Protein 7QP1 (pdb70)

B-factor: mean 93.15, std 25.36, range [46.32, 189.53]

Foldseek 3Di:
DADPDFAAADQDQDPPAGAAPQDAAEAEEFEFEQLPPDPPGHPCSLVLSVVVVVLCVPVNPHDVVRYQYAYCVDDDVLRHQDPVSVQVSLLVQLPPADARHHYEYEGFAEKFADDDPAADPVHRWGIWGAGSCCVPVNTHTLVSLQVRNPASHAGHAEYEYEYQYPPCQCSNVFAWKFWPPVTDIDGVAHNYWYKYKDWACHDGSLRSVLQSVLCVVPVWHFLVRSQVSSQVSAVVPHPIGIMMGTRDDDPRSHTDHD/DADPDFAAQDQDQDPPAGAAPQDAAEAEEFEFEQLPPDPPGHPCSLVLSVVVVVLCVPVNVHDVVRYQYAYCVDDDPLRHQDPVSVQVSLLVQQPPADANHHYEYEGFDEKFFDDDDAADPCHSWTIWAATSVCVPVNTHTLVSLQVRNPASHAGRAEYEYEYQYPPCQCSNVFPFKDWVCVFHNYWYKYKDKAVHPGSLRSVQQSVLCVVCVWHFLVRSQVSSCVSAVVPHPIGIMIGTRDDDPRSHTDDD

Structure (mmCIF, N/CA/C/O backbone):
data_7QP1
#
_entry.id   7QP1
#
_cell.length_a   97.370
_cell.length_b   97.370
_cell.length_c   54.600
_cell.angle_alpha   90.000
_cell.angle_beta   90.000
_cell.angle_gamma   120.000
#
_symmetry.space_group_name_H-M   'P 32'
#
loop_
_entity.id
_entity.type
_entity.pdbx_description
1 polymer Metacaspase-1
2 non-polymer 'CALCIUM ION'
3 non-polymer 'CHLORIDE ION'
4 water water
#
loop_
_atom_site.group_PDB
_atom_site.id
_atom_site.type_symbol
_atom_site.label_atom_id
_atom_site.label_alt_id
_atom_site.label_comp_id
_atom_site.label_asym_id
_atom_site.label_entity_id
_atom_site.label_seq_id
_atom_site.pdbx_PDB_ins_code
_atom_site.Cartn_x
_atom_site.Cartn_y
_atom_site.Cartn_z
_atom_site.occupancy
_atom_site.B_iso_or_equiv
_atom_site.auth_seq_id
_atom_site.auth_comp_id
_atom_site.auth_asym_id
_atom_site.auth_atom_id
_atom_site.pdbx_PDB_model_num
ATOM 1 N N . ARG A 1 69 ? -2.327 29.419 -21.336 1.00 129.34 69 ARG A N 1
ATOM 2 C CA . ARG A 1 69 ? -1.432 28.752 -20.388 1.00 130.20 69 ARG A CA 1
ATOM 3 C C . ARG A 1 69 ? -1.978 27.525 -19.623 1.00 129.95 69 ARG A C 1
ATOM 4 O O . ARG A 1 69 ? -1.197 26.621 -19.323 1.00 128.83 69 ARG A O 1
ATOM 12 N N . PRO A 1 70 ? -3.275 27.460 -19.306 1.00 129.07 70 PRO A N 1
ATOM 13 C CA . PRO A 1 70 ? -3.789 26.279 -18.590 1.00 127.11 70 PRO A CA 1
ATOM 14 C C . PRO A 1 70 ? -3.581 25.010 -19.397 1.00 134.25 70 PRO A C 1
ATOM 15 O O . PRO A 1 70 ? -3.709 25.018 -20.632 1.00 132.69 70 PRO A O 1
ATOM 19 N N . PRO A 1 71 ? -3.263 23.899 -18.734 1.00 134.91 71 PRO A N 1
ATOM 20 C CA . PRO A 1 71 ? -3.067 22.635 -19.452 1.00 134.14 71 PRO A CA 1
ATOM 21 C C . PRO A 1 71 ? -4.348 22.171 -20.128 1.00 138.79 71 PRO A C 1
ATOM 22 O O . PRO A 1 71 ? -5.450 22.634 -19.824 1.00 139.19 71 PRO A O 1
ATOM 26 N N . SER A 1 72 ? -4.183 21.248 -21.080 1.00 140.37 72 SER A N 1
ATOM 27 C CA . SER A 1 72 ? -5.332 20.665 -21.767 1.00 139.52 72 SER A CA 1
ATOM 28 C C . SER A 1 72 ? -6.158 19.796 -20.826 1.00 140.39 72 SER A C 1
ATOM 29 O O . SER A 1 72 ? -7.346 20.054 -20.601 1.00 144.00 72 SER A O 1
ATOM 32 N N . GLY A 1 73 ? -5.547 18.752 -20.277 1.00 132.26 73 GLY A N 1
ATOM 33 C CA . GLY A 1 73 ? -6.203 17.913 -19.296 1.00 128.37 73 GLY A CA 1
ATOM 34 C C . GLY A 1 73 ? -5.624 18.122 -17.914 1.00 133.32 73 GLY A C 1
ATOM 35 O O . GLY A 1 73 ? -4.647 17.463 -17.549 1.00 137.96 73 GLY A O 1
ATOM 36 N N . MET A 1 74 ? -6.213 19.026 -17.133 1.00 127.57 74 MET A N 1
ATOM 37 C CA . MET A 1 74 ? -5.704 19.375 -15.811 1.00 123.68 74 MET A CA 1
ATOM 38 C C . MET A 1 74 ? -6.565 18.720 -14.740 1.00 131.66 74 MET A C 1
ATOM 39 O O . MET A 1 74 ? -7.727 19.094 -14.545 1.00 133.06 74 MET A O 1
ATOM 44 N N . VAL A 1 75 ? -5.986 17.754 -14.039 1.00 134.87 75 VAL A N 1
ATOM 45 C CA . VAL A 1 75 ? -6.658 17.076 -12.940 1.00 132.41 75 VAL A CA 1
ATOM 46 C C . VAL A 1 75 ? -6.264 17.763 -11.641 1.00 131.63 75 VAL A C 1
ATOM 47 O O . VAL A 1 75 ? -5.075 17.982 -11.379 1.00 131.64 75 VAL A O 1
ATOM 51 N N . ARG A 1 76 ? -7.265 18.123 -10.836 1.00 126.92 76 ARG A N 1
ATOM 52 C CA . ARG A 1 76 ? -7.001 18.742 -9.552 1.00 126.41 76 ARG A CA 1
ATOM 53 C C . ARG A 1 76 ? -6.100 17.844 -8.705 1.00 128.42 76 ARG A C 1
ATOM 54 O O . ARG A 1 76 ? -6.012 16.636 -8.944 1.00 124.34 76 ARG A O 1
ATOM 62 N N . PRO A 1 77 ? -5.400 18.430 -7.734 1.00 131.51 77 PRO A N 1
ATOM 63 C CA . PRO A 1 77 ? -4.463 17.668 -6.906 1.00 129.76 77 PRO A CA 1
ATOM 64 C C . PRO A 1 77 ? -5.073 16.368 -6.418 1.00 135.26 77 PRO A C 1
ATOM 65 O O . PRO A 1 77 ? -6.229 16.342 -5.968 1.00 131.60 77 PRO A O 1
ATOM 69 N N . PRO A 1 78 ? -4.335 15.263 -6.520 1.00 136.74 78 PRO A N 1
ATOM 70 C CA . PRO A 1 78 ? -4.889 13.964 -6.124 1.00 139.79 78 PRO A CA 1
ATOM 71 C C . PRO A 1 78 ? -5.218 13.940 -4.640 1.00 141.00 78 PRO A C 1
ATOM 72 O O . PRO A 1 78 ? -4.427 14.377 -3.800 1.00 137.41 78 PRO A O 1
ATOM 76 N N . SER A 1 79 ? -6.405 13.426 -4.330 1.00 149.63 79 SER A N 1
ATOM 77 C CA . SER A 1 79 ? -6.941 13.423 -2.969 1.00 150.01 79 SER A CA 1
ATOM 78 C C . SER A 1 79 ? -6.490 12.182 -2.195 1.00 153.25 79 SER A C 1
ATOM 79 O O . SER A 1 79 ? -7.291 11.380 -1.714 1.00 163.44 79 SER A O 1
ATOM 82 N N . SER A 1 80 ? -5.174 12.034 -2.073 1.00 139.12 80 SER A N 1
ATOM 83 C CA . SER A 1 80 ? -4.614 10.851 -1.440 1.00 134.16 80 SER A CA 1
ATOM 84 C C . SER A 1 80 ? -3.172 11.133 -1.041 1.00 130.10 80 SER A C 1
ATOM 85 O O . SER A 1 80 ? -2.546 12.080 -1.524 1.00 132.70 80 SER A O 1
ATOM 88 N N . ILE A 1 81 ? -2.669 10.312 -0.116 1.00 125.04 81 ILE A N 1
ATOM 89 C CA . ILE A 1 81 ? -1.305 10.473 0.367 1.00 125.56 81 ILE A CA 1
ATOM 90 C C . ILE A 1 81 ? -0.335 10.209 -0.773 1.00 126.38 81 ILE A C 1
ATOM 91 O O . ILE A 1 81 ? -0.529 9.286 -1.574 1.00 124.89 81 ILE A O 1
ATOM 96 N N . GLN A 1 82 ? 0.703 11.032 -0.869 1.00 123.45 82 GLN A N 1
ATOM 97 C CA . GLN A 1 82 ? 1.684 10.920 -1.938 1.00 126.55 82 GLN A CA 1
ATOM 98 C C . GLN A 1 82 ? 3.065 10.704 -1.342 1.00 131.24 82 GLN A C 1
ATOM 99 O O . GLN A 1 82 ? 3.265 10.787 -0.124 1.00 127.07 82 GLN A O 1
ATOM 105 N N . GLN A 1 83 ? 4.024 10.435 -2.219 1.00 135.56 83 GLN A N 1
ATOM 106 C CA . GLN A 1 83 ? 5.378 10.203 -1.757 1.00 137.53 83 GLN A CA 1
ATOM 107 C C . GLN A 1 83 ? 6.393 10.854 -2.709 1.00 133.20 83 GLN A C 1
ATOM 108 O O . GLN A 1 83 ? 6.811 11.994 -2.513 1.00 124.82 83 GLN A O 1
ATOM 114 N N . GLN A 1 88 ? 6.867 12.010 2.170 1.00 119.38 88 GLN A N 1
ATOM 115 C CA . GLN A 1 88 ? 5.487 11.636 2.459 1.00 123.75 88 GLN A CA 1
ATOM 116 C C . GLN A 1 88 ? 4.619 12.847 2.820 1.00 120.26 88 GLN A C 1
ATOM 117 O O . GLN A 1 88 ? 4.906 13.535 3.801 1.00 110.65 88 GLN A O 1
ATOM 123 N N . PHE A 1 89 ? 3.554 13.094 2.050 1.00 118.47 89 PHE A N 1
ATOM 124 C CA . PHE A 1 89 ? 2.681 14.235 2.300 1.00 112.22 89 PHE A CA 1
ATOM 125 C C . PHE A 1 89 ? 1.295 13.942 1.733 1.00 116.13 89 PHE A C 1
ATOM 126 O O . PHE A 1 89 ? 1.036 12.860 1.196 1.00 124.23 89 PHE A O 1
ATOM 134 N N . GLN A 1 90 ? 0.407 14.936 1.832 1.00 108.64 90 GLN A N 1
ATOM 135 C CA . GLN A 1 90 ? -0.892 14.910 1.169 1.00 116.28 90 GLN A CA 1
ATOM 136 C C . GLN A 1 90 ? -1.318 16.349 0.887 1.00 117.78 90 GLN A C 1
ATOM 137 O O . GLN A 1 90 ? -1.043 17.242 1.693 1.00 114.02 90 GLN A O 1
ATOM 143 N N . TYR A 1 91 ? -1.980 16.580 -0.254 1.00 129.21 91 TYR A N 1
ATOM 144 C CA . TYR A 1 91 ? -2.450 17.924 -0.577 1.00 127.69 91 TYR A CA 1
ATOM 145 C C . TYR A 1 91 ? -3.730 18.266 0.187 1.00 125.90 91 TYR A C 1
ATOM 146 O O . TYR A 1 91 ? -4.243 17.492 1.000 1.00 128.64 91 TYR A O 1
ATOM 155 N N . SER A 1 92 ? -4.248 19.460 -0.088 1.00 114.98 92 SER A N 1
ATOM 156 C CA . SER A 1 92 ? -5.566 19.891 0.357 1.00 110.22 92 SER A CA 1
ATOM 157 C C . SER A 1 92 ? -6.497 19.965 -0.842 1.00 115.15 92 SER A C 1
ATOM 158 O O . SER A 1 92 ? -6.105 20.443 -1.911 1.00 116.41 92 SER A O 1
ATOM 161 N N . GLN A 1 93 ? -7.724 19.480 -0.670 1.00 113.66 93 GLN A N 1
ATOM 162 C CA . GLN A 1 93 ? -8.725 19.612 -1.719 1.00 116.68 93 GLN A CA 1
ATOM 163 C C . GLN A 1 93 ? -9.446 20.948 -1.678 1.00 119.86 93 GLN A C 1
ATOM 164 O O . GLN A 1 93 ? -10.499 21.087 -2.315 1.00 118.03 93 GLN A O 1
ATOM 170 N N . MET A 1 94 ? -8.888 21.914 -0.944 1.00 120.91 94 MET A N 1
ATOM 171 C CA . MET A 1 94 ? -9.360 23.292 -0.858 1.00 115.17 94 MET A CA 1
ATOM 172 C C . MET A 1 94 ? -10.872 23.381 -0.743 1.00 109.25 94 MET A C 1
ATOM 173 O O . MET A 1 94 ? -11.554 23.890 -1.640 1.00 113.10 94 MET A O 1
ATOM 178 N N . THR A 1 95 ? -11.384 22.876 0.378 1.00 116.09 95 THR A N 1
ATOM 179 C CA . THR A 1 95 ? -12.789 22.994 0.757 1.00 125.69 95 THR A CA 1
ATOM 180 C C . THR A 1 95 ? -12.993 23.195 2.250 1.00 123.37 95 THR A C 1
ATOM 181 O O . THR A 1 95 ? -14.082 23.628 2.646 1.00 123.67 95 THR A O 1
ATOM 185 N N . GLY A 1 96 ? -12.001 22.907 3.088 1.00 112.95 96 GLY A N 1
ATOM 186 C CA . GLY A 1 96 ? -12.126 23.037 4.523 1.00 107.43 96 GLY A CA 1
ATOM 187 C C . GLY A 1 96 ? -12.106 24.493 4.955 1.00 107.78 96 GLY A C 1
ATOM 188 O O . GLY A 1 96 ? -12.243 25.423 4.159 1.00 105.34 96 GLY A O 1
ATOM 189 N N . ARG A 1 97 ? -11.938 24.680 6.265 1.00 111.31 97 ARG A N 1
ATOM 190 C CA . ARG A 1 97 ? -12.034 26.004 6.870 1.00 105.43 97 ARG A CA 1
ATOM 191 C C . ARG A 1 97 ? -11.092 26.991 6.189 1.00 100.51 97 ARG A C 1
ATOM 192 O O . ARG A 1 97 ? -9.913 26.700 5.971 1.00 101.37 97 ARG A O 1
ATOM 200 N N . ARG A 1 98 ? -11.627 28.159 5.845 1.00 99.65 98 ARG A N 1
ATOM 201 C CA . ARG A 1 98 ? -10.896 29.201 5.131 1.00 91.79 98 ARG A CA 1
ATOM 202 C C . ARG A 1 98 ? -10.633 30.346 6.102 1.00 89.18 98 ARG A C 1
ATOM 203 O O . ARG A 1 98 ? -11.525 31.151 6.386 1.00 82.50 98 ARG A O 1
ATOM 211 N N . LYS A 1 99 ? -9.411 30.389 6.626 1.00 94.15 99 LYS A N 1
ATOM 212 C CA . LYS A 1 99 ? -8.936 31.450 7.500 1.00 90.35 99 LYS A CA 1
ATOM 213 C C . LYS A 1 99 ? -7.826 32.238 6.816 1.00 87.79 99 LYS A C 1
ATOM 214 O O . LYS A 1 99 ? -7.169 31.752 5.892 1.00 91.45 99 LYS A O 1
ATOM 220 N N . ALA A 1 100 ? -7.602 33.457 7.304 1.00 79.03 100 ALA A N 1
ATOM 221 C CA . ALA A 1 100 ? -6.568 34.320 6.751 1.00 71.66 100 ALA A CA 1
ATOM 222 C C . ALA A 1 100 ? -6.018 35.252 7.822 1.00 68.29 100 ALA A C 1
ATOM 223 O O . ALA A 1 100 ? -6.770 35.820 8.615 1.00 62.49 100 ALA A O 1
ATOM 225 N N . LEU A 1 101 ? -4.699 35.421 7.818 1.00 69.65 101 LEU A N 1
ATOM 226 C CA . LEU A 1 101 ? -4.010 36.397 8.654 1.00 60.56 101 LEU A CA 1
ATOM 227 C C . LEU A 1 101 ? -3.276 37.351 7.725 1.00 60.33 101 LEU A C 1
ATOM 228 O O . LEU A 1 101 ? -2.414 36.923 6.948 1.00 60.80 101 LEU A O 1
ATOM 233 N N . LEU A 1 102 ? -3.617 38.633 7.800 1.00 57.09 102 LEU A N 1
ATOM 234 C CA . LEU A 1 102 ? -3.117 39.630 6.865 1.00 57.42 102 LEU A CA 1
ATOM 235 C C . LEU A 1 102 ? -2.350 40.691 7.642 1.00 57.85 102 LEU A C 1
ATOM 236 O O . LEU A 1 102 ? -2.860 41.230 8.629 1.00 61.80 102 LEU A O 1
ATOM 241 N N . ILE A 1 103 ? -1.125 40.981 7.212 1.00 54.92 103 ILE A N 1
ATOM 242 C CA . ILE A 1 103 ? -0.242 41.896 7.926 1.00 51.23 103 ILE A CA 1
ATOM 243 C C . ILE A 1 103 ? 0.273 42.951 6.956 1.00 55.14 103 ILE A C 1
ATOM 244 O O . ILE A 1 103 ? 0.874 42.618 5.926 1.00 54.79 103 ILE A O 1
ATOM 249 N N . GLY A 1 104 ? 0.032 44.214 7.280 1.00 51.48 104 GLY A N 1
ATOM 250 C CA . GLY A 1 104 ? 0.558 45.320 6.511 1.00 50.04 104 GLY A CA 1
ATOM 251 C C . GLY A 1 104 ? 1.169 46.369 7.416 1.00 52.54 104 GLY A C 1
ATOM 252 O O . GLY A 1 104 ? 0.457 47.018 8.185 1.00 52.59 104 GLY A O 1
ATOM 253 N N . ILE A 1 105 ? 2.486 46.526 7.372 1.00 53.78 105 ILE A N 1
ATOM 254 C CA . ILE A 1 105 ? 3.188 47.447 8.256 1.00 55.45 105 ILE A CA 1
ATOM 255 C C . ILE A 1 105 ? 3.716 48.599 7.415 1.00 50.98 105 ILE A C 1
ATOM 256 O O . ILE A 1 105 ? 4.446 48.386 6.442 1.00 53.99 105 ILE A O 1
ATOM 261 N N . ASN A 1 106 ? 3.324 49.818 7.778 1.00 53.25 106 ASN A N 1
ATOM 262 C CA . ASN A 1 106 ? 3.788 51.021 7.098 1.00 59.90 106 ASN A CA 1
ATOM 263 C C . ASN A 1 106 ? 4.872 51.761 7.866 1.00 59.96 106 ASN A C 1
ATOM 264 O O . ASN A 1 106 ? 5.604 52.550 7.261 1.00 63.40 106 ASN A O 1
ATOM 269 N N . TYR A 1 107 ? 5.002 51.503 9.170 1.00 57.86 107 TYR A N 1
ATOM 270 C CA . TYR A 1 107 ? 6.030 52.115 10.013 1.00 62.21 107 TYR A CA 1
ATOM 271 C C . TYR A 1 107 ? 5.873 53.635 10.051 1.00 60.73 107 TYR A C 1
ATOM 272 O O . TYR A 1 107 ? 6.827 54.389 9.855 1.00 63.15 107 TYR A O 1
ATOM 281 N N . ILE A 1 108 ? 4.642 54.078 10.318 1.00 58.35 108 ILE A N 1
ATOM 282 C CA . ILE A 1 108 ? 4.323 55.501 10.285 1.00 63.59 108 ILE A CA 1
ATOM 283 C C . ILE A 1 108 ? 5.130 56.264 11.329 1.00 65.41 108 ILE A C 1
ATOM 284 O O . ILE A 1 108 ? 5.327 55.800 12.460 1.00 71.09 108 ILE A O 1
ATOM 289 N N . GLY A 1 109 ? 5.602 57.448 10.945 1.00 63.61 109 GLY A N 1
ATOM 290 C CA . GLY A 1 109 ? 6.391 58.290 11.821 1.00 72.16 109 GLY A CA 1
ATOM 291 C C . GLY A 1 109 ? 7.879 57.997 11.838 1.00 70.82 109 GLY A C 1
ATOM 292 O O . GLY A 1 109 ? 8.688 58.886 12.118 1.00 77.88 109 GLY A O 1
ATOM 293 N N . SER A 1 110 ? 8.256 56.758 11.540 1.00 70.61 110 SER A N 1
ATOM 294 C CA . SER A 1 110 ? 9.655 56.371 11.600 1.00 73.14 110 SER A CA 1
ATOM 295 C C . SER A 1 110 ? 10.419 56.950 10.415 1.00 76.42 110 SER A C 1
ATOM 296 O O . SER A 1 110 ? 9.839 57.416 9.431 1.00 81.89 110 SER A O 1
ATOM 299 N N . LYS A 1 111 ? 11.744 56.901 10.517 1.00 81.18 111 LYS A N 1
ATOM 300 C CA . LYS A 1 111 ? 12.630 57.357 9.456 1.00 82.46 111 LYS A CA 1
ATOM 301 C C . LYS A 1 111 ? 12.891 56.275 8.418 1.00 81.45 111 LYS A C 1
ATOM 302 O O . LYS A 1 111 ? 13.646 56.502 7.467 1.00 79.25 111 LYS A O 1
ATOM 308 N N . ASN A 1 112 ? 12.289 55.106 8.596 1.00 83.26 112 ASN A N 1
ATOM 309 C CA . ASN A 1 112 ? 12.253 54.022 7.625 1.00 83.79 112 ASN A CA 1
ATOM 310 C C . ASN A 1 112 ? 10.813 53.664 7.257 1.00 78.61 112 ASN A C 1
ATOM 311 O O . ASN A 1 112 ? 10.453 52.495 7.096 1.00 79.23 112 ASN A O 1
ATOM 316 N N . ALA A 1 113 ? 9.982 54.689 7.087 1.00 72.87 113 ALA A N 1
ATOM 317 C CA . ALA A 1 113 ? 8.559 54.519 6.843 1.00 69.46 113 ALA A CA 1
ATOM 318 C C . ALA A 1 113 ? 8.299 54.125 5.392 1.00 72.95 113 ALA A C 1
ATOM 319 O O . ALA A 1 113 ? 9.090 54.412 4.489 1.00 76.64 113 ALA A O 1
ATOM 321 N N . LEU A 1 114 ? 7.163 53.464 5.173 1.00 71.40 114 LEU A N 1
ATOM 322 C CA . LEU A 1 114 ? 6.773 52.982 3.856 1.00 67.87 114 LEU A CA 1
ATOM 323 C C . LEU A 1 114 ? 5.343 53.414 3.550 1.00 68.37 114 LEU A C 1
ATOM 324 O O . LEU A 1 114 ? 4.632 53.955 4.400 1.00 68.14 114 LEU A O 1
ATOM 329 N N . ARG A 1 115 ? 4.920 53.141 2.318 1.00 72.08 115 ARG A N 1
ATOM 330 C CA . ARG A 1 115 ? 3.613 53.535 1.821 1.00 73.59 115 ARG A CA 1
ATOM 331 C C . ARG A 1 115 ? 3.001 52.414 0.990 1.00 74.78 115 ARG A C 1
ATOM 332 O O . ARG A 1 115 ? 3.679 51.810 0.155 1.00 77.28 115 ARG A O 1
ATOM 340 N N . GLY A 1 116 ? 1.715 52.146 1.217 1.00 67.97 116 GLY A N 1
ATOM 341 C CA . GLY A 1 116 ? 0.970 51.182 0.440 1.00 66.92 116 GLY A CA 1
ATOM 342 C C . GLY A 1 116 ? 0.895 49.798 1.048 1.00 65.47 116 GLY A C 1
ATOM 343 O O . GLY A 1 116 ? 0.036 49.008 0.646 1.00 65.16 116 GLY A O 1
ATOM 344 N N . CYS A 1 117 ? 1.790 49.481 1.983 1.00 65.94 117 CYS A N 1
ATOM 345 C CA . CYS A 1 117 ? 1.796 48.160 2.604 1.00 62.40 117 CYS A CA 1
ATOM 346 C C . CYS A 1 117 ? 0.479 47.882 3.317 1.00 61.99 117 CYS A C 1
ATOM 347 O O . CYS A 1 117 ? -0.079 46.784 3.213 1.00 58.37 117 CYS A O 1
ATOM 350 N N . ILE A 1 118 ? -0.014 48.863 4.075 1.00 62.71 118 ILE A N 1
ATOM 351 C CA . ILE A 1 118 ? -1.327 48.733 4.699 1.00 64.56 118 ILE A CA 1
ATOM 352 C C . ILE A 1 118 ? -2.398 48.545 3.634 1.00 69.94 118 ILE A C 1
ATOM 353 O O . ILE A 1 118 ? -3.301 47.709 3.771 1.00 67.69 118 ILE A O 1
ATOM 358 N N . ASN A 1 119 ? -2.303 49.311 2.546 1.00 75.14 119 ASN A N 1
ATOM 359 C CA . ASN A 1 119 ? -3.274 49.195 1.465 1.00 78.53 119 ASN A CA 1
ATOM 360 C C . ASN A 1 119 ? -3.213 47.812 0.822 1.00 77.70 119 ASN A C 1
ATOM 361 O O . ASN A 1 119 ? -4.226 47.315 0.319 1.00 80.61 119 ASN A O 1
ATOM 366 N N . ASP A 1 120 ? -2.039 47.174 0.843 1.00 74.85 120 ASP A N 1
ATOM 367 C CA . ASP A 1 120 ? -1.888 45.840 0.261 1.00 76.89 120 ASP A CA 1
ATOM 368 C C . ASP A 1 120 ? -2.751 44.815 0.988 1.00 74.29 120 ASP A C 1
ATOM 369 O O . ASP A 1 120 ? -3.454 44.020 0.354 1.00 77.48 120 ASP A O 1
ATOM 374 N N . ALA A 1 121 ? -2.682 44.795 2.321 1.00 65.82 121 ALA A N 1
ATOM 375 C CA . ALA A 1 121 ? -3.501 43.863 3.088 1.00 63.37 121 ALA A CA 1
ATOM 376 C C . ALA A 1 121 ? -4.987 44.074 2.820 1.00 75.51 121 ALA A C 1
ATOM 377 O O . ALA A 1 121 ? -5.744 43.102 2.699 1.00 73.28 121 ALA A O 1
ATOM 379 N N . HIS A 1 122 ? -5.424 45.335 2.727 1.00 73.16 122 HIS A N 1
ATOM 380 C CA . HIS A 1 122 ? -6.803 45.620 2.338 1.00 73.58 122 HIS A CA 1
ATOM 381 C C . HIS A 1 122 ? -7.150 44.946 1.016 1.00 75.12 122 HIS A C 1
ATOM 382 O O . HIS A 1 122 ? -8.218 44.340 0.870 1.00 77.31 122 HIS A O 1
ATOM 389 N N . ASN A 1 123 ? -6.257 45.066 0.031 1.00 74.47 123 ASN A N 1
ATOM 390 C CA . ASN A 1 123 ? -6.495 44.477 -1.282 1.00 72.12 123 ASN A CA 1
ATOM 391 C C . ASN A 1 123 ? -6.644 42.963 -1.190 1.00 75.02 123 ASN A C 1
ATOM 392 O O . ASN A 1 123 ? -7.569 42.378 -1.763 1.00 79.16 123 ASN A O 1
ATOM 397 N N . ILE A 1 124 ? -5.722 42.307 -0.491 1.00 73.92 124 ILE A N 1
ATOM 398 C CA . ILE A 1 124 ? -5.835 40.867 -0.295 1.00 75.70 124 ILE A CA 1
ATOM 399 C C . ILE A 1 124 ? -7.102 40.526 0.472 1.00 79.21 124 ILE A C 1
ATOM 400 O O . ILE A 1 124 ? -7.768 39.521 0.189 1.00 80.61 124 ILE A O 1
ATOM 405 N N . PHE A 1 125 ? -7.448 41.350 1.460 1.00 75.17 125 PHE A N 1
ATOM 406 C CA . PHE A 1 125 ? -8.627 41.096 2.278 1.00 78.30 125 PHE A CA 1
ATOM 407 C C . PHE A 1 125 ? -9.889 41.007 1.428 1.00 88.13 125 PHE A C 1
ATOM 408 O O . PHE A 1 125 ? -10.626 40.016 1.486 1.00 88.39 125 PHE A O 1
ATOM 416 N N . ASN A 1 126 ? -10.168 42.048 0.644 1.00 89.60 126 ASN A N 1
ATOM 417 C CA . ASN A 1 126 ? -11.424 42.070 -0.092 1.00 90.50 126 ASN A CA 1
ATOM 418 C C . ASN A 1 126 ? -11.410 41.100 -1.268 1.00 95.51 126 ASN A C 1
ATOM 419 O O . ASN A 1 126 ? -12.470 40.613 -1.676 1.00 99.28 126 ASN A O 1
ATOM 424 N N . TYR A 1 127 ? -10.229 40.786 -1.810 1.00 93.89 127 TYR A N 1
ATOM 425 C CA . TYR A 1 127 ? -10.151 39.747 -2.834 1.00 95.48 127 TYR A CA 1
ATOM 426 C C . TYR A 1 127 ? -10.452 38.382 -2.236 1.00 92.54 127 TYR A C 1
ATOM 427 O O . TYR A 1 127 ? -11.162 37.571 -2.842 1.00 91.66 127 TYR A O 1
ATOM 436 N N . LEU A 1 128 ? -9.895 38.109 -1.056 1.00 89.40 128 LEU A N 1
ATOM 437 C CA . LEU A 1 128 ? -10.171 36.858 -0.368 1.00 92.02 128 LEU A CA 1
ATOM 438 C C . LEU A 1 128 ? -11.657 36.726 -0.068 1.00 96.84 128 LEU A C 1
ATOM 439 O O . LEU A 1 128 ? -12.229 35.634 -0.178 1.00 98.60 128 LEU A O 1
ATOM 444 N N . THR A 1 129 ? -12.302 37.837 0.299 1.00 95.23 129 THR A N 1
ATOM 445 C CA . THR A 1 129 ? -13.717 37.794 0.649 1.00 103.22 129 THR A CA 1
ATOM 446 C C . THR A 1 129 ? -14.596 37.590 -0.580 1.00 108.23 129 THR A C 1
ATOM 447 O O . THR A 1 129 ? -15.630 36.917 -0.503 1.00 110.66 129 THR A O 1
ATOM 451 N N . THR A 1 130 ? -14.215 38.172 -1.719 1.00 113.01 130 THR A N 1
ATOM 452 C CA . THR A 1 130 ? -15.074 38.166 -2.902 1.00 111.41 130 THR A CA 1
ATOM 453 C C . THR A 1 130 ? -14.857 36.935 -3.781 1.00 110.29 130 THR A C 1
ATOM 454 O O . THR A 1 130 ? -15.772 36.127 -3.964 1.00 117.30 130 THR A O 1
ATOM 458 N N . TYR A 1 131 ? -13.660 36.788 -4.342 1.00 108.58 131 TYR A N 1
ATOM 459 C CA . TYR A 1 131 ? -13.378 35.712 -5.282 1.00 104.45 131 TYR A CA 1
ATOM 460 C C . TYR A 1 131 ? -12.902 34.427 -4.614 1.00 105.42 131 TYR A C 1
ATOM 461 O O . TYR A 1 131 ? -12.616 33.456 -5.321 1.00 110.49 131 TYR A O 1
ATOM 470 N N . CYS A 1 132 ? -12.792 34.391 -3.282 1.00 104.47 132 CYS A N 1
ATOM 471 C CA . CYS A 1 132 ? -12.266 33.213 -2.605 1.00 99.54 132 CYS A CA 1
ATOM 472 C C . CYS A 1 132 ? -13.086 32.735 -1.413 1.00 99.84 132 CYS A C 1
ATOM 473 O O . CYS A 1 132 ? -12.663 31.786 -0.743 1.00 95.33 132 CYS A O 1
ATOM 476 N N . GLY A 1 133 ? -14.233 33.349 -1.133 1.00 100.94 133 GLY A N 1
ATOM 477 C CA . GLY A 1 133 ? -15.120 32.885 -0.081 1.00 97.98 133 GLY A CA 1
ATOM 478 C C . GLY A 1 133 ? -14.500 32.814 1.300 1.00 93.71 133 GLY A C 1
ATOM 479 O O . GLY A 1 133 ? -14.521 31.766 1.948 1.00 95.39 133 GLY A O 1
ATOM 480 N N . TYR A 1 134 ? -13.952 33.932 1.756 1.00 97.39 134 TYR A N 1
ATOM 481 C CA . TYR A 1 134 ? -13.351 34.057 3.077 1.00 98.53 134 TYR A CA 1
ATOM 482 C C . TYR A 1 134 ? -14.215 34.996 3.909 1.00 97.01 134 TYR A C 1
ATOM 483 O O . TYR A 1 134 ? -14.379 36.168 3.555 1.00 101.32 134 TYR A O 1
ATOM 492 N N . ARG A 1 135 ? -14.781 34.478 4.993 1.00 96.20 135 ARG A N 1
ATOM 493 C CA . ARG A 1 135 ? -15.659 35.288 5.828 1.00 93.30 135 ARG A CA 1
ATOM 494 C C . ARG A 1 135 ? -14.827 36.189 6.740 1.00 93.22 135 ARG A C 1
ATOM 495 O O . ARG A 1 135 ? -13.823 35.741 7.304 1.00 93.07 135 ARG A O 1
ATOM 503 N N . PRO A 1 136 ? -15.211 37.462 6.883 1.00 90.58 136 PRO A N 1
ATOM 504 C CA . PRO A 1 136 ? -14.371 38.408 7.641 1.00 85.02 136 PRO A CA 1
ATOM 505 C C . PRO A 1 136 ? -14.119 37.994 9.080 1.00 88.63 136 PRO A C 1
ATOM 506 O O . PRO A 1 136 ? -13.058 38.311 9.630 1.00 89.23 136 PRO A O 1
ATOM 510 N N . GLU A 1 137 ? -15.063 37.291 9.708 1.00 96.74 137 GLU A N 1
ATOM 511 C CA . GLU A 1 137 ? -14.865 36.783 11.059 1.00 97.87 137 GLU A CA 1
ATOM 512 C C . GLU A 1 137 ? -13.763 35.733 11.136 1.00 93.38 137 GLU A C 1
ATOM 513 O O . GLU A 1 137 ? -13.374 35.353 12.246 1.00 95.11 137 GLU A O 1
ATOM 519 N N . ASP A 1 138 ? -13.265 35.245 9.998 1.00 90.15 138 ASP A N 1
ATOM 520 C CA . ASP A 1 138 ? -12.137 34.323 9.963 1.00 88.35 138 ASP A CA 1
ATOM 521 C C . ASP A 1 138 ? -10.819 35.002 9.617 1.00 84.31 138 ASP A C 1
ATOM 522 O O . ASP A 1 138 ? -9.823 34.302 9.409 1.00 81.23 138 ASP A O 1
ATOM 527 N N . ILE A 1 139 ? -10.791 36.327 9.499 1.00 83.67 139 ILE A N 1
ATOM 528 C CA . ILE A 1 139 ? -9.622 37.050 9.007 1.00 78.66 139 ILE A CA 1
ATOM 529 C C . ILE A 1 139 ? -9.149 38.037 10.063 1.00 75.30 139 ILE A C 1
ATOM 530 O O . ILE A 1 139 ? -9.907 38.921 10.485 1.00 76.41 139 ILE A O 1
ATOM 535 N N . VAL A 1 140 ? -7.895 37.884 10.482 1.00 71.21 140 VAL A N 1
ATOM 536 C CA . VAL A 1 140 ? -7.227 38.818 11.379 1.00 63.97 140 VAL A CA 1
ATOM 537 C C . VAL A 1 140 ? -6.351 39.731 10.532 1.00 64.30 140 VAL A C 1
ATOM 538 O O . VAL A 1 140 ? -5.596 39.255 9.674 1.00 65.11 140 VAL A O 1
ATOM 542 N N . MET A 1 141 ? -6.447 41.038 10.757 1.00 66.79 141 MET A N 1
ATOM 543 C CA . MET A 1 141 ? -5.682 42.005 9.974 1.00 61.91 141 MET A CA 1
ATOM 544 C C . MET A 1 141 ? -4.881 42.893 10.916 1.00 60.03 141 MET A C 1
ATOM 545 O O . MET A 1 141 ? -5.459 43.665 11.687 1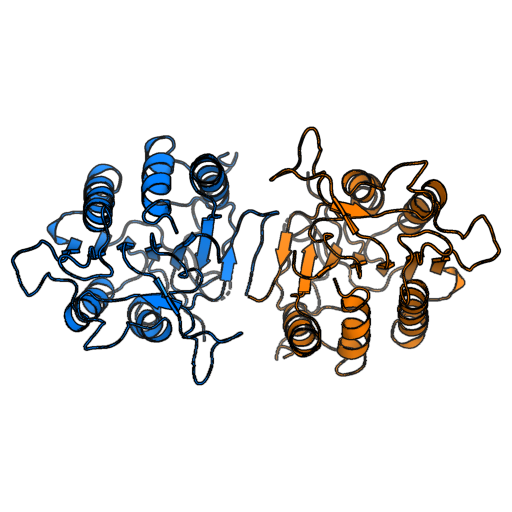.00 64.49 141 MET A O 1
ATOM 550 N N . LEU A 1 142 ? -3.558 42.789 10.853 1.00 59.51 142 LEU A N 1
ATOM 551 C CA . LEU A 1 142 ? -2.661 43.618 11.652 1.00 52.80 142 LEU A CA 1
ATOM 552 C C . LEU A 1 142 ? -2.080 44.709 10.766 1.00 52.51 142 LEU A C 1
ATOM 553 O O . LEU A 1 142 ? -1.289 44.424 9.861 1.00 56.15 142 LEU A O 1
ATOM 558 N N . THR A 1 143 ? -2.476 45.955 11.027 1.00 52.37 143 THR A N 1
ATOM 559 C CA . THR A 1 143 ? -1.951 47.130 10.343 1.00 55.15 143 THR A CA 1
ATOM 560 C C . THR A 1 143 ? -1.747 48.236 11.365 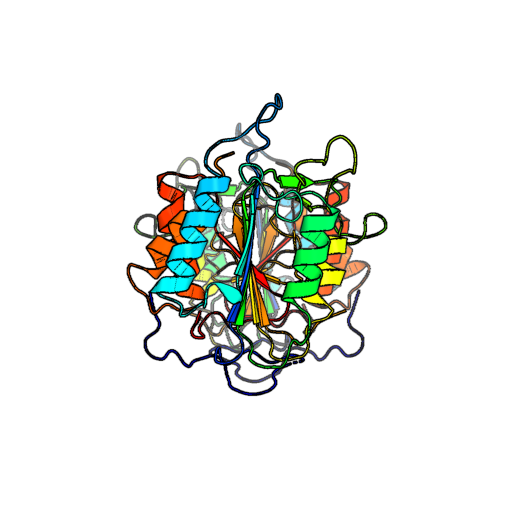1.00 51.81 143 THR A C 1
ATOM 561 O O . THR A 1 143 ? -2.563 48.402 12.273 1.00 57.67 143 THR A O 1
ATOM 565 N N . ASP A 1 144 ? -0.647 48.981 11.230 1.00 56.63 144 ASP A N 1
ATOM 566 C CA . ASP A 1 144 ? -0.266 49.929 12.273 1.00 57.79 144 ASP A CA 1
ATOM 567 C C . ASP A 1 144 ? -1.068 51.224 12.237 1.00 64.16 144 ASP A C 1
ATOM 568 O O . ASP A 1 144 ? -0.885 52.068 13.121 1.00 68.96 144 ASP A O 1
ATOM 573 N N . ASP A 1 145 ? -1.934 51.421 11.250 1.00 63.29 145 ASP A N 1
ATOM 574 C CA . ASP A 1 145 ? -2.814 52.580 11.279 1.00 65.44 145 ASP A CA 1
ATOM 575 C C . ASP A 1 145 ? -4.094 52.316 12.052 1.00 63.71 145 ASP A C 1
ATOM 576 O O . ASP A 1 145 ? -4.896 53.236 12.236 1.00 70.36 145 ASP A O 1
ATOM 581 N N . GLN A 1 146 ? -4.310 51.085 12.496 1.00 69.27 146 GLN A N 1
ATOM 582 C CA . GLN A 1 146 ? -5.484 50.790 13.287 1.00 70.41 146 GLN A CA 1
ATOM 583 C C . GLN A 1 146 ? -5.409 51.528 14.619 1.00 75.29 146 GLN A C 1
ATOM 584 O O . GLN A 1 146 ? -4.401 52.155 14.966 1.00 77.60 146 GLN A O 1
ATOM 590 N N . ARG A 1 147 ? -6.502 51.448 15.370 1.00 74.13 147 ARG A N 1
ATOM 591 C CA . ARG A 1 147 ? -6.593 52.096 16.666 1.00 70.78 147 ARG A CA 1
ATOM 592 C C . ARG A 1 147 ? -6.516 51.106 17.809 1.00 67.20 147 ARG A C 1
ATOM 593 O O . ARG A 1 147 ? -6.286 51.513 18.950 1.00 68.81 147 ARG A O 1
ATOM 601 N N . GLU A 1 148 ? -6.732 49.829 17.531 1.00 70.63 148 GLU A N 1
ATOM 602 C CA . GLU A 1 148 ? -6.815 48.801 18.557 1.00 78.48 148 GLU A CA 1
ATOM 603 C C . GLU A 1 148 ? -5.417 48.231 18.778 1.00 73.02 148 GLU A C 1
ATOM 604 O O . GLU A 1 148 ? -4.878 47.543 17.906 1.00 67.53 148 GLU A O 1
ATOM 610 N N . MET A 1 149 ? -4.824 48.525 19.941 1.00 79.40 149 MET A N 1
ATOM 611 C CA . MET A 1 149 ? -3.476 48.049 20.238 1.00 74.64 149 MET A CA 1
ATOM 612 C C . MET A 1 149 ? -3.325 46.543 20.091 1.00 72.26 149 MET A C 1
ATOM 613 O O . MET A 1 149 ? -2.198 46.056 19.961 1.00 72.97 149 MET A O 1
ATOM 618 N N . VAL A 1 150 ? -4.423 45.789 20.118 1.00 82.94 150 VAL A N 1
ATOM 619 C CA . VAL A 1 150 ? -4.311 44.353 19.894 1.00 78.51 150 VAL A CA 1
ATOM 620 C C . VAL A 1 150 ? -4.042 44.062 18.428 1.00 73.88 150 VAL A C 1
ATOM 621 O O . VAL A 1 150 ? -3.338 43.100 18.097 1.00 76.16 150 VAL A O 1
ATOM 625 N N . LYS A 1 151 ? -4.528 44.912 17.531 1.00 67.74 151 LYS A N 1
ATOM 626 C CA . LYS A 1 151 ? -4.411 44.678 16.101 1.00 65.77 151 LYS A CA 1
ATOM 627 C C . LYS A 1 151 ? -3.257 45.444 15.465 1.00 65.79 151 LYS A C 1
ATOM 628 O O . LYS A 1 151 ? -3.171 45.507 14.238 1.00 65.82 151 LYS A O 1
ATOM 634 N N . ILE A 1 152 ? -2.376 46.038 16.259 1.00 63.78 152 ILE A N 1
ATOM 635 C CA . ILE A 1 152 ? -1.206 46.717 15.711 1.00 59.77 152 ILE A CA 1
ATOM 636 C C . ILE A 1 152 ? -0.077 45.706 15.539 1.00 59.14 152 ILE A C 1
ATOM 637 O O . ILE A 1 152 ? 0.257 44.996 16.497 1.00 61.49 152 ILE A O 1
ATOM 642 N N . PRO A 1 153 ? 0.525 45.589 14.341 1.00 51.40 153 PRO A N 1
ATOM 643 C CA . PRO A 1 153 ? 1.487 44.509 14.085 1.00 52.28 153 PRO A CA 1
ATOM 644 C C . PRO A 1 153 ? 2.736 44.590 14.947 1.00 58.69 153 PRO A C 1
ATOM 645 O O . PRO A 1 153 ? 3.849 44.746 14.437 1.00 59.52 153 PRO A O 1
ATOM 649 N N . LEU A 1 154 ? 2.550 44.508 16.258 1.00 61.13 154 LEU A N 1
ATOM 650 C CA . LEU A 1 154 ? 3.644 44.301 17.183 1.00 57.83 154 LEU A CA 1
ATOM 651 C C . LEU A 1 154 ? 4.113 42.855 17.077 1.00 60.63 154 LEU A C 1
ATOM 652 O O . LEU A 1 154 ? 3.411 41.997 16.540 1.00 60.79 154 LEU A O 1
ATOM 657 N N . LYS A 1 155 ? 5.326 42.587 17.568 1.00 64.84 155 LYS A N 1
ATOM 658 C CA . LYS A 1 155 ? 5.860 41.232 17.455 1.00 64.45 155 LYS A CA 1
ATOM 659 C C . LYS A 1 155 ? 4.982 40.220 18.184 1.00 59.12 155 LYS A C 1
ATOM 660 O O . LYS A 1 155 ? 4.667 39.155 17.642 1.00 56.87 155 LYS A O 1
ATOM 666 N N . GLU A 1 156 ? 4.588 40.525 19.423 1.00 57.50 156 GLU A N 1
ATOM 667 C CA . GLU A 1 156 ? 3.698 39.614 20.136 1.00 60.38 156 GLU A CA 1
ATOM 668 C C . GLU A 1 156 ? 2.364 39.493 19.412 1.00 65.03 156 GLU A C 1
ATOM 669 O O . GLU A 1 156 ? 1.757 38.415 19.386 1.00 67.22 156 GLU A O 1
ATOM 675 N N . ASN A 1 157 ? 1.900 40.589 18.806 1.00 60.36 157 ASN A N 1
ATOM 676 C CA . ASN A 1 157 ? 0.656 40.553 18.046 1.00 57.32 157 ASN A CA 1
ATOM 677 C C . ASN A 1 157 ? 0.794 39.672 16.812 1.00 62.52 157 ASN A C 1
ATOM 678 O O . ASN A 1 157 ? -0.047 38.801 16.561 1.00 63.09 157 ASN A O 1
ATOM 683 N N . ILE A 1 158 ? 1.860 39.880 16.036 1.00 58.73 158 ILE A N 1
ATOM 684 C CA . ILE A 1 158 ? 2.111 39.050 14.862 1.00 59.32 158 ILE A CA 1
ATOM 685 C C . ILE A 1 158 ? 2.216 37.582 15.251 1.00 62.34 158 ILE A C 1
ATOM 686 O O . ILE A 1 158 ? 1.632 36.710 14.597 1.00 62.19 158 ILE A O 1
ATOM 691 N N . ILE A 1 159 ? 2.942 37.289 16.331 1.00 62.58 159 ILE A N 1
ATOM 692 C CA . ILE A 1 159 ? 3.156 35.906 16.754 1.00 64.21 159 ILE A CA 1
ATOM 693 C C . ILE A 1 159 ? 1.845 35.267 17.194 1.00 67.29 159 ILE A C 1
ATOM 694 O O . ILE A 1 159 ? 1.464 34.193 16.711 1.00 62.72 159 ILE A O 1
ATOM 699 N N . ARG A 1 160 ? 1.156 35.898 18.150 1.00 68.27 160 ARG A N 1
ATOM 700 C CA . ARG A 1 160 ? -0.125 35.371 18.608 1.00 72.64 160 ARG A CA 1
ATOM 701 C C . ARG A 1 160 ? -1.094 35.163 17.448 1.00 74.74 160 ARG A C 1
ATOM 702 O O . ARG A 1 160 ? -1.787 34.141 17.385 1.00 75.47 160 ARG A O 1
ATOM 710 N N . ALA A 1 161 ? -1.134 36.109 16.504 1.00 69.17 161 ALA A N 1
ATOM 711 C CA . ALA A 1 161 ? -2.012 35.961 15.346 1.00 63.42 161 ALA A CA 1
ATOM 712 C C . ALA A 1 161 ? -1.613 34.775 14.477 1.00 67.48 161 ALA A C 1
ATOM 713 O O . ALA A 1 161 ? -2.475 34.140 13.858 1.00 68.62 161 ALA A O 1
ATOM 715 N N . MET A 1 162 ? -0.321 34.458 14.419 1.00 63.74 162 MET A N 1
ATOM 716 C CA . MET A 1 162 ? 0.111 33.298 13.654 1.00 62.54 162 MET A CA 1
ATOM 717 C C . MET A 1 162 ? -0.330 32.010 14.335 1.00 72.56 162 MET A C 1
ATOM 718 O O . MET A 1 162 ? -0.786 31.071 13.670 1.00 72.78 162 MET A O 1
ATOM 723 N N . GLN A 1 163 ? -0.199 31.950 15.664 1.00 74.47 163 GLN A N 1
ATOM 724 C CA . GLN A 1 163 ? -0.670 30.788 16.415 1.00 71.33 163 GLN A CA 1
ATOM 725 C C . GLN A 1 163 ? -2.157 30.554 16.196 1.00 71.92 163 GLN A C 1
ATOM 726 O O . GLN A 1 163 ? -2.605 29.406 16.109 1.00 79.88 163 GLN A O 1
ATOM 732 N N . TRP A 1 164 ? -2.938 31.632 16.118 1.00 70.79 164 TRP A N 1
ATOM 733 C CA . TRP A 1 164 ? -4.374 31.493 15.894 1.00 76.32 164 TRP A CA 1
ATOM 734 C C . TRP A 1 164 ? -4.677 30.902 14.519 1.00 76.85 164 TRP A C 1
ATOM 735 O O . TRP A 1 164 ? -5.503 29.989 14.401 1.00 84.19 164 TRP A O 1
ATOM 746 N N . LEU A 1 165 ? -4.033 31.418 13.464 1.00 74.65 165 LEU A N 1
ATOM 747 C CA . LEU A 1 165 ? -4.231 30.866 12.123 1.00 76.89 165 LEU A CA 1
ATOM 748 C C . LEU A 1 165 ? -4.038 29.361 12.120 1.00 80.85 165 LEU A C 1
ATOM 749 O O . LEU A 1 165 ? -4.840 28.609 11.559 1.00 82.78 165 LEU A O 1
ATOM 754 N N . VAL A 1 166 ? -2.956 28.908 12.744 1.00 80.97 166 VAL A N 1
ATOM 755 C CA . VAL A 1 166 ? -2.601 27.503 12.686 1.00 82.73 166 VAL A CA 1
ATOM 756 C C . VAL A 1 166 ? -3.365 26.665 13.713 1.00 88.33 166 VAL A C 1
ATOM 757 O O . VAL A 1 166 ? -3.521 25.450 13.535 1.00 90.97 166 VAL A O 1
ATOM 761 N N . LYS A 1 167 ? -3.856 27.283 14.783 1.00 90.12 167 LYS A N 1
ATOM 762 C CA . LYS A 1 167 ? -4.606 26.549 15.790 1.00 89.03 167 LYS A CA 1
ATOM 763 C C . LYS A 1 167 ? -5.724 25.740 15.143 1.00 90.23 167 LYS A C 1
ATOM 764 O O . LYS A 1 167 ? -6.307 26.146 14.136 1.00 89.90 167 LYS A O 1
ATOM 770 N N . ASP A 1 168 ? -6.033 24.592 15.752 1.00 89.39 168 ASP A N 1
ATOM 771 C CA . ASP A 1 168 ? -7.071 23.682 15.261 1.00 101.35 168 ASP A CA 1
ATOM 772 C C . ASP A 1 168 ? -6.941 23.413 13.762 1.00 106.12 168 ASP A C 1
ATOM 773 O O . ASP A 1 168 ? -7.930 23.375 13.028 1.00 115.40 168 ASP A O 1
ATOM 778 N N . ALA A 1 169 ? -5.709 23.205 13.300 1.00 107.02 169 ALA A N 1
ATOM 779 C CA . ALA A 1 169 ? -5.488 22.883 11.897 1.00 111.68 169 ALA A CA 1
ATOM 780 C C . ALA A 1 169 ? -5.866 21.428 11.645 1.00 118.98 169 ALA A C 1
ATOM 781 O O . ALA A 1 169 ? -5.428 20.528 12.370 1.00 123.25 169 ALA A O 1
ATOM 783 N N . GLN A 1 170 ? -6.685 21.210 10.626 1.00 130.29 170 GLN A N 1
ATOM 784 C CA . GLN A 1 170 ? -7.169 19.898 10.221 1.00 135.04 170 GLN A CA 1
ATOM 785 C C . GLN A 1 170 ? -6.876 19.677 8.745 1.00 130.02 170 GLN A C 1
ATOM 786 O O . GLN A 1 170 ? -6.633 20.633 8.002 1.00 126.13 170 GLN A O 1
ATOM 792 N N . PRO A 1 171 ? -6.852 18.419 8.298 1.00 119.84 171 PRO A N 1
ATOM 793 C CA . PRO A 1 171 ? -6.676 18.142 6.867 1.00 109.81 171 PRO A CA 1
ATOM 794 C C . PRO A 1 171 ? -7.634 18.928 5.980 1.00 108.71 171 PRO A C 1
ATOM 795 O O . PRO A 1 171 ? -8.793 19.156 6.329 1.00 113.34 171 PRO A O 1
ATOM 799 N N . ASN A 1 172 ? -7.122 19.345 4.818 1.00 105.58 172 ASN A N 1
ATOM 800 C CA . ASN A 1 172 ? -7.891 19.984 3.747 1.00 104.63 172 ASN A CA 1
ATOM 801 C C . ASN A 1 172 ? -8.413 21.373 4.111 1.00 101.46 172 ASN A C 1
ATOM 802 O O . ASN A 1 172 ? -9.379 21.846 3.511 1.00 102.14 172 ASN A O 1
ATOM 807 N N . ASP A 1 173 ? -7.776 22.058 5.054 1.00 101.50 173 ASP A N 1
ATOM 808 C CA . ASP A 1 173 ? -8.176 23.430 5.313 1.00 97.18 173 ASP A CA 1
ATOM 809 C C . ASP A 1 173 ? -7.509 24.372 4.312 1.00 98.58 173 ASP A C 1
ATOM 810 O O . ASP A 1 173 ? -6.544 24.017 3.631 1.00 99.45 173 ASP A O 1
ATOM 815 N N . ALA A 1 174 ? -8.051 25.586 4.218 1.00 95.25 174 ALA A N 1
ATOM 816 C CA . ALA A 1 174 ? -7.555 26.572 3.264 1.00 93.15 174 ALA A CA 1
ATOM 817 C C . ALA A 1 174 ? -7.064 27.832 3.969 1.00 84.86 174 ALA A C 1
ATOM 818 O O . ALA A 1 174 ? -7.649 28.908 3.796 1.00 81.65 174 ALA A O 1
ATOM 820 N N . LEU A 1 175 ? -6.018 27.711 4.785 1.00 79.86 175 LEU A N 1
ATOM 821 C CA . LEU A 1 175 ? -5.444 28.888 5.423 1.00 78.50 175 LEU A CA 1
ATOM 822 C C . LEU A 1 175 ? -4.693 29.756 4.421 1.00 77.36 175 LEU A C 1
ATOM 823 O O . LEU A 1 175 ? -4.134 29.276 3.430 1.00 78.32 175 LEU A O 1
ATOM 828 N N . PHE A 1 176 ? -4.672 31.052 4.711 1.00 71.69 176 PHE A N 1
ATOM 829 C CA . PHE A 1 176 ? -3.988 32.036 3.896 1.00 66.81 176 PHE A CA 1
ATOM 830 C C . PHE A 1 176 ? -3.223 32.973 4.813 1.00 67.85 176 PHE A C 1
ATOM 831 O O . PHE A 1 176 ? -3.718 33.359 5.875 1.00 64.01 176 PHE A O 1
ATOM 839 N N . PHE A 1 177 ? -2.007 33.316 4.415 1.00 65.95 177 PHE A N 1
ATOM 840 C CA . PHE A 1 177 ? -1.215 34.289 5.145 1.00 62.18 177 PHE A CA 1
ATOM 841 C C . PHE A 1 177 ? -0.695 35.320 4.157 1.00 60.54 177 PHE A C 1
ATOM 842 O O . PHE A 1 177 ? -0.355 34.984 3.018 1.00 61.44 177 PHE A O 1
ATOM 850 N N . HIS A 1 178 ? -0.622 36.571 4.597 1.00 59.35 178 HIS A N 1
ATOM 851 C CA . HIS A 1 178 ? -0.121 37.634 3.741 1.00 55.95 178 HIS A CA 1
ATOM 852 C C . HIS A 1 178 ? 0.648 38.632 4.588 1.00 53.66 178 HIS A C 1
ATOM 853 O O . HIS A 1 178 ? 0.209 38.990 5.685 1.00 53.58 178 HIS A O 1
ATOM 860 N N . TYR A 1 179 ? 1.794 39.075 4.072 1.00 48.05 179 TYR A N 1
ATOM 861 C CA . TYR A 1 179 ? 2.621 40.054 4.760 1.00 51.13 179 TYR A CA 1
ATOM 862 C C . TYR A 1 179 ? 3.155 41.077 3.769 1.00 54.54 179 TYR A C 1
ATOM 863 O O . TYR A 1 179 ? 3.709 40.711 2.728 1.00 49.14 179 TYR A O 1
ATOM 872 N N . SER A 1 180 ? 3.029 42.354 4.134 1.00 54.73 180 SER A N 1
ATOM 873 C CA . SER A 1 180 ? 3.518 43.477 3.335 1.00 51.87 180 SER A CA 1
ATOM 874 C C . SER A 1 180 ? 4.221 44.434 4.282 1.00 52.35 180 SER A C 1
ATOM 875 O O . SER A 1 180 ? 3.568 45.124 5.069 1.00 52.74 180 SER A O 1
ATOM 878 N N . GLY A 1 181 ? 5.546 44.460 4.218 1.00 57.17 181 GLY A N 1
ATOM 879 C CA . GLY A 1 181 ? 6.327 45.336 5.064 1.00 54.72 181 GLY A CA 1
ATOM 880 C C . GLY A 1 181 ? 7.798 45.291 4.723 1.00 54.81 181 GLY A C 1
ATOM 881 O O . GLY A 1 181 ? 8.169 45.137 3.557 1.00 61.84 181 GLY A O 1
ATOM 882 N N . HIS A 1 182 ? 8.647 45.398 5.734 1.00 53.34 182 HIS A N 1
ATOM 883 C CA . HIS A 1 182 ? 10.090 45.377 5.540 1.00 61.79 182 HIS A CA 1
ATOM 884 C C . HIS A 1 182 ? 10.617 43.949 5.600 1.00 64.34 182 HIS A C 1
ATOM 885 O O . HIS A 1 182 ? 10.292 43.202 6.527 1.00 67.75 182 HIS A O 1
ATOM 892 N N . GLY A 1 183 ? 11.411 43.568 4.603 1.00 62.32 183 GLY A N 1
ATOM 893 C CA . GLY A 1 183 ? 12.136 42.313 4.619 1.00 62.37 183 GLY A CA 1
ATOM 894 C C . GLY A 1 183 ? 13.632 42.557 4.698 1.00 72.49 183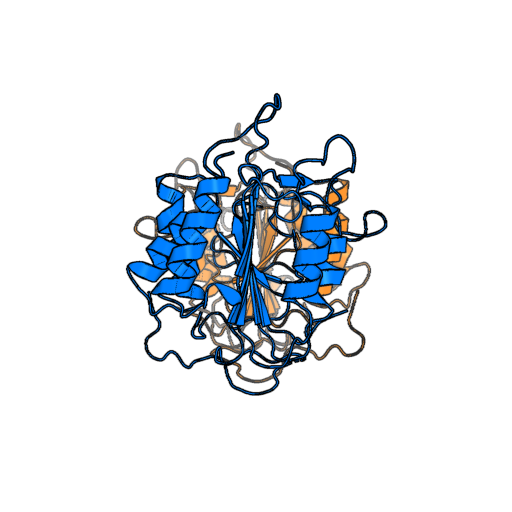 GLY A C 1
ATOM 895 O O . GLY A 1 183 ? 14.133 43.592 4.252 1.00 80.98 183 GLY A O 1
ATOM 896 N N . GLY A 1 184 ? 14.339 41.609 5.275 1.00 74.60 184 GLY A N 1
ATOM 897 C CA . GLY A 1 184 ? 15.780 41.701 5.413 1.00 76.30 184 GLY A CA 1
ATOM 898 C C . GLY A 1 184 ? 16.288 40.333 5.762 1.00 78.64 184 GLY A C 1
ATOM 899 O O . GLY A 1 184 ? 15.703 39.331 5.367 1.00 79.88 184 GLY A O 1
ATOM 900 N N . GLN A 1 185 ? 17.366 40.292 6.549 1.00 83.56 185 GLN A N 1
ATOM 901 C CA . GLN A 1 185 ? 17.913 38.997 6.943 1.00 89.55 185 GLN A CA 1
ATOM 902 C C . GLN A 1 185 ? 19.112 39.155 7.869 1.00 87.71 185 GLN A C 1
ATOM 903 O O . GLN A 1 185 ? 19.616 40.259 8.092 1.00 82.98 185 GLN A O 1
ATOM 909 N N . THR A 1 186 ? 19.524 38.018 8.443 1.00 96.80 186 THR A N 1
ATOM 910 C CA . THR A 1 186 ? 20.840 37.810 9.049 1.00 100.63 186 THR A CA 1
ATOM 911 C C . THR A 1 186 ? 21.403 36.606 8.297 1.00 111.47 186 THR A C 1
ATOM 912 O O . THR A 1 186 ? 21.047 35.463 8.601 1.00 113.93 186 THR A O 1
ATOM 916 N N . LYS A 1 187 ? 22.290 36.851 7.334 1.00 112.71 187 LYS A N 1
ATOM 917 C CA . LYS A 1 187 ? 22.476 35.864 6.284 1.00 112.26 187 LYS A CA 1
ATOM 918 C C . LYS A 1 187 ? 23.340 34.696 6.739 1.00 125.94 187 LYS A C 1
ATOM 919 O O . LYS A 1 187 ? 24.014 34.725 7.773 1.00 125.85 187 LYS A O 1
ATOM 925 N N . ASP A 1 188 ? 23.295 33.649 5.918 1.00 136.28 188 ASP A N 1
ATOM 926 C CA . ASP A 1 188 ? 24.070 32.426 6.059 1.00 137.75 188 ASP A CA 1
ATOM 927 C C . ASP A 1 188 ? 23.779 31.601 4.815 1.00 137.21 188 ASP A C 1
ATOM 928 O O . ASP A 1 188 ? 22.652 31.626 4.310 1.00 137.71 188 ASP A O 1
ATOM 933 N N . LEU A 1 189 ? 24.794 30.946 4.254 1.00 128.17 189 LEU A N 1
ATOM 934 C CA . LEU A 1 189 ? 24.576 30.189 3.027 1.00 128.87 189 LEU A CA 1
ATOM 935 C C . LEU A 1 189 ? 23.437 29.195 3.213 1.00 129.30 189 LEU A C 1
ATOM 936 O O . LEU A 1 189 ? 22.458 29.199 2.459 1.00 133.61 189 LEU A O 1
ATOM 941 N N . ASP A 1 190 ? 23.547 28.339 4.225 1.00 127.77 190 ASP A N 1
ATOM 942 C CA . ASP A 1 190 ? 22.474 27.437 4.611 1.00 125.64 190 ASP A CA 1
ATOM 943 C C . ASP A 1 190 ? 22.292 27.522 6.121 1.00 127.96 190 ASP A C 1
ATOM 944 O O . ASP A 1 190 ? 23.191 27.944 6.850 1.00 132.80 190 ASP A O 1
ATOM 949 N N . GLY A 1 191 ? 21.117 27.119 6.595 1.00 127.48 191 GLY A N 1
ATOM 950 C CA . GLY A 1 191 ? 20.734 27.490 7.945 1.00 129.54 191 GLY A CA 1
ATOM 951 C C . GLY A 1 191 ? 21.045 26.526 9.077 1.00 136.50 191 GLY A C 1
ATOM 952 O O . GLY A 1 191 ? 20.511 25.415 9.123 1.00 122.77 191 GLY A O 1
ATOM 953 N N . ASP A 1 192 ? 21.902 26.962 10.004 1.00 144.83 192 ASP A N 1
ATOM 954 C CA . ASP A 1 192 ? 22.263 26.267 11.236 1.00 155.16 192 ASP A CA 1
ATOM 955 C C . ASP A 1 192 ? 22.963 27.268 12.148 1.00 159.14 192 ASP A C 1
ATOM 956 O O . ASP A 1 192 ? 23.800 28.045 11.676 1.00 158.65 192 ASP A O 1
ATOM 961 N N . GLU A 1 193 ? 22.689 27.153 13.455 1.00 141.25 193 GLU A N 1
ATOM 962 C CA . GLU A 1 193 ? 23.135 28.060 14.521 1.00 135.28 193 GLU A CA 1
ATOM 963 C C . GLU A 1 193 ? 22.524 29.421 14.273 1.00 133.09 193 GLU A C 1
ATOM 964 O O . GLU A 1 193 ? 21.922 30.035 15.151 1.00 128.76 193 GLU A O 1
ATOM 970 N N . GLU A 1 194 ? 22.696 29.866 13.042 1.00 137.50 194 GLU A N 1
ATOM 971 C CA . GLU A 1 194 ? 21.817 30.770 12.375 1.00 129.03 194 GLU A CA 1
ATOM 972 C C . GLU A 1 194 ? 20.902 29.765 11.753 1.00 129.31 194 GLU A C 1
ATOM 973 O O . GLU A 1 194 ? 20.709 29.762 10.536 1.00 122.76 194 GLU A O 1
ATOM 979 N N . ASP A 1 195 ? 20.382 28.874 12.605 1.00 133.64 195 ASP A N 1
ATOM 980 C CA . ASP A 1 195 ? 19.533 27.766 12.169 1.00 128.70 195 ASP A CA 1
ATOM 981 C C . ASP A 1 195 ? 18.600 28.380 11.199 1.00 116.45 195 ASP A C 1
ATOM 982 O O . ASP A 1 195 ? 18.092 29.364 11.536 1.00 108.50 195 ASP A O 1
ATOM 987 N N . GLY A 1 196 ? 18.435 27.816 10.008 1.00 115.78 196 GLY A N 1
ATOM 988 C CA . GLY A 1 196 ? 17.556 28.222 8.911 1.00 116.15 196 GLY A CA 1
ATOM 989 C C . GLY A 1 196 ? 17.263 29.705 8.701 1.00 110.71 196 GLY A C 1
ATOM 990 O O . GLY A 1 196 ? 16.666 30.059 7.687 1.00 109.65 196 GLY A O 1
ATOM 991 N N . MET A 1 197 ? 17.750 30.579 9.594 1.00 118.88 197 MET A N 1
ATOM 992 C CA . MET A 1 197 ? 17.263 31.949 9.789 1.00 118.79 197 MET A CA 1
ATOM 993 C C . MET A 1 197 ? 18.097 32.916 8.963 1.00 122.54 197 MET A C 1
ATOM 994 O O . MET A 1 197 ? 18.856 33.756 9.450 1.00 123.32 197 MET A O 1
ATOM 999 N N . ASP A 1 198 ? 17.912 32.815 7.667 1.00 140.32 198 ASP A N 1
ATOM 1000 C CA . ASP A 1 198 ? 18.434 33.903 6.888 1.00 134.70 198 ASP A CA 1
ATOM 1001 C C . ASP A 1 198 ? 17.374 34.987 6.721 1.00 131.38 198 ASP A C 1
ATOM 1002 O O . ASP A 1 198 ? 17.520 36.032 7.343 1.00 131.68 198 ASP A O 1
ATOM 1007 N N . ASP A 1 199 ? 16.214 34.704 6.142 1.00 99.40 199 ASP A N 1
ATOM 1008 C CA . ASP A 1 199 ? 15.251 35.772 5.871 1.00 93.45 199 ASP A CA 1
ATOM 1009 C C . ASP A 1 199 ? 14.500 36.225 7.137 1.00 82.99 199 ASP A C 1
ATOM 1010 O O . ASP A 1 199 ? 14.219 35.433 8.034 1.00 87.85 199 ASP A O 1
ATOM 1015 N N . VAL A 1 200 ? 14.154 37.517 7.202 1.00 77.92 200 VAL A N 1
ATOM 1016 C CA . VAL A 1 200 ? 13.418 38.061 8.346 1.00 76.18 200 VAL A CA 1
ATOM 1017 C C . VAL A 1 200 ? 12.380 39.091 7.901 1.00 65.78 200 VAL A C 1
ATOM 1018 O O . VAL A 1 200 ? 12.448 39.659 6.809 1.00 60.79 200 VAL A O 1
ATOM 1022 N N . ILE A 1 201 ? 11.397 39.314 8.775 1.00 62.11 201 ILE A N 1
ATOM 1023 C CA . ILE A 1 201 ? 10.416 40.385 8.635 1.00 60.98 201 ILE A CA 1
ATOM 1024 C C . ILE A 1 201 ? 10.471 41.277 9.872 1.00 62.27 201 ILE A C 1
ATOM 1025 O O . ILE A 1 201 ? 10.877 40.846 10.957 1.00 61.81 201 ILE A O 1
ATOM 1030 N N . TYR A 1 202 ? 10.062 42.535 9.705 1.00 59.26 202 TYR A N 1
ATOM 1031 C CA . TYR A 1 202 ? 10.208 43.528 10.767 1.00 57.12 202 TYR A CA 1
ATOM 1032 C C . TYR A 1 202 ? 8.857 43.954 11.322 1.00 58.18 202 TYR A C 1
ATOM 1033 O O . TYR A 1 202 ? 8.119 44.685 10.641 1.00 57.10 202 TYR A O 1
ATOM 1042 N N . PRO A 1 203 ? 8.499 43.558 12.546 1.00 55.43 203 PRO A N 1
ATOM 1043 C CA . PRO A 1 203 ? 7.317 44.137 13.190 1.00 61.10 203 PRO A CA 1
ATOM 1044 C C . PRO A 1 203 ? 7.474 45.639 13.374 1.00 60.20 203 PRO A C 1
ATOM 1045 O O . PRO A 1 203 ? 8.567 46.198 13.267 1.00 59.71 203 PRO A O 1
ATOM 10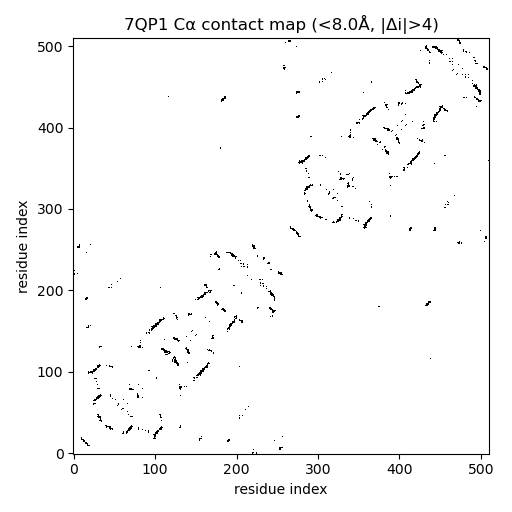49 N N . VAL A 1 204 ? 6.345 46.308 13.602 1.00 56.89 204 VAL A N 1
ATOM 1050 C CA . VAL A 1 204 ? 6.402 47.758 13.718 1.00 60.75 204 VAL A CA 1
ATOM 1051 C C . VAL A 1 204 ? 7.258 48.170 14.915 1.00 60.09 204 VAL A C 1
ATOM 1052 O O . VAL A 1 204 ? 7.884 49.237 14.896 1.00 61.96 204 VAL A O 1
ATOM 1056 N N . ASP A 1 205 ? 7.334 47.330 15.954 1.00 59.03 205 ASP A N 1
ATOM 1057 C CA . ASP A 1 205 ? 8.184 47.601 17.107 1.00 62.96 205 ASP A CA 1
ATOM 1058 C C . ASP A 1 205 ? 9.557 46.960 16.979 1.00 66.37 205 ASP A C 1
ATOM 1059 O O . ASP A 1 205 ? 10.190 46.678 18.004 1.00 73.64 205 ASP A O 1
ATOM 1064 N N . PHE A 1 206 ? 10.016 46.687 15.752 1.00 66.82 206 PHE A N 1
ATOM 1065 C CA . PHE A 1 206 ? 11.251 45.926 15.574 1.00 66.93 206 PHE A CA 1
ATOM 1066 C C . PHE A 1 206 ? 12.463 46.632 16.161 1.00 71.90 206 PHE A C 1
ATOM 1067 O O . PHE A 1 206 ? 13.401 45.968 16.614 1.00 72.56 206 PHE A O 1
ATOM 1075 N N . GLU A 1 207 ? 12.464 47.967 16.178 1.00 75.34 207 GLU A N 1
ATOM 1076 C CA . GLU A 1 207 ? 13.612 48.700 16.701 1.00 77.00 207 GLU A CA 1
ATOM 1077 C C . GLU A 1 207 ? 13.858 48.407 18.172 1.00 77.78 207 GLU A C 1
ATOM 1078 O O . GLU A 1 207 ? 14.985 48.577 18.649 1.00 82.27 207 GLU A O 1
ATOM 1084 N N . SER A 1 208 ? 12.834 47.960 18.899 1.00 76.89 208 SER A N 1
ATOM 1085 C CA . SER A 1 208 ? 12.968 47.710 20.327 1.00 81.63 208 SER A CA 1
ATOM 1086 C C . SER A 1 208 ? 12.520 46.307 20.718 1.00 81.48 208 SER A C 1
ATOM 1087 O O . SER A 1 208 ? 12.235 46.068 21.894 1.00 89.48 208 SER A O 1
ATOM 1090 N N . VAL A 1 209 ? 12.467 45.370 19.770 1.00 81.94 209 VAL A N 1
ATOM 1091 C CA . VAL A 1 209 ? 12.033 44.000 20.043 1.00 79.02 209 VAL A CA 1
ATOM 1092 C C . VAL A 1 209 ? 12.818 43.044 19.147 1.00 77.95 209 VAL A C 1
ATOM 1093 O O . VAL A 1 209 ? 12.926 41.846 19.434 1.00 79.95 209 VAL A O 1
ATOM 1097 N N . GLY A 1 210 ? 13.439 43.581 18.101 1.00 74.65 210 GLY A N 1
ATOM 1098 C CA . GLY A 1 210 ? 14.176 42.777 17.154 1.00 74.19 210 GLY A CA 1
ATOM 1099 C C . GLY A 1 210 ? 13.279 42.185 16.088 1.00 69.90 210 GLY A C 1
ATOM 1100 O O . GLY A 1 210 ? 12.052 42.183 16.217 1.00 69.38 210 GLY A O 1
ATOM 1101 N N . PRO A 1 211 ? 13.868 41.698 14.997 1.00 69.14 211 PRO A N 1
ATOM 1102 C CA . PRO A 1 211 ? 13.056 41.162 13.899 1.00 65.70 211 PRO A CA 1
ATOM 1103 C C . PRO A 1 211 ? 12.410 39.836 14.271 1.00 68.56 211 PRO A C 1
ATOM 1104 O O . PRO A 1 211 ? 12.683 39.238 15.314 1.00 70.56 211 PRO A O 1
ATOM 1108 N N . LEU A 1 212 ? 11.543 39.369 13.372 1.00 71.48 212 LEU A N 1
ATOM 1109 C CA . LEU A 1 212 ? 10.911 38.058 13.470 1.00 71.96 212 LEU A CA 1
ATOM 1110 C C . LEU A 1 212 ? 11.555 37.185 12.404 1.00 67.60 212 LEU A C 1
ATOM 1111 O O . LEU A 1 212 ? 11.354 37.413 11.206 1.00 64.57 212 LEU A O 1
ATOM 1116 N N . ILE A 1 213 ? 12.347 36.211 12.841 1.00 77.94 213 ILE A N 1
ATOM 1117 C CA . ILE A 1 213 ? 13.239 35.477 11.950 1.00 83.80 213 ILE A CA 1
ATOM 1118 C C . ILE A 1 213 ? 12.521 34.306 11.300 1.00 83.23 213 ILE A C 1
ATOM 1119 O O . ILE A 1 213 ? 11.528 33.760 11.796 1.00 75.46 213 ILE A O 1
ATOM 1124 N N . ASP A 1 214 ? 13.069 33.949 10.147 1.00 90.31 214 ASP A N 1
ATOM 1125 C CA . ASP A 1 214 ? 12.786 32.790 9.321 1.00 85.05 214 ASP A CA 1
ATOM 1126 C C . ASP A 1 214 ? 12.390 31.558 10.139 1.00 89.17 214 ASP A C 1
ATOM 1127 O O . ASP A 1 214 ? 11.338 30.967 9.879 1.00 90.10 214 ASP A O 1
ATOM 1132 N N . ASP A 1 215 ? 13.176 31.200 11.164 1.00 92.78 215 ASP A N 1
ATOM 1133 C CA . ASP A 1 215 ? 12.933 29.953 11.897 1.00 85.87 215 ASP A CA 1
ATOM 1134 C C . ASP A 1 215 ? 11.666 29.989 12.723 1.00 84.11 215 ASP A C 1
ATOM 1135 O O . ASP A 1 215 ? 10.975 28.971 12.847 1.00 80.15 215 ASP A O 1
ATOM 1140 N N . THR A 1 216 ? 11.382 31.124 13.357 1.00 85.62 216 THR A N 1
ATOM 1141 C CA . THR A 1 216 ? 10.243 31.160 14.261 1.00 77.45 216 THR A CA 1
ATOM 1142 C C . THR A 1 216 ? 8.945 31.025 13.484 1.00 70.91 216 THR A C 1
ATOM 1143 O O . THR A 1 216 ? 7.999 30.38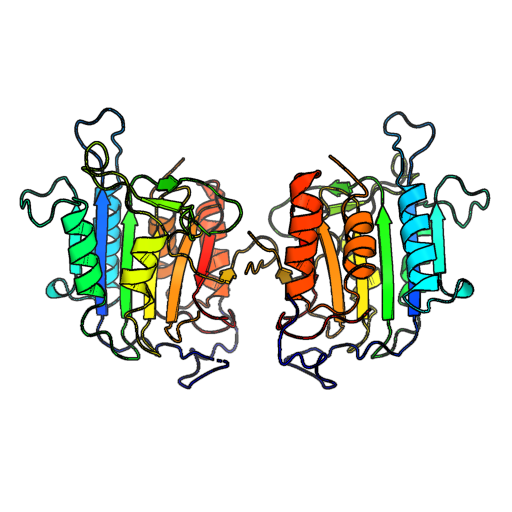7 13.954 1.00 74.92 216 THR A O 1
ATOM 1147 N N . MET A 1 217 ? 8.920 31.552 12.261 1.00 70.18 217 MET A N 1
ATOM 1148 C CA . MET A 1 217 ? 7.758 31.431 11.392 1.00 64.98 217 MET A CA 1
ATOM 1149 C C . MET A 1 217 ? 7.585 30.010 10.880 1.00 72.77 217 MET A C 1
ATOM 1150 O O . MET A 1 217 ? 6.468 29.609 10.539 1.00 72.76 217 MET A O 1
ATOM 1155 N N . HIS A 1 218 ? 8.672 29.241 10.806 1.00 81.85 218 HIS A N 1
ATOM 1156 C CA . HIS A 1 218 ? 8.551 27.814 10.524 1.00 81.19 218 HIS A CA 1
ATOM 1157 C C . HIS A 1 218 ? 7.921 27.067 11.692 1.00 78.51 218 HIS A C 1
ATOM 1158 O O . HIS A 1 218 ? 6.951 26.322 11.513 1.00 79.99 218 HIS A O 1
ATOM 1165 N N . ASP A 1 219 ? 8.477 27.246 12.894 1.00 81.54 219 ASP A N 1
ATOM 1166 C CA . ASP A 1 219 ? 7.981 26.546 14.074 1.00 83.81 219 ASP A CA 1
ATOM 1167 C C . ASP A 1 219 ? 6.498 26.798 14.295 1.00 82.94 219 ASP A C 1
ATOM 1168 O O . ASP A 1 219 ? 5.768 25.901 14.732 1.00 91.16 219 ASP A O 1
ATOM 1173 N N . ILE A 1 220 ? 6.037 28.012 13.999 1.00 75.84 220 ILE A N 1
ATOM 1174 C CA . ILE A 1 220 ? 4.655 28.384 14.287 1.00 72.05 220 ILE A CA 1
ATOM 1175 C C . ILE A 1 220 ? 3.726 27.912 13.178 1.00 74.42 220 ILE A C 1
ATOM 1176 O O . ILE A 1 220 ? 2.820 27.102 13.402 1.00 87.82 220 ILE A O 1
ATOM 1181 N N . MET A 1 221 ? 3.936 28.415 11.964 1.00 68.48 221 MET A N 1
ATOM 1182 C CA . MET A 1 221 ? 2.919 28.323 10.928 1.00 72.10 221 MET A CA 1
ATOM 1183 C C . MET A 1 221 ? 3.008 27.062 10.085 1.00 77.31 221 MET A C 1
ATOM 1184 O O . MET A 1 221 ? 2.028 26.718 9.416 1.00 79.28 221 MET A O 1
ATOM 1189 N N . VAL A 1 222 ? 4.132 26.357 10.103 1.00 84.28 222 VAL A N 1
ATOM 1190 C CA . VAL A 1 222 ? 4.320 25.190 9.252 1.00 89.00 222 VAL A CA 1
ATOM 1191 C C . VAL A 1 222 ? 4.200 23.894 10.044 1.00 91.37 222 VAL A C 1
ATOM 1192 O O . VAL A 1 222 ? 3.417 23.014 9.686 1.00 95.92 222 VAL A O 1
ATOM 1196 N N . LYS A 1 223 ? 4.954 23.775 11.142 1.00 90.10 223 LYS A N 1
ATOM 1197 C CA . LYS A 1 223 ? 5.010 22.522 11.891 1.00 97.07 223 LYS A CA 1
ATOM 1198 C C . LYS A 1 223 ? 3.635 22.103 12.405 1.00 100.78 223 LYS A C 1
ATOM 1199 O O . LYS A 1 223 ? 3.155 21.004 12.107 1.00 101.03 223 LYS A O 1
ATOM 1205 N N . SER A 1 224 ? 2.984 22.971 13.184 1.00 102.94 224 SER A N 1
ATOM 1206 C CA . SER A 1 224 ? 1.684 22.644 13.763 1.00 108.26 224 SER A CA 1
ATOM 1207 C C . SER A 1 224 ? 0.631 22.278 12.719 1.00 106.45 224 SER A C 1
ATOM 1208 O O . SER A 1 224 ? -0.513 21.982 13.089 1.00 107.75 224 SER A O 1
ATOM 1211 N N . LEU A 1 225 ? 0.963 22.326 11.433 1.00 103.01 225 LEU A N 1
ATOM 1212 C CA . LEU A 1 225 ? 0.009 21.887 10.425 1.00 101.22 225 LEU A CA 1
ATOM 1213 C C . LEU A 1 225 ? 0.035 20.367 10.326 1.00 99.47 225 LEU A C 1
ATOM 1214 O O . LEU A 1 225 ? 1.117 19.773 10.270 1.00 96.31 225 LEU A O 1
ATOM 1219 N N . PRO A 1 226 ? -1.117 19.713 10.282 1.00 102.06 226 PRO A N 1
ATOM 1220 C CA . PRO A 1 226 ? -1.153 18.267 10.088 1.00 105.88 226 PRO A CA 1
ATOM 1221 C C . PRO A 1 226 ? -1.177 17.930 8.603 1.00 103.68 226 PRO A C 1
ATOM 1222 O O . PRO A 1 226 ? -1.260 18.806 7.740 1.00 98.56 226 PRO A O 1
ATOM 1226 N N . GLN A 1 227 ? -1.087 16.634 8.322 1.00 99.26 227 GLN A N 1
ATOM 1227 C CA . GLN A 1 227 ? -1.107 16.173 6.942 1.00 102.93 227 GLN A CA 1
ATOM 1228 C C . GLN A 1 227 ? -2.408 16.564 6.248 1.00 101.23 227 GLN A C 1
ATOM 1229 O O . GLN A 1 227 ? -3.502 16.309 6.760 1.00 102.58 227 GLN A O 1
ATOM 1235 N N . GLY A 1 228 ? -2.284 17.191 5.077 1.00 98.17 228 GLY A N 1
ATOM 1236 C CA . GLY A 1 228 ? -3.416 17.554 4.257 1.00 104.51 228 GLY A CA 1
ATOM 1237 C C . GLY A 1 228 ? -3.809 19.017 4.308 1.00 103.59 228 GLY A C 1
ATOM 1238 O O . GLY A 1 228 ? -4.470 19.497 3.382 1.00 103.51 228 GLY A O 1
ATOM 1239 N N . ALA A 1 229 ? -3.425 19.735 5.359 1.00 100.82 229 ALA A N 1
ATOM 1240 C CA . ALA A 1 229 ? -3.802 21.136 5.509 1.00 95.92 229 ALA A CA 1
ATOM 1241 C C . ALA A 1 229 ? -2.958 22.034 4.610 1.00 90.99 229 ALA A C 1
ATOM 1242 O O . ALA A 1 229 ? -1.730 21.912 4.582 1.00 93.01 229 ALA A O 1
ATOM 1244 N N . ARG A 1 230 ? -3.611 22.951 3.890 1.00 90.21 230 ARG A N 1
ATOM 1245 C CA . ARG A 1 230 ? -2.916 23.894 3.015 1.00 92.83 230 ARG A CA 1
ATOM 1246 C C . ARG A 1 230 ? -2.762 25.232 3.725 1.00 88.40 230 ARG A C 1
ATOM 1247 O O . ARG A 1 230 ? -3.751 25.807 4.195 1.00 87.79 230 ARG A O 1
ATOM 1255 N N . LEU A 1 231 ? -1.527 25.714 3.813 1.00 83.24 231 LEU A N 1
ATOM 1256 C CA . LEU A 1 231 ? -1.253 27.100 4.164 1.00 77.18 231 LEU A CA 1
ATOM 1257 C C . LEU A 1 231 ? -0.744 27.779 2.901 1.00 74.03 231 LEU A C 1
ATOM 1258 O O . LEU A 1 231 ? 0.252 27.336 2.321 1.00 76.38 231 LEU A O 1
ATOM 1263 N N . THR A 1 232 ? -1.435 28.829 2.466 1.00 71.27 232 THR A N 1
ATOM 1264 C CA . THR A 1 232 ? -1.078 29.572 1.256 1.00 66.66 232 THR A CA 1
ATOM 1265 C C . THR A 1 232 ? -0.538 30.927 1.697 1.00 68.55 232 THR A C 1
ATOM 1266 O O . THR A 1 232 ? -1.305 31.808 2.099 1.00 71.16 232 THR A O 1
ATOM 1270 N N . ALA A 1 233 ? 0.782 31.081 1.656 1.00 64.15 233 ALA A N 1
ATOM 1271 C CA . ALA A 1 233 ? 1.415 32.328 2.056 1.00 63.90 233 ALA A CA 1
ATOM 1272 C C . ALA A 1 233 ? 1.728 33.200 0.846 1.00 63.25 233 ALA A C 1
ATOM 1273 O O . ALA A 1 233 ? 1.920 32.714 -0.272 1.00 69.06 233 ALA A O 1
ATOM 1275 N N . LEU A 1 234 ? 1.780 34.504 1.095 1.00 60.17 234 LEU A N 1
ATOM 1276 C CA . LEU A 1 234 ? 2.029 35.508 0.069 1.00 60.08 234 LEU A CA 1
ATOM 1277 C C . LEU A 1 234 ? 2.837 36.628 0.694 1.00 58.61 234 LEU A C 1
ATOM 1278 O O . LEU A 1 234 ? 2.344 37.321 1.591 1.00 57.94 234 LEU A O 1
ATOM 1283 N N . PHE A 1 235 ? 4.062 36.815 0.220 1.00 61.50 235 PHE A N 1
ATOM 1284 C CA . PHE A 1 235 ? 4.945 37.838 0.758 1.00 59.04 235 PHE A CA 1
ATOM 1285 C C . PHE A 1 235 ? 5.153 38.921 -0.285 1.00 59.58 235 PHE A C 1
ATOM 1286 O O . PHE A 1 235 ? 5.630 38.645 -1.388 1.00 61.66 235 PHE A O 1
ATOM 1294 N N . ASP A 1 236 ? 4.777 40.145 0.063 1.00 59.84 236 ASP A N 1
ATOM 1295 C CA . ASP A 1 236 ? 5.100 41.313 -0.744 1.00 63.37 236 ASP A CA 1
ATOM 1296 C C . ASP A 1 236 ? 6.418 41.938 -0.355 1.00 61.57 236 ASP A C 1
ATOM 1297 O O . ASP A 1 236 ? 6.865 42.872 -1.019 1.00 63.17 236 ASP A O 1
ATOM 1302 N N . SER A 1 237 ? 7.072 41.406 0.659 1.00 61.17 237 SER A N 1
ATOM 1303 C CA . SER A 1 237 ? 8.297 41.996 1.134 1.00 62.51 237 SER A CA 1
ATOM 1304 C C . SER A 1 237 ? 9.470 41.535 0.281 1.00 66.91 237 SER A C 1
ATOM 1305 O O . SER A 1 237 ? 9.379 40.571 -0.485 1.00 71.82 237 SER A O 1
ATOM 1308 N N . CYS A 1 238 ? 10.576 42.252 0.410 1.00 70.43 238 CYS A N 1
ATOM 1309 C CA . CYS A 1 238 ? 11.796 41.939 -0.312 1.00 79.12 238 CYS A CA 1
ATOM 1310 C C . CYS A 1 238 ? 12.709 41.113 0.583 1.00 80.12 238 CYS A C 1
ATOM 1311 O O . CYS A 1 238 ? 12.596 41.140 1.808 1.00 86.08 238 CYS A O 1
ATOM 1314 N N . HIS A 1 239 ? 13.594 40.343 -0.049 1.00 77.97 239 HIS A N 1
ATOM 1315 C CA . HIS A 1 239 ? 14.554 39.509 0.674 1.00 86.80 239 HIS A CA 1
ATOM 1316 C C . HIS A 1 239 ? 13.849 38.436 1.498 1.00 85.81 239 HIS A C 1
ATOM 1317 O O . HIS A 1 239 ? 14.311 38.056 2.577 1.00 85.93 239 HIS A O 1
ATOM 1324 N N . SER A 1 240 ? 12.734 37.926 0.989 1.00 81.56 240 SER A N 1
ATOM 1325 C CA . SER A 1 240 ? 11.918 36.969 1.721 1.00 77.60 240 SER A CA 1
ATOM 1326 C C . SER A 1 240 ? 11.664 35.723 0.885 1.00 75.55 240 SER A C 1
ATOM 1327 O O . SER A 1 240 ? 10.587 35.125 0.929 1.00 71.61 240 SER A O 1
ATOM 1330 N N . GLY A 1 241 ? 12.683 35.295 0.139 1.00 78.19 241 GLY A N 1
ATOM 1331 C CA . GLY A 1 241 ? 12.524 34.167 -0.760 1.00 78.52 241 GLY A CA 1
ATOM 1332 C C . GLY A 1 241 ? 12.398 32.824 -0.075 1.00 74.80 241 GLY A C 1
ATOM 1333 O O . GLY A 1 241 ? 11.692 31.942 -0.568 1.00 82.31 241 GLY A O 1
ATOM 1334 N N . THR A 1 242 ? 13.100 32.632 1.033 1.00 74.10 242 THR A N 1
ATOM 1335 C CA . THR A 1 242 ? 12.994 31.427 1.848 1.00 75.87 242 THR A CA 1
ATOM 1336 C C . THR A 1 242 ? 12.517 31.776 3.249 1.00 77.12 242 THR A C 1
ATOM 1337 O O . THR A 1 242 ? 13.003 31.237 4.243 1.00 81.83 242 THR A O 1
ATOM 1341 N N . VAL A 1 243 ? 11.570 32.710 3.341 1.00 79.46 243 VAL A N 1
ATOM 1342 C CA . VAL A 1 243 ? 11.212 33.295 4.628 1.00 80.74 243 VAL A CA 1
ATOM 1343 C C . VAL A 1 243 ? 10.379 32.364 5.500 1.00 74.58 243 VAL A C 1
ATOM 1344 O O . VAL A 1 243 ? 10.237 32.619 6.701 1.00 69.09 243 VAL A O 1
ATOM 1348 N N . LEU A 1 244 ? 9.834 31.284 4.940 1.00 74.14 244 LEU A N 1
ATOM 1349 C CA . LEU A 1 244 ? 9.182 30.246 5.729 1.00 79.19 244 LEU A CA 1
ATOM 1350 C C . LEU A 1 244 ? 10.027 28.988 5.882 1.00 84.68 244 LEU A C 1
ATOM 1351 O O . LEU A 1 244 ? 9.511 27.961 6.340 1.00 85.20 244 LEU A O 1
ATOM 1356 N N . ASP A 1 245 ? 11.307 29.043 5.508 1.00 84.50 245 ASP A N 1
ATOM 1357 C CA . ASP A 1 245 ? 12.207 27.892 5.597 1.00 78.37 245 ASP A CA 1
ATOM 1358 C C . ASP A 1 245 ? 11.638 26.704 4.824 1.00 77.47 245 ASP A C 1
ATOM 1359 O O . ASP A 1 245 ? 11.650 25.565 5.297 1.00 75.67 245 ASP A O 1
ATOM 1364 N N . LEU A 1 246 ? 11.119 26.974 3.633 1.00 76.86 246 LEU A N 1
ATOM 1365 C CA . LEU A 1 246 ? 10.464 25.919 2.869 1.00 73.92 246 LEU A CA 1
ATOM 1366 C C . LEU A 1 246 ? 11.512 25.144 2.076 1.00 83.45 246 LEU A C 1
ATOM 1367 O O . LEU A 1 246 ? 12.372 25.758 1.434 1.00 83.62 246 LEU A O 1
ATOM 1372 N N . PRO A 1 247 ? 11.490 23.807 2.119 1.00 82.71 247 PRO A N 1
ATOM 1373 C CA . PRO A 1 247 ? 12.581 23.033 1.499 1.00 80.28 247 PRO A CA 1
ATOM 1374 C C . PRO A 1 247 ? 12.686 23.180 -0.009 1.00 83.40 247 PRO A C 1
ATOM 1375 O O . PRO A 1 247 ? 13.805 23.253 -0.539 1.00 86.25 247 PRO A O 1
ATOM 1379 N N . TYR A 1 248 ? 11.562 23.236 -0.719 1.00 79.14 248 TYR A N 1
ATOM 1380 C CA . TYR A 1 248 ? 11.570 23.257 -2.173 1.00 80.71 248 TYR A CA 1
ATOM 1381 C C . TYR A 1 248 ? 11.220 24.654 -2.673 1.00 84.24 248 TYR A C 1
ATOM 1382 O O . TYR A 1 248 ? 10.494 25.404 -2.013 1.00 83.94 248 TYR A O 1
ATOM 1391 N N . THR A 1 249 ? 11.726 24.994 -3.857 1.00 83.31 249 THR A N 1
ATOM 1392 C CA . THR A 1 249 ? 11.430 26.283 -4.465 1.00 80.79 249 THR A CA 1
ATOM 1393 C C . THR A 1 249 ? 11.277 26.107 -5.963 1.00 77.47 249 THR A C 1
ATOM 1394 O O . THR A 1 249 ? 12.090 25.438 -6.602 1.00 95.12 249 THR A O 1
ATOM 1398 N N . TYR A 1 250 ? 10.243 26.726 -6.518 1.00 72.21 250 TYR A N 1
ATOM 1399 C CA . TYR A 1 250 ? 9.921 26.616 -7.931 1.00 76.13 250 TYR A CA 1
ATOM 1400 C C . TYR A 1 250 ? 9.942 28.014 -8.522 1.00 84.87 250 TYR A C 1
ATOM 1401 O O . TYR A 1 250 ? 9.274 28.917 -8.010 1.00 87.24 250 TYR A O 1
ATOM 1410 N N . SER A 1 251 ? 10.708 28.189 -9.592 1.00 94.19 251 SER A N 1
ATOM 1411 C CA . SER A 1 251 ? 10.827 29.482 -10.248 1.00 96.14 251 SER A CA 1
ATOM 1412 C C . SER A 1 251 ? 10.584 29.303 -11.739 1.00 105.37 251 SER A C 1
ATOM 1413 O O . SER A 1 251 ? 10.240 28.203 -12.184 1.00 107.25 251 SER A O 1
ATOM 1416 N N . THR A 1 252 ? 10.772 30.359 -12.528 1.00 117.25 252 THR A N 1
ATOM 1417 C CA . THR A 1 252 ? 10.460 30.313 -13.951 1.00 121.30 252 THR A CA 1
ATOM 1418 C C . THR A 1 252 ? 11.552 31.031 -14.750 1.00 123.48 252 THR A C 1
ATOM 1419 O O . THR A 1 252 ? 11.324 31.985 -15.487 1.00 122.88 252 THR A O 1
ATOM 1423 N N . LYS A 1 253 ? 12.772 30.520 -14.636 1.00 127.96 253 LYS A N 1
ATOM 1424 C CA . LYS A 1 253 ? 13.923 31.024 -15.370 1.00 135.66 253 LYS A CA 1
ATOM 1425 C C . LYS A 1 253 ? 14.517 29.891 -16.191 1.00 142.54 253 LYS A C 1
ATOM 1426 O O . LYS A 1 253 ? 15.724 29.655 -16.209 1.00 138.12 253 LYS A O 1
ATOM 1432 N N . GLY A 1 254 ? 13.618 29.030 -16.661 1.00 156.82 254 GLY A N 1
ATOM 1433 C CA . GLY A 1 254 ? 14.066 27.814 -17.316 1.00 144.06 254 GLY A CA 1
ATOM 1434 C C . GLY A 1 254 ? 13.545 26.748 -16.354 1.00 145.58 254 GLY A C 1
ATOM 1435 O O . GLY A 1 254 ? 14.199 25.721 -16.173 1.00 149.34 254 GLY A O 1
ATOM 1436 N N . VAL A 1 255 ? 12.390 26.994 -15.718 1.00 125.65 255 VAL A N 1
ATOM 1437 C CA . VAL A 1 255 ? 11.766 26.026 -14.775 1.00 113.73 255 VAL A CA 1
ATOM 1438 C C . VAL A 1 255 ? 12.636 25.469 -13.633 1.00 106.84 255 VAL A C 1
ATOM 1439 O O . VAL A 1 255 ? 12.866 24.262 -13.552 1.00 106.56 255 VAL A O 1
ATOM 1443 N N . ILE A 1 256 ? 13.155 26.343 -12.778 1.00 103.44 256 ILE A N 1
ATOM 1444 C CA . ILE A 1 256 ? 14.054 25.909 -11.695 1.00 101.96 256 ILE A CA 1
ATOM 1445 C C . ILE A 1 256 ? 13.467 25.295 -10.414 1.00 93.73 256 ILE A C 1
ATOM 1446 O O . ILE A 1 256 ? 12.416 25.728 -9.957 1.00 93.00 256 ILE A O 1
ATOM 1451 N N . LYS A 1 257 ? 14.132 24.291 -9.842 1.00 95.06 257 LYS A N 1
ATOM 1452 C CA . LYS A 1 257 ? 13.737 23.649 -8.595 1.00 94.55 257 LYS A CA 1
ATOM 1453 C C . LYS A 1 257 ? 14.961 23.657 -7.692 1.00 98.72 257 LYS A C 1
ATOM 1454 O O . LYS A 1 257 ? 16.051 23.311 -8.152 1.00 102.72 257 LYS A O 1
ATOM 1460 N N . GLU A 1 258 ? 14.802 24.016 -6.419 1.00 97.04 258 GLU A N 1
ATOM 1461 C CA . GLU A 1 258 ? 15.942 24.396 -5.580 1.00 100.27 258 GLU A CA 1
ATOM 1462 C C . GLU A 1 258 ? 15.801 23.876 -4.155 1.00 102.56 258 GLU A C 1
ATOM 1463 O O . GLU A 1 258 ? 15.383 24.606 -3.249 1.00 104.13 258 GLU A O 1
ATOM 1469 N N . PRO A 1 259 ? 16.162 22.602 -3.908 1.00 100.78 259 PRO A N 1
ATOM 1470 C CA . PRO A 1 259 ? 16.238 22.146 -2.512 1.00 99.94 259 PRO A CA 1
ATOM 1471 C C . PRO A 1 259 ? 17.347 22.838 -1.715 1.00 102.94 259 PRO A C 1
ATOM 1472 O O . PRO A 1 259 ? 17.099 23.308 -0.602 1.00 108.89 259 PRO A O 1
ATOM 1476 N N . LYS A 1 310 ? 13.117 15.779 8.656 1.00 146.52 310 LYS A N 1
ATOM 1477 C CA . LYS A 1 310 ? 12.471 17.024 9.053 1.00 147.81 310 LYS A CA 1
ATOM 1478 C C . LYS A 1 310 ? 11.579 17.546 7.922 1.00 147.50 310 LYS A C 1
ATOM 1479 O O . LYS A 1 310 ? 11.894 18.544 7.270 1.00 143.82 310 LYS A O 1
ATOM 1485 N N . PHE A 1 311 ? 10.478 16.842 7.672 1.00 133.48 311 PHE A N 1
ATOM 1486 C CA . PHE A 1 311 ? 9.529 17.213 6.632 1.00 127.13 311 PHE A CA 1
ATOM 1487 C C . PHE A 1 311 ? 8.188 17.528 7.293 1.00 116.51 311 PHE A C 1
ATOM 1488 O O . PHE A 1 311 ? 8.027 17.381 8.508 1.00 120.89 311 PHE A O 1
ATOM 1496 N N . SER A 1 312 ? 7.205 17.953 6.493 1.00 109.04 312 SER A N 1
ATOM 1497 C CA . SER A 1 312 ? 5.836 18.036 7.009 1.00 105.43 312 SER A CA 1
ATOM 1498 C C . SER A 1 312 ? 4.896 17.640 5.880 1.00 103.17 312 SER A C 1
ATOM 1499 O O . SER A 1 312 ? 5.049 18.127 4.742 1.00 101.81 312 SER A O 1
ATOM 1502 N N . PRO A 1 313 ? 3.939 16.767 6.154 1.00 99.79 313 PRO A N 1
ATOM 1503 C CA . PRO A 1 313 ? 2.988 16.338 5.122 1.00 102.01 313 PRO A CA 1
ATOM 1504 C C . PRO A 1 313 ? 1.930 17.373 4.762 1.00 102.41 313 PRO A C 1
ATOM 1505 O O . PRO A 1 313 ? 0.946 17.042 4.095 1.00 104.20 313 PRO A O 1
ATOM 1509 N N . ALA A 1 314 ? 2.106 18.613 5.203 1.00 99.80 314 ALA A N 1
ATOM 1510 C CA . ALA A 1 314 ? 1.115 19.635 4.927 1.00 90.54 314 ALA A CA 1
ATOM 1511 C C . ALA A 1 314 ? 1.311 20.219 3.532 1.00 95.41 314 ALA A C 1
ATOM 1512 O O . ALA A 1 314 ? 2.375 20.097 2.922 1.00 98.07 314 ALA A O 1
ATOM 1514 N N . ASP A 1 315 ? 0.263 20.873 3.035 1.00 91.11 315 ASP A N 1
ATOM 1515 C CA . ASP A 1 315 ? 0.265 21.458 1.693 1.00 91.11 315 ASP A CA 1
ATOM 1516 C C . ASP A 1 315 ? 0.607 22.947 1.775 1.00 89.38 315 ASP A C 1
ATOM 1517 O O . ASP A 1 315 ? -0.199 23.825 1.467 1.00 89.21 315 ASP A O 1
ATOM 1522 N N . VAL A 1 316 ? 1.840 23.219 2.195 1.00 86.58 316 VAL A N 1
ATOM 1523 C CA . VAL A 1 316 ? 2.301 24.586 2.425 1.00 79.22 316 VAL A CA 1
ATOM 1524 C C . VAL A 1 316 ? 2.946 25.116 1.152 1.00 73.97 316 VAL A C 1
ATOM 1525 O O . VAL A 1 316 ? 3.924 24.546 0.658 1.00 79.19 316 VAL A O 1
ATOM 1529 N N . ILE A 1 317 ? 2.404 26.212 0.620 1.00 71.61 317 ILE A N 1
ATOM 1530 C CA . ILE A 1 317 ? 2.980 26.887 -0.535 1.00 72.91 317 ILE A CA 1
ATOM 1531 C C . ILE A 1 317 ? 3.048 28.383 -0.248 1.00 66.74 317 ILE A C 1
ATOM 1532 O O . ILE A 1 317 ? 2.378 28.902 0.649 1.00 59.77 317 ILE A O 1
ATOM 1537 N N . MET A 1 318 ? 3.898 29.071 -1.009 1.00 64.84 318 MET A N 1
ATOM 1538 C CA . MET A 1 318 ? 4.250 30.449 -0.698 1.00 62.72 318 MET A CA 1
ATOM 1539 C C . MET A 1 318 ? 4.755 31.160 -1.943 1.00 61.89 318 MET A C 1
ATOM 1540 O O . MET A 1 318 ? 5.555 30.604 -2.691 1.00 72.97 318 MET A O 1
ATOM 1545 N N . LEU A 1 319 ? 4.308 32.394 -2.145 1.00 63.18 319 LEU A N 1
ATOM 1546 C CA . LEU A 1 319 ? 4.754 33.221 -3.260 1.00 66.50 319 LEU A CA 1
ATOM 1547 C C . LEU A 1 319 ? 5.621 34.366 -2.749 1.00 69.09 319 LEU A C 1
ATOM 1548 O O . LEU A 1 319 ? 5.306 34.983 -1.726 1.00 61.95 319 LEU A O 1
ATOM 1553 N N . SER A 1 320 ? 6.706 34.657 -3.467 1.00 78.79 320 SER A N 1
ATOM 1554 C CA . SER A 1 320 ? 7.605 35.740 -3.083 1.00 72.88 320 SER A CA 1
ATOM 1555 C C . SER A 1 320 ? 8.391 36.184 -4.310 1.00 77.17 320 SER A C 1
ATOM 1556 O O . SER A 1 320 ? 8.219 35.654 -5.408 1.0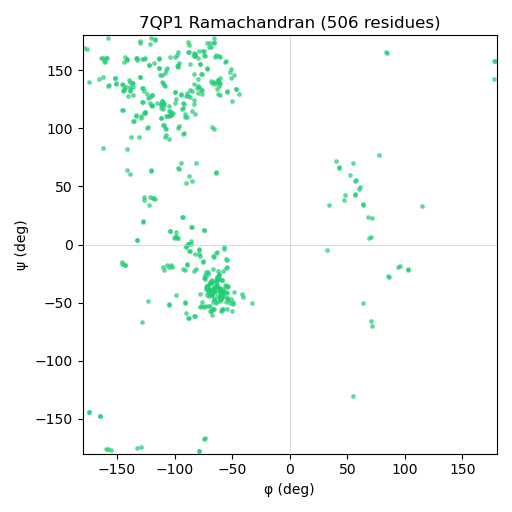0 79.83 320 SER A O 1
ATOM 1559 N N . GLY A 1 321 ? 9.227 37.204 -4.149 1.00 89.67 321 GLY A N 1
ATOM 1560 C CA . GLY A 1 321 ? 9.943 37.743 -5.295 1.00 98.02 321 GLY A CA 1
ATOM 1561 C C . GLY A 1 321 ? 11.448 37.651 -5.259 1.00 119.59 321 GLY A C 1
ATOM 1562 O O . GLY A 1 321 ? 12.027 37.536 -4.179 1.00 123.64 321 GLY A O 1
ATOM 1563 N N . SER A 1 322 ? 12.082 37.669 -6.431 1.00 137.88 322 SER A N 1
ATOM 1564 C CA . SER A 1 322 ? 13.547 37.629 -6.521 1.00 140.03 322 SER A CA 1
ATOM 1565 C C . SER A 1 322 ? 14.161 36.445 -5.786 1.00 148.21 322 SER A C 1
ATOM 1566 O O . SER A 1 322 ? 13.746 35.306 -5.988 1.00 144.06 322 SER A O 1
ATOM 1569 N N . LYS A 1 323 ? 15.157 36.710 -4.948 1.00 144.76 323 LYS A N 1
ATOM 1570 C CA . LYS A 1 323 ? 15.803 35.649 -4.182 1.00 133.83 323 LYS A CA 1
ATOM 1571 C C . LYS A 1 323 ? 14.791 34.744 -3.494 1.00 127.08 323 LYS A C 1
ATOM 1572 O O . LYS A 1 323 ? 15.116 33.622 -3.105 1.00 127.28 323 LYS A O 1
ATOM 1578 N N . GLN A 1 336 ? 14.129 48.240 -4.644 1.00 97.57 336 GLN A N 1
ATOM 1579 C CA . GLN A 1 336 ? 13.111 47.645 -3.784 1.00 106.30 336 GLN A CA 1
ATOM 1580 C C . GLN A 1 336 ? 11.723 48.239 -3.971 1.00 103.49 336 GLN A C 1
ATOM 1581 O O . GLN A 1 336 ? 11.359 49.233 -3.345 1.00 90.71 336 GLN A O 1
ATOM 1587 N N . ASN A 1 337 ? 10.947 47.624 -4.850 1.00 105.18 337 ASN A N 1
ATOM 1588 C CA . ASN A 1 337 ? 9.534 47.939 -4.991 1.00 100.29 337 ASN A CA 1
ATOM 1589 C C . ASN A 1 337 ? 8.718 46.825 -4.343 1.00 93.86 337 ASN A C 1
ATOM 1590 O O . ASN A 1 337 ? 8.733 45.676 -4.796 1.00 86.86 337 ASN A O 1
ATOM 1595 N N . ILE A 1 338 ? 8.019 47.186 -3.277 1.00 89.39 338 ILE A N 1
ATOM 1596 C CA . ILE A 1 338 ? 7.306 46.255 -2.434 1.00 74.71 338 ILE A CA 1
ATOM 1597 C C . ILE A 1 338 ? 5.842 46.239 -2.861 1.00 71.84 338 ILE A C 1
ATOM 1598 O O . ILE A 1 338 ? 5.380 47.103 -3.602 1.00 75.86 338 ILE A O 1
ATOM 1603 N N . GLY A 1 339 ? 5.100 45.231 -2.400 1.00 66.66 339 GLY A N 1
ATOM 1604 C CA . GLY A 1 339 ? 3.705 45.063 -2.749 1.00 66.42 339 GLY A CA 1
ATOM 1605 C C . GLY A 1 339 ? 3.430 44.640 -4.171 1.00 69.94 339 GLY A C 1
ATOM 1606 O O . GLY A 1 339 ? 2.262 44.580 -4.570 1.00 67.59 339 GLY A O 1
ATOM 1607 N N . ALA A 1 340 ? 4.466 44.330 -4.951 1.00 74.37 340 ALA A N 1
ATOM 1608 C CA . ALA A 1 340 ? 4.243 43.936 -6.337 1.00 80.45 340 ALA A CA 1
ATOM 1609 C C . ALA A 1 340 ? 3.625 42.545 -6.431 1.00 76.98 340 ALA A C 1
ATOM 1610 O O . ALA A 1 340 ? 2.768 42.300 -7.288 1.00 80.62 340 ALA A O 1
ATOM 1612 N N . MET A 1 341 ? 4.041 41.624 -5.558 1.00 70.40 341 MET A N 1
ATOM 1613 C CA . MET A 1 341 ? 3.668 40.223 -5.725 1.00 69.77 341 MET A CA 1
ATOM 1614 C C . MET A 1 341 ? 2.188 39.981 -5.430 1.00 68.98 341 MET A C 1
ATOM 1615 O O . MET A 1 341 ? 1.545 39.175 -6.110 1.00 72.86 341 MET A O 1
ATOM 1620 N N . SER A 1 342 ? 1.620 40.675 -4.441 1.00 70.39 342 SER A N 1
ATOM 1621 C CA . SER A 1 342 ? 0.192 40.527 -4.176 1.00 66.63 342 SER A CA 1
ATOM 1622 C C . SER A 1 342 ? -0.642 41.090 -5.314 1.00 76.95 342 SER A C 1
ATOM 1623 O O . SER A 1 342 ? -1.627 40.472 -5.733 1.00 83.97 342 SER A O 1
ATOM 1626 N N . HIS A 1 343 ? -0.268 42.261 -5.828 1.00 80.37 343 HIS A N 1
ATOM 1627 C CA . HIS A 1 343 ? -1.118 42.911 -6.815 1.00 86.34 343 HIS A CA 1
ATOM 1628 C C . HIS A 1 343 ? -1.141 42.103 -8.103 1.00 93.08 343 HIS A C 1
ATOM 1629 O O . HIS A 1 343 ? -2.199 41.942 -8.725 1.00 101.74 343 HIS A O 1
ATOM 1636 N N . ALA A 1 344 ? 0.020 41.579 -8.512 1.00 88.49 344 ALA A N 1
ATOM 1637 C CA . ALA A 1 344 ? 0.069 40.692 -9.667 1.00 87.64 344 ALA A CA 1
ATOM 1638 C C . ALA A 1 344 ? -0.752 39.434 -9.439 1.00 88.62 344 ALA A C 1
ATOM 1639 O O . ALA A 1 344 ? -1.294 38.870 -10.390 1.00 95.76 344 ALA A O 1
ATOM 1641 N N . PHE A 1 345 ? -0.891 38.998 -8.189 1.00 84.27 345 PHE A N 1
ATOM 1642 C CA . PHE A 1 345 ? -1.581 37.741 -7.923 1.00 85.83 345 PHE A CA 1
ATOM 1643 C C . PHE A 1 345 ? -3.087 37.913 -8.088 1.00 95.80 345 PHE A C 1
ATOM 1644 O O . PHE A 1 345 ? -3.734 37.155 -8.822 1.00 92.02 345 PHE A O 1
ATOM 1652 N N . ILE A 1 346 ? -3.661 38.900 -7.393 1.00 95.95 346 ILE A N 1
ATOM 1653 C CA . ILE A 1 346 ? -5.070 39.251 -7.587 1.00 97.24 346 ILE A CA 1
ATOM 1654 C C . ILE A 1 346 ? -5.396 39.422 -9.067 1.00 99.76 346 ILE A C 1
ATOM 1655 O O . ILE A 1 346 ? -6.367 38.853 -9.576 1.00 105.78 346 ILE A O 1
ATOM 1660 N N . SER A 1 347 ? -4.585 40.204 -9.781 1.00 93.96 347 SER A N 1
ATOM 1661 C CA . SER A 1 347 ? -4.868 40.463 -11.189 1.00 98.72 347 SER A CA 1
ATOM 1662 C C . SER A 1 347 ? -4.672 39.230 -12.068 1.00 103.62 347 SER A C 1
ATOM 1663 O O . SER A 1 347 ? -5.386 39.076 -13.064 1.00 109.76 347 SER A O 1
ATOM 1666 N N . VAL A 1 348 ? -3.717 38.352 -11.742 1.00 102.77 348 VAL A N 1
ATOM 1667 C CA . VAL A 1 348 ? -3.633 37.074 -12.454 1.00 100.75 348 VAL A CA 1
ATOM 1668 C C . VAL A 1 348 ? -4.809 36.167 -12.119 1.00 104.59 348 VAL A C 1
ATOM 1669 O O . VAL A 1 348 ? -5.310 35.451 -12.993 1.00 114.13 348 VAL A O 1
ATOM 1673 N N . MET A 1 349 ? -5.319 36.227 -10.893 1.00 104.90 349 MET A N 1
ATOM 1674 C CA . MET A 1 349 ? -6.387 35.322 -10.503 1.00 104.55 349 MET A CA 1
ATOM 1675 C C . MET A 1 349 ? -7.772 35.890 -10.769 1.00 114.65 349 MET A C 1
ATOM 1676 O O . MET A 1 349 ? -8.732 35.120 -10.892 1.00 117.13 349 MET A O 1
ATOM 1681 N N . THR A 1 350 ? -7.891 37.211 -10.876 1.00 116.32 350 THR A N 1
ATOM 1682 C CA . THR A 1 350 ? -9.149 37.831 -11.271 1.00 117.21 350 THR A CA 1
ATOM 1683 C C . THR A 1 350 ? -9.374 37.736 -12.777 1.00 122.40 350 THR A C 1
ATOM 1684 O O . THR A 1 350 ? -10.479 37.403 -13.223 1.00 124.99 350 THR A O 1
ATOM 1688 N N . ARG A 1 351 ? -8.332 37.985 -13.575 1.00 124.68 351 ARG A N 1
ATOM 1689 C CA . ARG A 1 351 ? -8.449 37.989 -15.029 1.00 126.62 351 ARG A CA 1
ATOM 1690 C C . ARG A 1 351 ? -8.384 36.605 -15.669 1.00 130.34 351 ARG A C 1
ATOM 1691 O O . ARG A 1 351 ? -8.640 36.510 -16.873 1.00 140.57 351 ARG A O 1
ATOM 1699 N N . GLN A 1 352 ? -8.063 35.545 -14.906 1.00 125.34 352 GLN A N 1
ATOM 1700 C CA . GLN A 1 352 ? -8.014 34.132 -15.322 1.00 131.04 352 GLN A CA 1
ATOM 1701 C C . GLN A 1 352 ? -8.051 33.207 -14.107 1.00 127.01 352 GLN A C 1
ATOM 1702 O O . GLN A 1 352 ? -7.000 32.752 -13.640 1.00 126.26 352 GLN A O 1
ATOM 1708 N N . PRO A 1 353 ? -9.245 32.914 -13.571 1.00 124.70 353 PRO A N 1
ATOM 1709 C CA . PRO A 1 353 ? -9.338 32.107 -12.339 1.00 119.22 353 PRO A CA 1
ATOM 1710 C C . PRO A 1 353 ? -8.887 30.661 -12.479 1.00 118.35 353 PRO A C 1
ATOM 1711 O O . PRO A 1 353 ? -8.575 30.037 -11.458 1.00 116.32 353 PRO A O 1
ATOM 1715 N N . GLN A 1 354 ? -8.845 30.091 -13.678 1.00 122.02 354 GLN A N 1
ATOM 1716 C CA . GLN A 1 354 ? -8.417 28.704 -13.840 1.00 120.45 354 GLN A CA 1
ATOM 1717 C C . GLN A 1 354 ? -6.984 28.693 -14.343 1.00 116.01 354 GLN A C 1
ATOM 1718 O O . GLN A 1 354 ? -6.697 29.113 -15.468 1.00 116.88 354 GLN A O 1
ATOM 1724 N N . GLN A 1 355 ? -6.097 28.206 -13.483 1.00 115.51 355 GLN A N 1
ATOM 1725 C CA . GLN A 1 355 ? -4.663 28.208 -13.689 1.00 114.37 355 GLN A CA 1
ATOM 1726 C C . GLN A 1 355 ? -4.092 26.929 -13.093 1.00 106.85 355 GLN A C 1
ATOM 1727 O O . GLN A 1 355 ? -4.695 26.310 -12.214 1.00 106.96 355 GLN A O 1
ATOM 1733 N N . SER A 1 356 ? -2.922 26.539 -13.578 1.00 108.99 356 SER A N 1
ATOM 1734 C CA . SER A 1 356 ? -2.133 25.496 -12.944 1.00 106.40 356 SER A CA 1
ATOM 1735 C C . SER A 1 356 ? -0.989 26.155 -12.194 1.00 103.00 356 SER A C 1
ATOM 1736 O O . SER A 1 356 ? -0.673 27.326 -12.413 1.00 100.50 356 SER A O 1
ATOM 1739 N N . TYR A 1 357 ? -0.404 25.405 -11.266 1.00 97.95 357 TYR A N 1
ATOM 1740 C CA . TYR A 1 357 ? 0.841 25.824 -10.635 1.00 98.16 357 TYR A CA 1
ATOM 1741 C C . TYR A 1 357 ? 1.796 26.418 -11.677 1.00 100.37 357 TYR A C 1
ATOM 1742 O O . TYR A 1 357 ? 2.399 27.469 -11.438 1.00 97.01 357 TYR A O 1
ATOM 1751 N N . LEU A 1 358 ? 1.908 25.792 -12.855 1.00 105.19 358 LEU A N 1
ATOM 1752 C CA . LEU A 1 358 ? 2.743 26.349 -13.922 1.00 105.53 358 LEU A CA 1
ATOM 1753 C C . LEU A 1 358 ? 2.170 27.640 -14.489 1.00 103.88 358 LEU A C 1
ATOM 1754 O O . LEU A 1 358 ? 2.852 28.672 -14.525 1.00 102.57 358 LEU A O 1
ATOM 1759 N N . SER A 1 359 ? 0.930 27.589 -14.983 1.00 104.07 359 SER A N 1
ATOM 1760 C CA . SER A 1 359 ? 0.328 28.767 -15.603 1.00 107.25 359 SER A CA 1
ATOM 1761 C C . SER A 1 359 ? 0.366 29.971 -14.669 1.00 104.83 359 SER A C 1
ATOM 1762 O O . SER A 1 359 ? 0.522 31.114 -15.119 1.00 102.16 359 SER A O 1
ATOM 1765 N N . LEU A 1 360 ? 0.190 29.737 -13.365 1.00 102.74 360 LEU A N 1
ATOM 1766 C CA . LEU A 1 360 ? 0.310 30.820 -12.394 1.00 99.52 360 LEU A CA 1
ATOM 1767 C C . LEU A 1 360 ? 1.657 31.526 -12.508 1.00 96.21 360 LEU A C 1
ATOM 1768 O O . LEU A 1 360 ? 1.718 32.757 -12.594 1.00 93.24 360 LEU A O 1
ATOM 1773 N N . LEU A 1 361 ? 2.752 30.763 -12.525 1.00 95.53 361 LEU A N 1
ATOM 1774 C CA . LEU A 1 361 ? 4.067 31.392 -12.460 1.00 90.77 361 LEU A CA 1
ATOM 1775 C C . LEU A 1 361 ? 4.427 32.130 -13.747 1.00 101.09 361 LEU A C 1
ATOM 1776 O O . LEU A 1 361 ? 5.049 33.196 -13.685 1.00 99.29 361 LEU A O 1
ATOM 1781 N N . GLN A 1 362 ? 4.075 31.599 -14.923 1.00 103.71 362 GLN A N 1
ATOM 1782 C CA . GLN A 1 362 ? 4.348 32.387 -16.124 1.00 113.15 362 GLN A CA 1
ATOM 1783 C C . GLN A 1 362 ? 3.516 33.659 -16.137 1.00 111.35 362 GLN A C 1
ATOM 1784 O O . GLN A 1 362 ? 4.012 34.733 -16.503 1.00 111.64 362 GLN A O 1
ATOM 1790 N N . ASN A 1 363 ? 2.256 33.563 -15.716 1.00 102.07 363 ASN A N 1
ATOM 1791 C CA . ASN A 1 363 ? 1.386 34.731 -15.732 1.00 104.11 363 ASN A CA 1
ATOM 1792 C C . ASN A 1 363 ? 1.879 35.788 -14.751 1.00 98.93 363 ASN A C 1
ATOM 1793 O O . ASN A 1 363 ? 1.845 36.987 -15.053 1.00 96.32 363 ASN A O 1
ATOM 1798 N N . LEU A 1 364 ? 2.350 35.361 -13.575 1.00 97.26 364 LEU A N 1
ATOM 1799 C CA . LEU A 1 364 ? 2.955 36.303 -12.639 1.00 93.64 364 LEU A CA 1
ATOM 1800 C C . LEU A 1 364 ? 4.229 36.916 -13.195 1.00 100.41 364 LEU A C 1
ATOM 1801 O O . LEU A 1 364 ? 4.497 38.099 -12.967 1.00 104.36 364 LEU A O 1
ATOM 1806 N N . ARG A 1 365 ? 5.021 36.139 -13.935 1.00 102.54 365 ARG A N 1
ATOM 1807 C CA . ARG A 1 365 ? 6.267 36.673 -14.474 1.00 102.75 365 ARG A CA 1
ATOM 1808 C C . ARG A 1 365 ? 5.992 37.719 -15.544 1.00 105.75 365 ARG A C 1
ATOM 1809 O O . ARG A 1 365 ? 6.642 38.770 -15.575 1.00 110.90 365 ARG A O 1
ATOM 1817 N N . ASN A 1 366 ? 5.025 37.453 -16.429 1.00 106.93 366 ASN A N 1
ATOM 1818 C CA . ASN A 1 366 ? 4.619 38.466 -17.397 1.00 102.86 366 ASN A CA 1
ATOM 1819 C C . ASN A 1 366 ? 3.984 39.650 -16.693 1.00 101.10 366 ASN A C 1
ATOM 1820 O O . ASN A 1 366 ? 4.175 40.800 -17.102 1.00 104.53 366 ASN A O 1
ATOM 1825 N N . GLU A 1 367 ? 3.225 39.386 -15.631 1.00 100.98 367 GLU A N 1
ATOM 1826 C CA . GLU A 1 367 ? 2.580 40.462 -14.892 1.00 102.97 367 GLU A CA 1
ATOM 1827 C C . GLU A 1 367 ? 3.601 41.314 -14.148 1.00 106.38 367 GLU A C 1
ATOM 1828 O O . GLU A 1 367 ? 3.390 42.521 -13.972 1.00 103.39 367 GLU A O 1
ATOM 1834 N N . LEU A 1 368 ? 4.701 40.710 -13.693 1.00 107.58 368 LEU A N 1
ATOM 1835 C CA . LEU A 1 368 ? 5.727 41.449 -12.966 1.00 111.41 368 LEU A CA 1
ATOM 1836 C C . LEU A 1 368 ? 6.810 42.014 -13.879 1.00 122.17 368 LEU A C 1
ATOM 1837 O O . LEU A 1 368 ? 7.122 43.204 -13.797 1.00 131.65 368 LEU A O 1
ATOM 1842 N N . ALA A 1 369 ? 7.389 41.182 -14.752 1.00 136.99 369 ALA A N 1
ATOM 1843 C CA . ALA A 1 369 ? 8.567 41.575 -15.527 1.00 143.48 369 ALA A CA 1
ATOM 1844 C C . ALA A 1 369 ? 8.365 42.849 -16.335 1.00 144.79 369 ALA A C 1
ATOM 1845 O O . ALA A 1 369 ? 9.350 43.401 -16.841 1.00 145.29 369 ALA A O 1
ATOM 1847 N N . GLY A 1 370 ? 7.133 43.325 -16.474 1.00 132.27 370 GLY A N 1
ATOM 1848 C CA . GLY A 1 370 ? 6.885 44.554 -17.198 1.00 135.90 370 GLY A CA 1
ATOM 1849 C C . GLY A 1 370 ? 7.236 45.779 -16.378 1.00 133.78 370 GLY A C 1
ATOM 1850 O O . GLY A 1 370 ? 7.983 46.647 -16.838 1.00 126.66 370 GLY A O 1
ATOM 1851 N N . LYS A 1 371 ? 6.696 45.863 -15.160 1.00 136.26 371 LYS A N 1
ATOM 1852 C CA . LYS A 1 371 ? 6.837 47.053 -14.335 1.00 136.37 371 LYS A CA 1
ATOM 1853 C C . LYS A 1 371 ? 7.748 46.865 -13.129 1.00 138.33 371 LYS A C 1
ATOM 1854 O O . LYS A 1 371 ? 8.255 47.859 -12.599 1.00 137.13 371 LYS A O 1
ATOM 1860 N N . TYR A 1 372 ? 7.965 45.629 -12.682 1.00 149.37 372 TYR A N 1
ATOM 1861 C CA . TYR A 1 372 ? 8.778 45.344 -11.508 1.00 146.04 372 TYR A CA 1
ATOM 1862 C C . TYR A 1 372 ? 9.851 44.321 -11.850 1.00 145.97 372 TYR A C 1
ATOM 1863 O O . TYR A 1 372 ? 9.573 43.297 -12.482 1.00 142.58 372 TYR A O 1
ATOM 1872 N N . SER A 1 373 ? 11.075 44.596 -11.410 1.00 138.46 373 SER A N 1
ATOM 1873 C CA . SER A 1 373 ? 12.221 43.731 -11.677 1.00 134.45 373 SER A CA 1
ATOM 1874 C C . SER A 1 373 ? 12.378 42.731 -10.534 1.00 132.47 373 SER A C 1
ATOM 1875 O O . SER A 1 373 ? 12.993 43.032 -9.509 1.00 137.45 373 SER A O 1
ATOM 1878 N N . GLN A 1 374 ? 11.835 41.528 -10.724 1.00 125.91 374 GLN A N 1
ATOM 1879 C CA . GLN A 1 374 ? 11.935 40.415 -9.786 1.00 115.71 374 GLN A CA 1
ATOM 1880 C C . GLN A 1 374 ? 11.135 39.261 -10.367 1.00 111.98 374 GLN A C 1
ATOM 1881 O O . GLN A 1 374 ? 10.250 39.458 -11.207 1.00 109.28 374 GLN A O 1
ATOM 1887 N N . LYS A 1 375 ? 11.465 38.053 -9.916 1.00 112.01 375 LYS A N 1
ATOM 1888 C CA . LYS A 1 375 ? 10.828 36.884 -10.481 1.00 105.90 375 LYS A CA 1
ATOM 1889 C C . LYS A 1 375 ? 9.939 36.223 -9.424 1.00 100.24 375 LYS A C 1
ATOM 1890 O O . LYS A 1 375 ? 10.255 36.262 -8.230 1.00 103.19 375 LYS A O 1
ATOM 1896 N N . PRO A 1 376 ? 8.816 35.629 -9.818 1.00 94.22 376 PRO A N 1
ATOM 1897 C CA . PRO A 1 376 ? 8.008 34.874 -8.851 1.00 91.48 376 PRO A CA 1
ATOM 1898 C C . PRO A 1 376 ? 8.720 33.611 -8.380 1.00 88.07 376 PRO A C 1
ATOM 1899 O O . PRO A 1 376 ? 9.353 32.900 -9.163 1.00 97.78 376 PRO A O 1
ATOM 1903 N N . GLN A 1 377 ? 8.601 33.339 -7.082 1.00 86.63 377 GLN A N 1
ATOM 1904 C CA . GLN A 1 377 ? 9.149 32.147 -6.438 1.00 85.74 377 GLN A CA 1
ATOM 1905 C C . GLN A 1 377 ? 8.051 31.478 -5.622 1.00 85.44 377 GLN A C 1
ATOM 1906 O O . GLN A 1 377 ? 7.622 32.018 -4.594 1.00 83.08 377 GLN A O 1
ATOM 1912 N N . LEU A 1 378 ? 7.600 30.310 -6.071 1.00 77.23 378 LEU A N 1
ATOM 1913 C CA . LEU A 1 378 ? 6.646 29.505 -5.316 1.00 75.44 378 LEU A CA 1
ATOM 1914 C C . LEU A 1 378 ? 7.432 28.461 -4.531 1.00 75.39 378 LEU A C 1
ATOM 1915 O O . LEU A 1 378 ? 7.886 27.462 -5.089 1.00 86.22 378 LEU A O 1
ATOM 1920 N N . SER A 1 379 ? 7.608 28.700 -3.236 1.00 73.05 379 SER A N 1
ATOM 1921 C CA . SER A 1 379 ? 8.243 27.724 -2.366 1.00 73.99 379 SER A CA 1
ATOM 1922 C C . SER A 1 379 ? 7.196 26.752 -1.823 1.00 76.25 379 SER A C 1
ATOM 1923 O O . SER A 1 379 ? 5.989 26.992 -1.899 1.00 73.04 379 SER A O 1
ATOM 1926 N N . ALA A 1 380 ? 7.671 25.639 -1.266 1.00 78.74 380 ALA A N 1
ATOM 1927 C CA . ALA A 1 380 ? 6.771 24.570 -0.850 1.00 77.63 380 ALA A CA 1
ATOM 1928 C C . ALA A 1 380 ? 7.455 23.683 0.182 1.00 75.43 380 ALA A C 1
ATOM 1929 O O . ALA A 1 380 ? 8.682 23.675 0.308 1.00 79.24 380 ALA A O 1
ATOM 1931 N N . SER A 1 381 ? 6.638 22.939 0.927 1.00 76.05 381 SER A N 1
ATOM 1932 C CA . SER A 1 381 ? 7.125 21.981 1.910 1.00 80.33 381 SER A CA 1
ATOM 1933 C C . SER A 1 381 ? 7.157 20.557 1.376 1.00 90.58 381 SER A C 1
ATOM 1934 O O . SER A 1 381 ? 7.440 19.628 2.140 1.00 93.71 381 SER A O 1
ATOM 1937 N N . HIS A 1 382 ? 6.863 20.360 0.096 1.00 86.32 382 HIS A N 1
ATOM 1938 C CA . HIS A 1 382 ? 6.835 19.026 -0.481 1.00 88.48 382 HIS A CA 1
ATOM 1939 C C . HIS A 1 382 ? 6.941 19.155 -1.991 1.00 90.45 382 HIS A C 1
ATOM 1940 O O . HIS A 1 382 ? 6.630 20.215 -2.548 1.00 90.62 382 HIS A O 1
ATOM 1947 N N . PRO A 1 383 ? 7.384 18.104 -2.679 1.00 91.54 383 PRO A N 1
ATOM 1948 C CA . PRO A 1 383 ? 7.421 18.150 -4.144 1.00 89.73 383 PRO A CA 1
ATOM 1949 C C . PRO A 1 383 ? 6.027 18.357 -4.716 1.00 89.06 383 PRO A C 1
ATOM 1950 O O . PRO A 1 383 ? 5.047 17.793 -4.228 1.00 94.79 383 PRO A O 1
ATOM 1954 N N . ILE A 1 384 ? 5.945 19.196 -5.744 1.00 88.66 384 ILE A N 1
ATOM 1955 C CA . ILE A 1 384 ? 4.686 19.546 -6.394 1.00 92.78 384 ILE A CA 1
ATOM 1956 C C . ILE A 1 384 ? 4.826 19.263 -7.880 1.00 98.38 384 ILE A C 1
ATOM 1957 O O . ILE A 1 384 ? 5.587 19.950 -8.571 1.00 107.39 384 ILE A O 1
ATOM 1962 N N . ASP A 1 385 ? 4.088 18.284 -8.389 1.00 109.13 385 ASP A N 1
ATOM 1963 C CA . ASP A 1 385 ? 3.950 18.181 -9.841 1.00 117.83 385 ASP A CA 1
ATOM 1964 C C . ASP A 1 385 ? 3.152 19.378 -10.337 1.00 114.30 385 ASP A C 1
ATOM 1965 O O . ASP A 1 385 ? 1.926 19.423 -10.230 1.00 115.83 385 ASP A O 1
ATOM 1970 N N . VAL A 1 386 ? 3.874 20.360 -10.875 1.00 113.96 386 VAL A N 1
ATOM 1971 C CA . VAL A 1 386 ? 3.358 21.683 -11.179 1.00 111.56 386 VAL A CA 1
ATOM 1972 C C . VAL A 1 386 ? 2.270 21.690 -12.249 1.00 110.06 386 VAL A C 1
ATOM 1973 O O . VAL A 1 386 ? 1.672 22.741 -12.508 1.00 104.14 386 VAL A O 1
ATOM 1977 N N . ASN A 1 387 ? 2.003 20.552 -12.889 1.00 113.84 387 ASN A N 1
ATOM 1978 C CA . ASN A 1 387 ? 0.928 20.479 -13.868 1.00 112.81 387 ASN A CA 1
ATOM 1979 C C . ASN A 1 387 ? -0.443 20.356 -13.220 1.00 109.84 387 ASN A C 1
ATOM 1980 O O . ASN A 1 387 ? -1.454 20.445 -13.923 1.00 115.92 387 ASN A O 1
ATOM 1985 N N . LEU A 1 388 ? -0.498 20.162 -11.906 1.00 107.44 388 LEU A N 1
ATOM 1986 C CA . LEU A 1 388 ? -1.760 20.020 -11.204 1.00 107.35 388 LEU A CA 1
ATOM 1987 C C . LEU A 1 388 ? -2.513 21.347 -11.206 1.00 112.35 388 LEU A C 1
ATOM 1988 O O . LEU A 1 388 ? -1.978 22.400 -11.566 1.00 110.91 388 LEU A O 1
ATOM 1993 N N . GLN A 1 389 ? -3.771 21.293 -10.786 1.00 118.06 389 GLN A N 1
ATOM 1994 C CA . GLN A 1 389 ? -4.597 22.487 -10.704 1.00 118.43 389 GLN A CA 1
ATOM 1995 C C . GLN A 1 389 ? -4.313 23.204 -9.395 1.00 114.96 389 GLN A C 1
ATOM 1996 O O . GLN A 1 389 ? -4.501 22.636 -8.315 1.00 116.59 389 GLN A O 1
ATOM 2002 N N . PHE A 1 390 ? -3.877 24.451 -9.489 1.00 103.24 390 PHE A N 1
ATOM 2003 C CA . PHE A 1 390 ? -3.751 25.270 -8.297 1.00 98.13 390 PHE A CA 1
ATOM 2004 C C . PHE A 1 390 ? -5.129 25.832 -7.998 1.00 98.26 390 PHE A C 1
ATOM 2005 O O . PHE A 1 390 ? -5.667 26.634 -8.767 1.00 99.13 390 PHE A O 1
ATOM 2013 N N . ILE A 1 391 ? -5.732 25.399 -6.899 1.00 97.74 391 ILE A N 1
ATOM 2014 C CA . ILE A 1 391 ? -7.051 25.897 -6.529 1.00 100.68 391 ILE A CA 1
ATOM 2015 C C . ILE A 1 391 ? -6.968 26.674 -5.234 1.00 102.21 391 ILE A C 1
ATOM 2016 O O . ILE A 1 391 ? -6.550 26.135 -4.229 1.00 97.13 391 ILE A O 1
ATOM 2021 N N . MET A 1 392 ? -7.365 27.938 -5.241 1.00 112.09 392 MET A N 1
ATOM 2022 C CA . MET A 1 392 ? -7.382 28.686 -3.992 1.00 110.18 392 MET A CA 1
ATOM 2023 C C . MET A 1 392 ? -8.804 29.048 -3.587 1.00 116.44 392 MET A C 1
ATOM 2024 O O . MET A 1 392 ? -9.289 30.141 -3.869 1.00 118.27 392 MET A O 1
ATOM 2030 N N . ARG B 1 69 ? 26.486 12.628 3.034 1.00 132.28 69 ARG B N 1
ATOM 2031 C CA . ARG B 1 69 ? 25.408 13.039 2.134 1.00 132.54 69 ARG B CA 1
ATOM 2032 C C . ARG B 1 69 ? 24.583 11.945 1.414 1.00 129.78 69 ARG B C 1
ATOM 2033 O O . ARG B 1 69 ? 23.391 12.160 1.189 1.00 128.99 69 ARG B O 1
ATOM 2041 N N . PRO B 1 70 ? 25.164 10.796 1.055 1.00 129.45 70 PRO B N 1
ATOM 2042 C CA . PRO B 1 70 ? 24.362 9.766 0.366 1.00 126.17 70 PRO B CA 1
ATOM 2043 C C . PRO B 1 70 ? 23.228 9.271 1.244 1.00 133.17 70 PRO B C 1
ATOM 2044 O O . PRO B 1 70 ? 23.401 9.101 2.461 1.00 130.59 70 PRO B O 1
ATOM 2048 N N . PRO B 1 71 ? 22.056 9.020 0.663 1.00 133.75 71 PRO B N 1
ATOM 2049 C CA . PRO B 1 71 ? 20.938 8.501 1.455 1.00 130.00 71 PRO B CA 1
ATOM 2050 C C . PRO B 1 71 ? 21.234 7.113 1.999 1.00 130.62 71 PRO B C 1
ATOM 2051 O O . PRO B 1 71 ? 22.127 6.403 1.530 1.00 128.88 71 PRO B O 1
ATOM 2055 N N . SER B 1 72 ? 20.463 6.738 3.022 1.00 133.81 72 SER B N 1
ATOM 2056 C CA . SER B 1 72 ? 20.552 5.389 3.574 1.00 133.73 72 SER B CA 1
ATOM 2057 C C . SER B 1 72 ? 20.044 4.369 2.565 1.00 136.54 72 SER B C 1
ATOM 2058 O O . SER B 1 72 ? 20.755 3.427 2.198 1.00 138.96 72 SER B O 1
ATOM 2061 N N . GLY B 1 73 ? 18.810 4.542 2.107 1.00 130.83 73 GLY B N 1
ATOM 2062 C CA . GLY B 1 73 ? 18.284 3.678 1.077 1.00 124.71 73 GLY B CA 1
ATOM 2063 C C . GLY B 1 73 ? 18.240 4.383 -0.259 1.00 130.09 73 GLY B C 1
ATOM 2064 O O . GLY B 1 73 ? 17.257 5.049 -0.597 1.00 134.66 73 GLY B O 1
ATOM 2065 N N . MET B 1 74 ? 19.320 4.245 -1.021 1.00 129.11 74 MET B N 1
ATOM 2066 C CA . MET B 1 74 ? 19.467 4.871 -2.327 1.00 127.02 74 MET B CA 1
ATOM 2067 C C . MET B 1 74 ? 19.279 3.794 -3.384 1.00 132.02 74 MET B C 1
ATOM 2068 O O . MET B 1 74 ? 20.135 2.916 -3.548 1.00 129.95 74 MET B O 1
ATOM 2073 N N . VAL B 1 75 ? 18.174 3.871 -4.109 1.00 137.85 75 VAL B N 1
ATOM 2074 C CA . VAL B 1 75 ? 17.896 2.948 -5.196 1.00 138.31 75 VAL B CA 1
ATOM 2075 C C . VAL B 1 75 ? 18.384 3.582 -6.490 1.00 137.43 75 VAL B C 1
ATOM 2076 O O . VAL B 1 75 ? 18.070 4.745 -6.776 1.00 140.71 75 VAL B O 1
ATOM 2080 N N . ARG B 1 76 ? 19.189 2.835 -7.255 1.00 129.44 76 ARG B N 1
ATOM 2081 C CA . ARG B 1 76 ? 19.632 3.339 -8.540 1.00 126.69 76 ARG B CA 1
ATOM 2082 C C . ARG B 1 76 ? 18.434 3.715 -9.403 1.00 131.06 76 ARG B C 1
ATOM 2083 O O . ARG B 1 76 ? 17.317 3.247 -9.169 1.00 126.69 76 ARG B O 1
ATOM 2091 N N . PRO B 1 77 ? 18.647 4.587 -10.386 1.00 132.07 77 PRO B N 1
ATOM 2092 C CA . PRO B 1 77 ? 17.561 5.010 -11.258 1.00 131.51 77 PRO B CA 1
ATOM 2093 C C . PRO B 1 77 ? 16.749 3.821 -11.733 1.00 134.98 77 PRO B C 1
ATOM 2094 O O . PRO B 1 77 ? 17.311 2.793 -12.139 1.00 132.83 77 PRO B O 1
ATOM 2098 N N . PRO B 1 78 ? 15.423 3.924 -11.675 1.00 143.51 78 PRO B N 1
ATOM 2099 C CA . PRO B 1 78 ? 14.572 2.780 -12.016 1.00 145.27 78 PRO B CA 1
ATOM 2100 C C . PRO B 1 78 ? 14.780 2.341 -13.455 1.00 143.96 78 PRO B C 1
ATOM 2101 O O . PRO B 1 78 ? 14.872 3.162 -14.371 1.00 142.18 78 PRO B O 1
ATOM 2105 N N . SER B 1 79 ? 14.875 1.029 -13.639 1.00 135.82 79 SER B N 1
ATOM 2106 C CA . SER B 1 79 ? 15.174 0.439 -14.940 1.00 132.65 79 SER B CA 1
ATOM 2107 C C . SER B 1 79 ? 13.907 0.263 -15.769 1.00 130.38 79 SER B C 1
ATOM 2108 O O . SER B 1 79 ? 13.605 -0.829 -16.251 1.00 137.96 79 SER B O 1
ATOM 2111 N N . SER B 1 80 ? 13.158 1.349 -15.954 1.00 126.38 80 SER B N 1
ATOM 2112 C CA . SER B 1 80 ? 11.880 1.264 -16.643 1.00 122.13 80 SER B CA 1
ATOM 2113 C C . SER B 1 80 ? 11.421 2.653 -17.059 1.00 117.25 80 SER B C 1
ATOM 2114 O O . SER B 1 80 ? 11.887 3.671 -16.539 1.00 121.10 80 SER B O 1
ATOM 2117 N N . ILE B 1 81 ? 10.502 2.672 -18.028 1.00 114.73 81 ILE B N 1
ATOM 2118 C CA . ILE B 1 81 ? 9.959 3.927 -18.529 1.00 115.04 81 ILE B CA 1
ATOM 2119 C C . ILE B 1 81 ? 9.156 4.614 -17.431 1.00 117.72 81 ILE B C 1
ATOM 2120 O O . ILE B 1 81 ? 8.432 3.968 -16.659 1.00 114.69 81 ILE B O 1
ATOM 2125 N N . GLN B 1 82 ? 9.301 5.931 -17.347 1.00 113.77 82 GLN B N 1
ATOM 2126 C CA . GLN B 1 82 ? 8.704 6.767 -16.314 1.00 117.35 82 GLN B CA 1
ATOM 2127 C C . GLN B 1 82 ? 7.793 7.794 -16.978 1.00 123.79 82 GLN B C 1
ATOM 2128 O O . GLN B 1 82 ? 7.680 7.852 -18.206 1.00 120.32 82 GLN B O 1
ATOM 2134 N N . GLN B 1 83 ? 7.135 8.611 -16.161 1.00 130.89 83 GLN B N 1
ATOM 2135 C CA . GLN B 1 83 ? 6.268 9.653 -16.699 1.00 132.23 83 GLN B CA 1
ATOM 2136 C C . GLN B 1 83 ? 6.485 10.975 -15.962 1.00 133.11 83 GLN B C 1
ATOM 2137 O O . GLN B 1 83 ? 7.051 11.919 -16.515 1.00 122.60 83 GLN B O 1
ATOM 2143 N N . GLN B 1 88 ? 6.805 11.674 -19.976 1.00 121.52 88 GLN B N 1
ATOM 2144 C CA . GLN B 1 88 ? 7.238 10.348 -20.404 1.00 118.11 88 GLN B CA 1
ATOM 2145 C C . GLN B 1 88 ? 8.726 10.304 -20.762 1.00 120.15 88 GLN B C 1
ATOM 2146 O O . GLN B 1 88 ? 9.161 11.000 -21.683 1.00 111.16 88 GLN B O 1
ATOM 2152 N N . PHE B 1 89 ? 9.498 9.487 -20.044 1.00 121.07 89 PHE B N 1
ATOM 2153 C CA . PHE B 1 89 ? 10.928 9.350 -20.302 1.00 114.96 89 PHE B CA 1
ATOM 2154 C C . PHE B 1 89 ? 11.388 8.008 -19.741 1.00 116.21 89 PHE B C 1
ATOM 2155 O O . PHE B 1 89 ? 10.590 7.223 -19.220 1.00 120.61 89 PHE B O 1
ATOM 2163 N N . GLN B 1 90 ? 12.696 7.764 -19.825 1.00 105.36 90 GLN B N 1
ATOM 2164 C CA . GLN B 1 90 ? 13.330 6.625 -19.173 1.00 112.91 90 GLN B CA 1
ATOM 2165 C C . GLN B 1 90 ? 14.778 6.988 -18.861 1.00 115.56 90 GLN B C 1
ATOM 2166 O O . GLN B 1 90 ? 15.421 7.687 -19.649 1.00 108.39 90 GLN B O 1
ATOM 2172 N N . TYR B 1 91 ? 15.290 6.527 -17.716 1.00 121.41 91 TYR B N 1
ATOM 2173 C CA . TYR B 1 91 ? 16.680 6.816 -17.386 1.00 119.32 91 TYR B CA 1
ATOM 2174 C C . TYR B 1 91 ? 17.623 5.896 -18.158 1.00 115.31 91 TYR B C 1
ATOM 2175 O O . TYR B 1 91 ? 17.213 5.049 -18.956 1.00 116.78 91 TYR B O 1
ATOM 2184 N N . SER B 1 92 ? 18.915 6.058 -17.888 1.00 111.78 92 SER B N 1
ATOM 2185 C CA . SER B 1 92 ? 19.952 5.157 -18.370 1.00 107.61 92 SER B CA 1
ATOM 2186 C C . SER B 1 92 ? 20.476 4.341 -17.204 1.00 112.04 92 SER B C 1
ATOM 2187 O O . SER B 1 92 ? 20.715 4.884 -16.121 1.00 114.43 92 SER B O 1
ATOM 2190 N N . GLN B 1 93 ? 20.652 3.044 -17.425 1.00 116.28 93 GLN B N 1
ATOM 2191 C CA . GLN B 1 93 ? 21.259 2.197 -16.412 1.00 115.30 93 GLN B CA 1
ATOM 2192 C C . GLN B 1 93 ? 22.781 2.208 -16.476 1.00 116.97 93 GLN B C 1
ATOM 2193 O O . GLN B 1 93 ? 23.414 1.340 -15.862 1.00 113.84 93 GLN B O 1
ATOM 2199 N N . MET B 1 94 ? 23.360 3.178 -17.196 1.00 117.10 94 MET B N 1
ATOM 2200 C CA . MET B 1 94 ? 24.799 3.417 -17.278 1.00 109.55 94 MET B CA 1
ATOM 2201 C C . MET B 1 94 ? 25.602 2.133 -17.418 1.00 106.73 94 MET B C 1
ATOM 2202 O O . MET B 1 94 ? 26.353 1.745 -16.516 1.00 109.00 94 MET B O 1
ATOM 2207 N N . THR B 1 95 ? 25.417 1.473 -18.560 1.00 109.09 95 THR B N 1
ATOM 2208 C CA . THR B 1 95 ? 26.197 0.310 -18.974 1.00 114.76 95 THR B CA 1
ATOM 2209 C C . THR B 1 95 ? 26.484 0.271 -20.469 1.00 111.16 95 THR B C 1
ATOM 2210 O O . THR B 1 95 ? 27.384 -0.471 -20.878 1.00 110.53 95 THR B O 1
ATOM 2214 N N . GLY B 1 96 ? 25.761 1.024 -21.294 1.00 113.60 96 GLY B N 1
ATOM 2215 C CA . GLY B 1 96 ? 25.953 1.037 -22.726 1.00 112.42 96 GLY B CA 1
ATOM 2216 C C . GLY B 1 96 ? 27.207 1.804 -23.113 1.00 108.70 96 GLY B C 1
ATOM 2217 O O . GLY B 1 96 ? 28.064 2.130 -22.289 1.00 99.52 96 GLY B O 1
ATOM 2218 N N . ARG B 1 97 ? 27.308 2.094 -24.414 1.00 110.93 97 ARG B N 1
ATOM 2219 C CA . ARG B 1 97 ? 28.516 2.705 -24.972 1.00 107.87 97 ARG B CA 1
ATOM 2220 C C . ARG B 1 97 ? 28.886 3.983 -24.234 1.00 100.67 97 ARG B C 1
ATOM 2221 O O . ARG B 1 97 ? 28.048 4.864 -24.027 1.00 100.93 97 ARG B O 1
ATOM 2229 N N . ARG B 1 98 ? 30.160 4.078 -23.864 1.00 94.97 98 ARG B N 1
ATOM 2230 C CA . ARG B 1 98 ? 30.717 5.215 -23.140 1.00 89.10 98 ARG B CA 1
ATOM 2231 C C . ARG B 1 98 ? 31.593 5.980 -24.128 1.00 84.33 98 ARG B C 1
ATOM 2232 O O . ARG B 1 98 ? 32.740 5.601 -24.389 1.00 78.28 98 ARG B O 1
ATOM 2240 N N . LYS B 1 99 ? 31.035 7.049 -24.680 1.00 84.61 99 LYS B N 1
ATOM 2241 C CA . LYS B 1 99 ? 31.718 7.951 -25.591 1.00 81.94 99 LYS B CA 1
ATOM 2242 C C . LYS B 1 99 ? 31.867 9.313 -24.927 1.00 78.00 99 LYS B C 1
ATOM 2243 O O . LYS B 1 99 ? 31.153 9.645 -23.976 1.00 80.34 99 LYS B O 1
ATOM 2249 N N . ALA B 1 100 ? 32.802 10.109 -25.436 1.00 76.13 100 ALA B N 1
ATOM 2250 C CA . ALA B 1 100 ? 33.024 11.431 -24.874 1.00 67.69 100 ALA B CA 1
ATOM 2251 C C . ALA B 1 100 ? 33.541 12.387 -25.937 1.00 69.15 100 ALA B C 1
ATOM 2252 O O . ALA B 1 100 ? 34.386 12.028 -26.761 1.00 64.74 100 ALA B O 1
ATOM 2254 N N . LEU B 1 101 ? 33.021 13.608 -25.900 1.00 67.47 101 LEU B N 1
ATOM 2255 C CA . LEU B 1 101 ? 33.507 14.723 -26.699 1.00 58.34 101 LEU B CA 1
ATOM 2256 C C . LEU B 1 101 ? 33.962 15.803 -25.735 1.00 59.17 101 LEU B C 1
ATOM 2257 O O . LEU B 1 101 ? 33.158 16.306 -24.942 1.00 61.45 101 LEU B O 1
ATOM 2262 N N . LEU B 1 102 ? 35.243 16.150 -25.795 1.00 54.56 102 LEU B N 1
ATOM 2263 C CA . LEU B 1 102 ? 35.844 17.076 -24.849 1.00 54.84 102 LEU B CA 1
ATOM 2264 C C . LEU B 1 102 ? 36.382 18.266 -25.623 1.00 56.55 102 LEU B C 1
ATOM 2265 O O . LEU B 1 102 ? 37.123 18.089 -26.595 1.00 60.63 102 LEU B O 1
ATOM 2270 N N . ILE B 1 103 ? 36.013 19.472 -25.200 1.00 54.62 103 ILE B N 1
ATOM 2271 C CA . ILE B 1 103 ? 36.359 20.692 -25.922 1.00 49.56 103 ILE B CA 1
ATOM 2272 C C . ILE B 1 103 ? 37.024 21.666 -24.960 1.00 54.16 103 ILE B C 1
ATOM 2273 O O . ILE B 1 103 ? 36.432 22.045 -23.942 1.00 54.83 103 ILE B O 1
ATOM 2278 N N . GLY B 1 104 ? 38.243 22.077 -25.288 1.00 49.20 104 GLY B N 1
ATOM 2279 C CA . GLY B 1 104 ? 38.954 23.075 -24.517 1.00 48.27 104 GLY B CA 1
ATOM 2280 C C . GLY B 1 104 ? 39.567 24.134 -25.411 1.00 53.07 104 GLY B C 1
ATOM 2281 O O . GLY B 1 104 ? 40.506 23.858 -26.165 1.00 51.84 104 GLY B O 1
ATOM 2282 N N . ILE B 1 105 ? 39.040 25.351 -25.351 1.00 52.16 105 ILE B N 1
ATOM 2283 C CA . ILE B 1 105 ? 39.462 26.429 -26.235 1.00 54.96 105 ILE B CA 1
ATOM 2284 C C . ILE B 1 105 ? 40.211 27.459 -25.402 1.00 54.79 105 ILE B C 1
ATOM 2285 O O . ILE B 1 105 ? 39.684 27.974 -24.410 1.00 56.63 105 ILE B O 1
ATOM 2290 N N . ASN B 1 106 ? 41.449 27.742 -25.791 1.00 55.37 106 ASN B N 1
ATOM 2291 C CA . ASN B 1 106 ? 42.256 28.746 -25.116 1.00 56.69 106 ASN B CA 1
ATOM 2292 C C . ASN B 1 106 ? 42.333 30.055 -25.885 1.00 58.82 106 ASN B C 1
ATOM 2293 O O . ASN B 1 106 ? 42.685 31.082 -25.297 1.00 63.79 106 ASN B O 1
ATOM 2298 N N . TYR B 1 107 ? 42.007 30.035 -27.179 1.00 58.83 107 TYR B N 1
ATOM 2299 C CA . TYR B 1 107 ? 41.983 31.230 -28.019 1.00 63.18 107 TYR B CA 1
ATOM 2300 C C . TYR B 1 107 ? 43.366 31.877 -28.066 1.00 60.79 107 TYR B C 1
ATOM 2301 O O . TYR B 1 107 ? 43.521 33.090 -27.918 1.00 64.29 107 TYR B O 1
ATOM 2310 N N . ILE B 1 108 ? 44.375 31.040 -28.304 1.00 60.18 108 ILE B N 1
ATOM 2311 C CA . ILE B 1 108 ? 45.761 31.488 -28.263 1.00 64.34 108 ILE B CA 1
ATOM 2312 C C . ILE B 1 108 ? 46.021 32.547 -29.326 1.00 62.91 108 ILE B C 1
ATOM 2313 O O . ILE B 1 108 ? 45.494 32.484 -30.444 1.00 71.25 108 ILE B O 1
ATOM 2318 N N . GLY B 1 109 ? 46.823 33.547 -28.961 1.00 63.66 109 GLY B N 1
ATOM 2319 C CA . GLY B 1 109 ? 47.185 34.651 -29.822 1.00 65.17 109 GLY B CA 1
ATOM 2320 C C . GLY B 1 109 ? 46.210 35.814 -29.831 1.00 63.89 109 GLY B C 1
ATOM 2321 O O . GLY B 1 109 ? 46.621 36.954 -30.070 1.00 75.98 109 GLY B O 1
ATOM 2322 N N . SER B 1 110 ? 44.934 35.558 -29.572 1.00 68.12 110 SER B N 1
ATOM 2323 C CA . SER B 1 110 ? 43.941 36.614 -29.616 1.00 73.74 110 SER B CA 1
ATOM 2324 C C . SER B 1 110 ? 44.058 37.499 -28.380 1.00 80.03 110 SER B C 1
ATOM 2325 O O . SER B 1 110 ? 44.714 37.156 -27.392 1.00 81.66 110 SER B O 1
ATOM 2328 N N . LYS B 1 111 ? 43.402 38.652 -28.444 1.00 79.47 111 LYS B N 1
ATOM 2329 C CA . LYS B 1 111 ? 43.378 39.579 -27.324 1.00 82.87 111 LYS B CA 1
ATOM 2330 C C . LYS B 1 111 ? 42.271 39.250 -26.330 1.00 85.45 111 LYS B C 1
ATOM 2331 O O . LYS B 1 111 ? 42.092 39.983 -25.352 1.00 87.71 111 LYS B O 1
ATOM 2337 N N . ASN B 1 112 ? 41.527 38.169 -26.563 1.00 90.01 112 ASN B N 1
ATOM 2338 C CA . ASN B 1 112 ? 40.597 37.610 -25.590 1.00 93.74 112 ASN B CA 1
ATOM 2339 C C . ASN B 1 112 ? 41.026 36.191 -25.235 1.00 87.34 112 ASN B C 1
ATOM 2340 O O . ASN B 1 112 ? 40.204 35.289 -25.060 1.00 86.49 112 ASN B O 1
ATOM 2345 N N . ALA B 1 113 ? 42.334 35.995 -25.100 1.00 78.43 113 ALA B N 1
ATOM 2346 C CA . ALA B 1 113 ? 42.907 34.679 -24.877 1.00 73.65 113 ALA B CA 1
ATOM 2347 C C . ALA B 1 113 ? 42.728 34.252 -23.424 1.00 74.12 113 ALA B C 1
ATOM 2348 O O . ALA B 1 113 ? 42.596 35.078 -22.515 1.00 75.39 113 ALA B O 1
ATOM 2350 N N . LEU B 1 114 ? 42.732 32.936 -23.214 1.00 72.59 114 LEU B N 1
ATOM 2351 C CA . LEU B 1 114 ? 42.534 32.357 -21.893 1.00 70.89 114 LEU B CA 1
ATOM 2352 C C . LEU B 1 114 ? 43.616 31.332 -21.572 1.00 69.41 114 LEU B C 1
ATOM 2353 O O . LEU B 1 114 ? 44.453 30.978 -22.404 1.00 66.44 114 LEU B O 1
ATOM 2358 N N . ARG B 1 115 ? 43.549 30.846 -20.335 1.00 73.84 115 ARG B N 1
ATOM 2359 C CA . ARG B 1 115 ? 44.508 29.926 -19.740 1.00 70.09 115 ARG B CA 1
ATOM 2360 C C . ARG B 1 115 ? 43.798 28.820 -18.982 1.00 71.53 115 ARG B C 1
ATOM 2361 O O . ARG B 1 115 ? 42.862 29.093 -18.229 1.00 77.39 115 ARG B O 1
ATOM 2369 N N . GLY B 1 116 ? 44.249 27.580 -19.173 1.00 67.06 116 GLY B N 1
ATOM 2370 C CA . GLY B 1 116 ? 43.759 26.448 -18.417 1.00 63.26 116 GLY B CA 1
ATOM 2371 C C . GLY B 1 116 ? 42.630 25.677 -19.064 1.00 63.35 116 GLY B C 1
ATOM 2372 O O . GLY B 1 116 ? 42.383 24.530 -18.681 1.00 64.68 116 GLY B O 1
ATOM 2373 N N . CYS B 1 117 ? 41.926 26.284 -20.018 1.00 64.79 117 CYS B N 1
ATOM 2374 C CA . CYS B 1 117 ? 40.796 25.619 -20.658 1.00 61.05 117 CYS B CA 1
ATOM 2375 C C . CYS B 1 117 ? 41.232 24.338 -21.350 1.00 56.63 117 CYS B C 1
ATOM 2376 O O . CYS B 1 117 ? 40.564 23.304 -21.247 1.00 54.81 117 CYS B O 1
ATOM 2379 N N . ILE B 1 118 ? 42.342 24.397 -22.086 1.00 59.82 118 ILE B N 1
ATOM 2380 C CA . ILE B 1 118 ? 42.899 23.185 -22.677 1.00 63.88 118 ILE B CA 1
ATOM 2381 C C . ILE B 1 118 ? 43.265 22.192 -21.582 1.00 66.73 118 ILE B C 1
ATOM 2382 O O . ILE B 1 118 ? 43.001 20.987 -21.692 1.00 64.52 118 ILE B O 1
ATOM 2387 N N . ASN B 1 119 ? 43.860 22.688 -20.497 1.00 66.87 119 ASN B N 1
ATOM 2388 C CA . ASN B 1 119 ? 44.233 21.817 -19.391 1.00 72.58 119 ASN B CA 1
ATOM 2389 C C . ASN B 1 119 ? 43.002 21.179 -18.751 1.00 68.71 119 ASN B C 1
ATOM 2390 O O . ASN B 1 119 ? 43.079 20.057 -18.240 1.00 73.51 119 ASN B O 1
ATOM 2395 N N . ASP B 1 120 ? 41.860 21.869 -18.786 1.00 71.48 120 ASP B N 1
ATOM 2396 C CA . ASP B 1 120 ? 40.638 21.331 -18.191 1.00 73.16 120 ASP B CA 1
ATOM 2397 C C . ASP B 1 120 ? 40.180 20.066 -18.909 1.00 69.59 120 ASP B C 1
ATOM 2398 O O . ASP B 1 120 ? 39.904 19.042 -18.273 1.00 73.57 120 ASP B O 1
ATOM 2403 N N . ALA B 1 121 ? 40.087 20.123 -20.240 1.00 63.17 121 ALA B N 1
ATOM 2404 C CA . ALA B 1 121 ? 39.677 18.951 -21.005 1.00 62.56 121 ALA B CA 1
ATOM 2405 C C . ALA B 1 121 ? 40.611 17.771 -20.763 1.00 72.87 121 ALA B C 1
ATOM 2406 O O . ALA B 1 121 ? 40.155 16.627 -20.650 1.00 72.93 121 ALA B O 1
ATOM 2408 N N . HIS B 1 122 ? 41.923 18.027 -20.687 1.00 70.86 122 HIS B N 1
ATOM 2409 C CA . HIS B 1 122 ? 42.863 16.970 -20.320 1.00 74.71 122 HIS B CA 1
ATOM 2410 C C . HIS B 1 122 ? 42.468 16.320 -18.999 1.00 76.27 122 HIS B C 1
ATOM 2411 O O . HIS B 1 122 ? 42.464 15.090 -18.873 1.00 79.32 122 HIS B O 1
ATOM 2418 N N . ASN B 1 123 ? 42.144 17.140 -17.998 1.00 74.53 123 ASN B N 1
ATOM 2419 C CA . ASN B 1 123 ? 41.756 16.618 -16.693 1.00 69.81 123 ASN B CA 1
ATOM 2420 C C . ASN B 1 123 ? 40.526 15.730 -16.804 1.00 77.11 123 ASN B C 1
ATOM 2421 O O . ASN B 1 123 ? 40.471 14.642 -16.220 1.00 80.74 123 ASN B O 1
ATOM 2426 N N . ILE B 1 124 ? 39.510 16.196 -17.523 1.00 77.92 124 ILE B N 1
ATOM 2427 C CA . ILE B 1 124 ? 38.331 15.368 -17.736 1.00 77.31 124 ILE B CA 1
ATOM 2428 C C . ILE B 1 124 ? 38.692 14.095 -18.489 1.00 76.60 124 ILE B C 1
ATOM 2429 O O . ILE B 1 124 ? 38.189 13.009 -18.175 1.00 79.02 124 ILE B O 1
ATOM 2434 N N . PHE B 1 125 ? 39.578 14.205 -19.480 1.00 74.25 125 PHE B N 1
ATOM 2435 C CA . PHE B 1 125 ? 39.942 13.050 -20.295 1.00 79.06 125 PHE B CA 1
ATOM 2436 C C . PHE B 1 125 ? 40.510 11.926 -19.435 1.00 88.49 125 PHE B C 1
ATOM 2437 O O . PHE B 1 125 ? 40.016 10.793 -19.455 1.00 89.58 125 PHE B O 1
ATOM 2445 N N . ASN B 1 126 ? 41.563 12.224 -18.672 1.00 87.55 126 ASN B N 1
ATOM 2446 C CA . ASN B 1 126 ? 42.236 11.187 -17.901 1.00 84.05 126 ASN B CA 1
ATOM 2447 C C . ASN B 1 126 ? 41.417 10.727 -16.695 1.00 89.38 126 ASN B C 1
ATOM 2448 O O . ASN B 1 126 ? 41.622 9.605 -16.220 1.00 93.37 126 ASN B O 1
ATOM 2453 N N . TYR B 1 127 ? 40.505 11.562 -16.182 1.00 103.59 127 TYR B N 1
ATOM 2454 C CA . TYR B 1 127 ? 39.566 11.087 -15.165 1.00 99.33 127 TYR B CA 1
ATOM 2455 C C . TYR B 1 127 ? 38.559 10.113 -15.763 1.00 96.86 127 TYR B C 1
ATOM 2456 O O . TYR B 1 127 ? 38.244 9.082 -15.158 1.00 99.88 127 TYR B O 1
ATOM 2465 N N . LEU B 1 128 ? 38.024 10.444 -16.940 1.00 89.98 128 LEU B N 1
ATOM 2466 C CA . LEU B 1 128 ? 37.074 9.564 -17.607 1.00 89.67 128 LEU B CA 1
ATOM 2467 C C . LEU B 1 128 ? 37.705 8.213 -17.918 1.00 94.12 128 LEU B C 1
ATOM 2468 O O . LEU B 1 128 ? 37.048 7.170 -17.811 1.00 95.14 128 LEU B O 1
ATOM 2473 N N . THR B 1 129 ? 38.985 8.212 -18.298 1.00 91.92 129 THR B N 1
ATOM 2474 C CA . THR B 1 129 ? 39.653 6.966 -18.660 1.00 98.79 129 THR B CA 1
ATOM 2475 C C . THR B 1 129 ? 39.916 6.094 -17.436 1.00 102.58 129 THR B C 1
ATOM 2476 O O . THR B 1 129 ? 39.846 4.862 -17.518 1.00 104.75 129 THR B O 1
ATOM 2480 N N . THR B 1 130 ? 40.224 6.711 -16.294 1.00 103.79 130 THR B N 1
ATOM 2481 C CA . THR B 1 130 ? 40.650 5.969 -15.110 1.00 107.46 130 THR B CA 1
ATOM 2482 C C . THR B 1 130 ? 39.468 5.526 -14.248 1.00 105.75 130 THR B C 1
ATOM 2483 O O . THR B 1 130 ? 39.246 4.326 -14.060 1.00 112.52 130 THR B O 1
ATOM 2487 N N . TYR B 1 131 ? 38.713 6.480 -13.706 1.00 100.98 131 TYR B N 1
ATOM 2488 C CA . TYR B 1 131 ? 37.612 6.168 -12.803 1.00 99.86 131 TYR B CA 1
ATOM 2489 C C . TYR B 1 131 ? 36.288 5.919 -13.510 1.00 101.99 131 TYR B C 1
ATOM 2490 O O . TYR B 1 131 ? 35.290 5.659 -12.830 1.00 108.67 131 TYR B O 1
ATOM 2499 N N . CYS B 1 132 ? 36.234 5.999 -14.839 1.00 100.63 132 CYS B N 1
ATOM 2500 C CA . CYS B 1 132 ? 34.959 5.861 -15.525 1.00 95.33 132 CYS B CA 1
ATOM 2501 C C . CYS B 1 132 ? 34.971 4.914 -16.717 1.00 95.74 132 CYS B C 1
ATOM 2502 O O . CYS B 1 132 ? 33.944 4.800 -17.398 1.00 91.60 132 CYS B O 1
ATOM 2505 N N . GLY B 1 133 ? 36.085 4.237 -16.987 1.00 97.15 133 GLY B N 1
ATOM 2506 C CA . GLY B 1 133 ? 36.133 3.230 -18.029 1.00 94.96 133 GLY B CA 1
ATOM 2507 C C . GLY B 1 133 ? 35.734 3.739 -19.396 1.00 90.57 133 GLY B C 1
ATOM 2508 O O . GLY B 1 133 ? 34.847 3.183 -20.046 1.00 91.14 133 GLY B O 1
ATOM 2509 N N . TYR B 1 134 ? 36.402 4.790 -19.847 1.00 94.29 134 TYR B N 1
ATOM 2510 C CA . TYR B 1 134 ? 36.177 5.390 -21.152 1.00 91.96 134 TYR B CA 1
ATOM 2511 C C . TYR B 1 134 ? 37.392 5.096 -22.016 1.00 92.45 134 TYR B C 1
ATOM 2512 O O . TYR B 1 134 ? 38.504 5.524 -21.691 1.00 94.81 134 TYR B O 1
ATOM 2521 N N . ARG B 1 135 ? 37.191 4.348 -23.087 1.00 96.33 135 ARG B N 1
ATOM 2522 C CA . ARG B 1 135 ? 38.323 3.989 -23.929 1.00 92.92 135 ARG B CA 1
ATOM 2523 C C . ARG B 1 135 ? 38.685 5.160 -24.831 1.00 94.17 135 ARG B C 1
ATOM 2524 O O . ARG B 1 135 ? 37.791 5.811 -25.374 1.00 95.74 135 ARG B O 1
ATOM 2532 N N . PRO B 1 136 ? 39.976 5.477 -24.974 1.00 96.21 136 PRO B N 1
ATOM 2533 C CA . PRO B 1 136 ? 40.364 6.707 -25.689 1.00 90.72 136 PRO B CA 1
ATOM 2534 C C . PRO B 1 136 ? 39.880 6.780 -27.126 1.00 92.21 136 PRO B C 1
ATOM 2535 O O . PRO B 1 136 ? 39.624 7.883 -27.621 1.00 93.16 136 PRO B O 1
ATOM 2539 N N . GLU B 1 137 ? 39.737 5.646 -27.814 1.00 102.80 137 GLU B N 1
ATOM 2540 C CA . GLU B 1 137 ? 39.223 5.649 -29.181 1.00 102.91 137 GLU B CA 1
ATOM 2541 C C . GLU B 1 137 ? 37.768 6.091 -29.261 1.00 99.87 137 GLU B C 1
ATOM 2542 O O . GLU B 1 137 ? 37.260 6.296 -30.369 1.00 105.32 137 GLU B O 1
ATOM 2548 N N . ASP B 1 138 ? 37.083 6.218 -28.125 1.00 88.22 138 ASP B N 1
ATOM 2549 C CA . ASP B 1 138 ? 35.721 6.727 -28.072 1.00 88.69 138 ASP B CA 1
ATOM 2550 C C . ASP B 1 138 ? 35.668 8.190 -27.667 1.00 86.14 138 ASP B C 1
ATOM 2551 O O . ASP B 1 138 ? 34.572 8.715 -27.436 1.00 81.92 138 ASP B O 1
ATOM 2556 N N . ILE B 1 139 ? 36.819 8.847 -27.537 1.00 82.35 139 ILE B N 1
ATOM 2557 C CA . ILE B 1 139 ? 36.903 10.199 -26.999 1.00 73.06 139 ILE B CA 1
ATOM 2558 C C . ILE B 1 139 ? 37.513 11.106 -28.057 1.00 72.58 139 ILE B C 1
ATOM 2559 O O . ILE B 1 139 ? 38.651 10.887 -28.493 1.00 78.88 139 ILE B O 1
ATOM 2564 N N . VAL B 1 140 ? 36.756 12.119 -28.464 1.00 73.22 140 VAL B N 1
ATOM 2565 C CA . VAL B 1 140 ? 37.223 13.170 -29.361 1.00 64.64 140 VAL B CA 1
ATOM 2566 C C . VAL B 1 140 ? 37.578 14.385 -28.518 1.00 59.95 140 VAL B C 1
ATOM 2567 O O . VAL B 1 140 ? 36.798 14.795 -27.649 1.00 65.68 140 VAL B O 1
ATOM 2571 N N . MET B 1 141 ? 38.755 14.956 -28.753 1.00 63.56 141 MET B N 1
ATOM 2572 C CA . MET B 1 141 ? 39.224 16.104 -27.982 1.00 60.32 141 MET B CA 1
ATOM 2573 C C . MET B 1 141 ? 39.578 17.230 -28.942 1.00 55.72 141 MET B C 1
ATOM 2574 O O . MET B 1 141 ? 40.518 17.101 -29.734 1.00 57.79 141 MET B O 1
ATOM 2579 N N . LEU B 1 142 ? 38.822 18.323 -28.879 1.00 56.98 142 LEU B N 1
ATOM 2580 C CA . LEU B 1 142 ? 39.080 19.513 -29.686 1.00 54.50 142 LEU B CA 1
ATOM 2581 C C . LEU B 1 142 ? 39.728 20.577 -28.808 1.00 54.73 142 LEU B C 1
ATOM 2582 O O . LEU B 1 142 ? 39.083 21.121 -27.905 1.00 56.91 142 LEU B O 1
ATOM 2587 N N . THR B 1 143 ? 41.003 20.868 -29.072 1.00 53.93 143 THR B N 1
ATOM 2588 C CA . THR B 1 143 ? 41.751 21.921 -28.394 1.00 54.67 143 THR B CA 1
ATOM 2589 C C . THR B 1 143 ? 42.617 22.650 -29.410 1.00 53.29 143 THR B C 1
ATOM 2590 O O . THR B 1 143 ? 43.156 22.030 -30.328 1.00 58.04 143 THR B O 1
ATOM 2594 N N . ASP B 1 144 ? 42.727 23.970 -29.265 1.00 56.26 144 ASP B N 1
ATOM 2595 C CA . ASP B 1 144 ? 43.385 24.770 -30.292 1.00 57.58 144 ASP B CA 1
ATOM 2596 C C . ASP B 1 144 ? 44.906 24.708 -30.240 1.00 61.50 144 ASP B C 1
ATOM 2597 O O . ASP B 1 144 ? 45.553 25.309 -31.104 1.00 71.39 144 ASP B O 1
ATOM 2602 N N . ASP B 1 145 ? 45.505 24.031 -29.261 1.00 61.07 145 ASP B N 1
ATOM 2603 C CA . ASP B 1 145 ? 46.952 23.843 -29.291 1.00 63.08 145 ASP B CA 1
ATOM 2604 C C . ASP B 1 145 ? 47.369 22.611 -30.078 1.00 62.08 145 ASP B C 1
ATOM 2605 O O . ASP B 1 145 ? 48.567 22.385 -30.265 1.00 68.38 145 ASP B O 1
ATOM 2610 N N . GLN B 1 146 ? 46.417 21.807 -30.531 1.00 70.37 146 GLN B N 1
ATOM 2611 C CA . GLN B 1 146 ? 46.755 20.646 -31.327 1.00 69.76 146 GLN B CA 1
ATOM 2612 C C . GLN B 1 146 ? 47.357 21.075 -32.660 1.00 78.65 146 GLN B C 1
ATOM 2613 O O . GLN B 1 146 ? 47.407 22.261 -33.009 1.00 81.01 146 GLN B O 1
ATOM 2619 N N . ARG B 1 147 ? 47.819 20.078 -33.413 1.00 80.51 147 ARG B N 1
ATOM 2620 C CA . ARG B 1 147 ? 48.406 20.299 -34.722 1.00 74.64 147 ARG B CA 1
ATOM 2621 C C . ARG B 1 147 ? 47.473 19.891 -35.843 1.00 72.06 147 ARG B C 1
ATOM 2622 O O . ARG B 1 147 ? 47.655 20.337 -36.978 1.00 69.57 147 ARG B O 1
ATOM 2630 N N . GLU B 1 148 ? 46.480 19.067 -35.544 1.00 75.62 148 GLU B N 1
ATOM 2631 C CA . GLU B 1 148 ? 45.607 18.482 -36.550 1.00 80.78 148 GLU B CA 1
ATOM 2632 C C . GLU B 1 148 ? 44.428 19.424 -36.759 1.00 77.31 148 GLU B C 1
ATOM 2633 O O . GLU B 1 148 ? 43.584 19.578 -35.870 1.00 75.10 148 GLU B O 1
ATOM 2639 N N . MET B 1 149 ? 44.387 20.077 -37.924 1.00 84.04 149 MET B N 1
ATOM 2640 C CA . MET B 1 149 ? 43.324 21.030 -38.225 1.00 80.52 149 MET B CA 1
ATOM 2641 C C . MET B 1 149 ? 41.932 20.424 -38.091 1.00 75.73 149 MET B C 1
ATOM 2642 O O . MET B 1 149 ? 40.954 21.166 -37.957 1.00 73.79 149 MET B O 1
ATOM 2647 N N . VAL B 1 150 ? 41.812 19.098 -38.144 1.00 93.85 150 VAL B N 1
ATOM 2648 C CA . VAL B 1 150 ? 40.509 18.474 -37.947 1.00 93.83 150 VAL B CA 1
ATOM 2649 C C . VAL B 1 150 ? 40.119 18.516 -36.473 1.00 89.10 150 VAL B C 1
ATOM 2650 O O . VAL B 1 150 ? 38.930 18.593 -36.144 1.00 89.56 150 VAL B O 1
ATOM 2654 N N . LYS B 1 151 ? 41.093 18.521 -35.564 1.00 76.21 151 LYS B N 1
ATOM 2655 C CA . LYS B 1 151 ? 40.817 18.490 -34.136 1.00 70.53 151 LYS B CA 1
ATOM 2656 C C . LYS B 1 151 ? 40.879 19.861 -33.467 1.00 67.56 151 LYS B C 1
ATOM 2657 O O . LYS B 1 151 ? 40.782 19.940 -32.240 1.00 67.80 151 LYS B O 1
ATOM 2663 N N . ILE B 1 152 ? 41.012 20.944 -34.217 1.00 67.11 152 ILE B N 1
ATOM 2664 C CA . ILE B 1 152 ? 41.045 22.282 -33.646 1.00 64.13 152 ILE B CA 1
ATOM 2665 C C . ILE B 1 152 ? 39.605 22.813 -33.581 1.00 59.93 152 ILE B C 1
ATOM 2666 O O . ILE B 1 152 ? 38.919 22.779 -34.603 1.00 60.49 152 ILE B O 1
ATOM 2671 N N . PRO B 1 153 ? 39.150 23.282 -32.433 1.00 54.52 153 PRO B N 1
ATOM 2672 C CA . PRO B 1 153 ? 37.727 23.611 -32.257 1.00 55.31 153 PRO B CA 1
ATOM 2673 C C . PRO B 1 153 ? 37.182 24.734 -33.123 1.00 56.22 153 PRO B C 1
ATOM 2674 O O . PRO B 1 153 ? 36.750 25.765 -32.603 1.00 56.69 153 PRO B O 1
ATOM 2678 N N . LEU B 1 154 ? 37.201 24.558 -34.433 1.00 60.36 154 LEU B N 1
ATOM 2679 C CA . LEU B 1 154 ? 36.417 25.427 -35.291 1.00 58.89 154 LEU B CA 1
ATOM 2680 C C . LEU B 1 154 ? 34.945 25.050 -35.167 1.00 58.83 154 LEU B C 1
ATOM 2681 O O . LEU B 1 154 ? 34.600 23.969 -34.683 1.00 57.08 154 LEU B O 1
ATOM 2686 N N . LYS B 1 155 ? 34.070 25.955 -35.606 1.00 60.13 155 LYS B N 1
ATOM 2687 C CA . LYS B 1 155 ? 32.640 25.713 -35.447 1.00 61.38 155 LYS B CA 1
ATOM 2688 C C . LYS B 1 155 ? 32.212 24.427 -36.146 1.00 56.46 155 LYS B C 1
ATOM 2689 O O . LYS B 1 155 ? 31.494 23.610 -35.561 1.00 54.78 155 LYS B O 1
ATOM 2695 N N . GLU B 1 156 ? 32.653 24.219 -37.392 1.00 57.68 156 GLU B N 1
ATOM 2696 C CA . GLU B 1 156 ? 32.321 22.972 -38.076 1.00 59.93 156 GLU B CA 1
ATOM 2697 C C . GLU B 1 156 ? 32.907 21.774 -37.338 1.00 63.34 156 GLU B C 1
ATOM 2698 O O . GLU B 1 156 ? 32.279 20.711 -37.264 1.00 63.48 156 GLU B O 1
ATOM 2704 N N . ASN B 1 157 ? 34.107 21.931 -36.776 1.00 59.28 157 ASN B N 1
ATOM 2705 C CA . ASN B 1 157 ? 34.730 20.848 -36.026 1.00 55.78 157 ASN B CA 1
ATOM 2706 C C . ASN B 1 157 ? 33.940 20.541 -34.765 1.00 61.41 157 ASN B C 1
ATOM 2707 O O . ASN B 1 157 ? 33.669 19.375 -34.459 1.00 66.80 157 ASN B O 1
ATOM 2712 N N . ILE B 1 158 ? 33.576 21.581 -34.014 1.00 59.54 158 ILE B N 1
ATOM 2713 C CA . ILE B 1 158 ? 32.741 21.398 -32.832 1.00 56.10 158 ILE B CA 1
ATOM 2714 C C . ILE B 1 158 ? 31.431 20.722 -33.203 1.00 57.15 158 ILE B C 1
ATOM 2715 O O . ILE B 1 158 ? 30.973 19.805 -32.514 1.00 61.48 158 ILE B O 1
ATOM 2720 N N . ILE B 1 159 ? 30.814 21.161 -34.303 1.00 62.30 159 ILE B N 1
ATOM 2721 C CA . ILE B 1 159 ? 29.522 20.623 -34.726 1.00 60.62 159 ILE B CA 1
ATOM 2722 C C . ILE B 1 159 ? 29.651 19.166 -35.151 1.00 65.71 159 ILE B C 1
ATOM 2723 O O . ILE B 1 159 ? 28.918 18.294 -34.666 1.00 64.42 159 ILE B O 1
ATOM 2728 N N . ARG B 1 160 ? 30.546 18.891 -36.106 1.00 68.89 160 ARG B N 1
ATOM 2729 C CA . ARG B 1 160 ? 30.742 17.517 -36.565 1.00 68.99 160 ARG B CA 1
ATOM 2730 C C . ARG B 1 160 ? 31.068 16.588 -35.403 1.00 73.89 160 ARG B C 1
ATOM 2731 O O . ARG B 1 160 ? 30.550 15.467 -35.329 1.00 73.43 160 ARG B O 1
ATOM 2739 N N . ALA B 1 161 ? 31.903 17.048 -34.469 1.00 67.00 161 ALA B N 1
ATOM 2740 C CA . ALA B 1 161 ? 32.197 16.236 -33.295 1.00 62.01 161 ALA B CA 1
ATOM 2741 C C . ALA B 1 161 ? 30.949 16.016 -32.459 1.00 69.09 161 ALA B C 1
ATOM 2742 O O . ALA B 1 161 ? 30.805 14.970 -31.816 1.00 72.30 161 ALA B O 1
ATOM 2744 N N . MET B 1 162 ? 30.038 16.988 -32.458 1.00 64.49 162 MET B N 1
ATOM 2745 C CA . MET B 1 162 ? 28.791 16.826 -31.726 1.00 59.37 162 MET B CA 1
ATOM 2746 C C . MET B 1 162 ? 27.874 15.826 -32.414 1.00 73.74 162 MET B C 1
ATOM 2747 O O . MET B 1 162 ? 27.261 14.980 -31.750 1.00 76.63 162 MET B O 1
ATOM 2752 N N . GLN B 1 163 ? 27.755 15.911 -33.741 1.00 76.96 163 GLN B N 1
ATOM 2753 C CA . GLN B 1 163 ? 26.961 14.923 -34.465 1.00 73.35 163 GLN B CA 1
ATOM 2754 C C . GLN B 1 163 ? 27.491 13.520 -34.225 1.00 77.71 163 GLN B C 1
ATOM 2755 O O . GLN B 1 163 ? 26.714 12.582 -34.018 1.00 83.07 163 GLN B O 1
ATOM 2761 N N . TRP B 1 164 ? 28.817 13.373 -34.197 1.00 76.95 164 TRP B N 1
ATOM 2762 C CA . TRP B 1 164 ? 29.431 12.064 -34.003 1.00 80.04 164 TRP B CA 1
ATOM 2763 C C . TRP B 1 164 ? 29.084 11.482 -32.639 1.00 81.10 164 TRP B C 1
ATOM 2764 O O . TRP B 1 164 ? 28.790 10.285 -32.524 1.00 86.92 164 TRP B O 1
ATOM 2775 N N . LEU B 1 165 ? 29.154 12.304 -31.589 1.00 76.46 165 LEU B N 1
ATOM 2776 C CA . LEU B 1 165 ? 28.845 11.840 -30.240 1.00 78.33 165 LEU B CA 1
ATOM 2777 C C . LEU B 1 165 ? 27.497 11.132 -30.170 1.00 84.13 165 LEU B C 1
ATOM 2778 O O . LEU B 1 165 ? 27.399 10.009 -29.663 1.00 88.79 165 LEU B O 1
ATOM 2783 N N . VAL B 1 166 ? 26.450 11.768 -30.700 1.00 86.12 166 VAL B N 1
ATOM 2784 C CA . VAL B 1 166 ? 25.092 11.244 -30.586 1.00 89.59 166 VAL B CA 1
ATOM 2785 C C . VAL B 1 166 ? 24.741 10.157 -31.598 1.00 94.78 166 VAL B C 1
ATOM 2786 O O . VAL B 1 166 ? 23.785 9.405 -31.365 1.00 100.86 166 VAL B O 1
ATOM 2790 N N . LYS B 1 167 ? 25.452 10.069 -32.721 1.00 89.85 167 LYS B N 1
ATOM 2791 C CA . LYS B 1 167 ? 25.156 9.036 -33.707 1.00 96.27 167 LYS B CA 1
ATOM 2792 C C . LYS B 1 167 ? 25.093 7.659 -33.063 1.00 97.69 167 LYS B C 1
ATOM 2793 O O . LYS B 1 167 ? 25.751 7.390 -32.053 1.00 96.56 167 LYS B O 1
ATOM 2799 N N . ASP B 1 168 ? 24.288 6.787 -33.673 1.00 99.55 168 ASP B N 1
ATOM 2800 C CA . ASP B 1 168 ? 24.103 5.409 -33.221 1.00 109.99 168 ASP B CA 1
ATOM 2801 C C . ASP B 1 168 ? 23.850 5.331 -31.717 1.00 115.88 168 ASP B C 1
ATOM 2802 O O . ASP B 1 168 ? 24.328 4.423 -31.032 1.00 123.30 168 ASP B O 1
ATOM 2807 N N . ALA B 1 169 ? 23.086 6.290 -31.202 1.00 111.15 169 ALA B N 1
ATOM 2808 C CA . ALA B 1 169 ? 22.719 6.294 -29.795 1.00 108.72 169 ALA B CA 1
ATOM 2809 C C . ALA B 1 169 ? 21.568 5.332 -29.567 1.00 117.10 169 ALA B C 1
ATOM 2810 O O . ALA B 1 169 ? 20.565 5.359 -30.291 1.00 126.08 169 ALA B O 1
ATOM 2812 N N . GLN B 1 170 ? 21.720 4.479 -28.568 1.00 121.44 170 GLN B N 1
ATOM 2813 C CA . GLN B 1 170 ? 20.700 3.532 -28.166 1.00 120.22 170 GLN B CA 1
ATOM 2814 C C . GLN B 1 170 ? 20.397 3.701 -26.687 1.00 114.05 170 GLN B C 1
ATOM 2815 O O . GLN B 1 170 ? 21.179 4.314 -25.951 1.00 113.36 170 GLN B O 1
ATOM 2821 N N . PRO B 1 171 ? 19.241 3.224 -26.231 1.00 112.11 171 PRO B N 1
ATOM 2822 C CA . PRO B 1 171 ? 18.938 3.285 -24.801 1.00 107.29 171 PRO B CA 1
ATOM 2823 C C . PRO B 1 171 ? 20.092 2.773 -23.951 1.00 109.59 171 PRO B C 1
ATOM 2824 O O . PRO B 1 171 ? 20.839 1.879 -24.350 1.00 118.70 171 PRO B O 1
ATOM 2828 N N . ASN B 1 172 ? 20.246 3.400 -22.787 1.00 107.17 172 ASN B N 1
ATOM 2829 C CA . ASN B 1 172 ? 21.168 3.012 -21.726 1.00 109.17 172 ASN B CA 1
ATOM 2830 C C . ASN B 1 172 ? 22.633 3.277 -22.064 1.00 107.69 172 ASN B C 1
ATOM 2831 O O . ASN B 1 172 ? 23.523 2.679 -21.452 1.00 104.45 172 ASN B O 1
ATOM 2836 N N . ASP B 1 173 ? 22.916 4.191 -22.990 1.00 120.24 173 ASP B N 1
ATOM 2837 C CA . ASP B 1 173 ? 24.299 4.557 -23.259 1.00 119.14 173 ASP B CA 1
ATOM 2838 C C . ASP B 1 173 ? 24.781 5.607 -22.259 1.00 117.07 173 ASP B C 1
ATOM 2839 O O . ASP B 1 173 ? 23.991 6.270 -21.581 1.00 116.38 173 ASP B O 1
ATOM 2844 N N . ALA B 1 174 ? 26.105 5.745 -22.170 1.00 98.28 174 ALA B N 1
ATOM 2845 C CA . ALA B 1 174 ? 26.731 6.656 -21.218 1.00 91.77 174 ALA B CA 1
ATOM 2846 C C . ALA B 1 174 ? 27.592 7.705 -21.914 1.00 87.17 174 ALA B C 1
ATOM 2847 O O . ALA B 1 174 ? 28.813 7.733 -21.723 1.00 81.50 174 ALA B O 1
ATOM 2849 N N . LEU B 1 175 ? 26.974 8.553 -22.735 1.00 81.89 175 LEU B N 1
ATOM 2850 C CA . LEU B 1 175 ? 27.700 9.641 -23.378 1.00 76.91 175 LEU B CA 1
ATOM 2851 C C . LEU B 1 175 ? 28.066 10.743 -22.389 1.00 74.76 175 LEU B C 1
ATOM 2852 O O . LEU B 1 175 ? 27.383 10.974 -21.387 1.00 78.39 175 LEU B O 1
ATOM 2857 N N . PHE B 1 176 ? 29.164 11.426 -22.695 1.00 65.97 176 PHE B N 1
ATOM 2858 C CA . PHE B 1 176 ? 29.677 12.533 -21.909 1.00 61.33 176 PHE B CA 1
ATOM 2859 C C . PHE B 1 176 ? 30.116 13.651 -22.840 1.00 63.95 176 PHE B C 1
ATOM 2860 O O . PHE B 1 176 ? 30.700 13.398 -23.896 1.00 65.28 176 PHE B O 1
ATOM 2868 N N . PHE B 1 177 ? 29.812 14.884 -22.457 1.00 63.03 177 PHE B N 1
ATOM 2869 C CA . PHE B 1 177 ? 30.268 16.064 -23.177 1.00 59.30 177 PHE B CA 1
ATOM 2870 C C . PHE B 1 177 ? 30.890 17.034 -22.185 1.00 58.75 177 PHE B C 1
ATOM 2871 O O . PHE B 1 177 ? 30.418 17.163 -21.051 1.00 58.97 177 PHE B O 1
ATOM 2879 N N . HIS B 1 178 ? 31.939 17.729 -22.614 1.00 54.32 178 HIS B N 1
ATOM 2880 C CA . HIS B 1 178 ? 32.580 18.697 -21.739 1.00 54.97 178 HIS B CA 1
ATOM 2881 C C . HIS B 1 178 ? 33.081 19.867 -22.564 1.00 54.23 178 HIS B C 1
ATOM 2882 O O . HIS B 1 178 ? 33.634 19.676 -23.652 1.00 54.81 178 HIS B O 1
ATOM 2889 N N . TYR B 1 179 ? 32.884 21.075 -22.039 1.00 48.56 179 TYR B N 1
ATOM 2890 C CA . TYR B 1 179 ? 33.332 22.280 -22.718 1.00 50.81 179 TYR B CA 1
ATOM 2891 C C . TYR B 1 179 ? 33.938 23.247 -21.710 1.00 55.54 179 TYR B C 1
ATOM 2892 O O . TYR B 1 179 ? 33.344 23.509 -20.658 1.00 47.80 179 TYR B O 1
ATOM 2901 N N . SER B 1 180 ? 35.108 23.791 -22.061 1.00 53.29 180 SER B N 1
ATOM 2902 C CA . SER B 1 180 ? 35.826 24.784 -21.261 1.00 49.68 180 SER B CA 1
ATOM 2903 C C . SER B 1 180 ? 36.324 25.875 -22.194 1.00 51.25 180 SER B C 1
ATOM 2904 O O . SER B 1 180 ? 37.278 25.662 -22.945 1.00 55.17 180 SER B O 1
ATOM 2907 N N . GLY B 1 181 ? 35.693 27.037 -22.145 1.00 62.76 181 GLY B N 1
ATOM 2908 C CA . GLY B 1 181 ? 36.113 28.139 -22.984 1.00 63.20 181 GLY B CA 1
ATOM 2909 C C . GLY B 1 181 ? 35.338 29.395 -22.667 1.00 61.03 181 GLY B C 1
ATOM 2910 O O . GLY B 1 181 ? 35.000 29.646 -21.508 1.00 65.83 181 GLY B O 1
ATOM 2911 N N . HIS B 1 182 ? 35.035 30.185 -23.684 1.00 51.49 182 HIS B N 1
ATOM 2912 C CA . HIS B 1 182 ? 34.264 31.404 -23.494 1.00 63.21 182 HIS B CA 1
ATOM 2913 C C . HIS B 1 182 ? 32.775 31.118 -23.603 1.00 60.58 182 HIS B C 1
ATOM 2914 O O . HIS B 1 182 ? 32.319 30.511 -24.577 1.00 61.56 182 HIS B O 1
ATOM 2921 N N . GLY B 1 183 ? 32.026 31.554 -22.599 1.00 60.99 183 GLY B N 1
ATOM 2922 C CA . GLY B 1 183 ? 30.582 31.541 -22.644 1.00 60.66 183 GLY B CA 1
ATOM 2923 C C . GLY B 1 183 ? 30.066 32.966 -22.655 1.00 74.15 183 GLY B C 1
ATOM 2924 O O . GLY B 1 183 ? 30.715 33.884 -22.148 1.00 85.20 183 GLY B O 1
ATOM 2925 N N . GLY B 1 184 ? 28.899 33.148 -23.248 1.00 73.36 184 GLY B N 1
ATOM 2926 C CA . GLY B 1 184 ? 28.275 34.451 -23.309 1.00 75.91 184 GLY B CA 1
ATOM 2927 C C . GLY B 1 184 ? 26.832 34.245 -23.691 1.00 71.98 184 GLY B C 1
ATOM 2928 O O . GLY B 1 184 ? 26.265 33.200 -23.364 1.00 75.24 184 GLY B O 1
ATOM 2929 N N . GLN B 1 185 ? 26.238 35.183 -24.423 1.00 75.69 185 GLN B N 1
ATOM 2930 C CA . GLN B 1 185 ? 24.856 34.987 -24.832 1.00 81.04 185 GLN B CA 1
ATOM 2931 C C . GLN B 1 185 ? 24.416 36.131 -25.731 1.00 78.87 185 GLN B C 1
ATOM 2932 O O . GLN B 1 185 ? 25.119 37.132 -25.900 1.00 73.69 185 GLN B O 1
ATOM 2938 N N . THR B 1 186 ? 23.253 35.924 -26.353 1.00 89.04 186 THR B N 1
ATOM 2939 C CA . THR B 1 186 ? 22.420 36.962 -26.955 1.00 97.77 186 THR B CA 1
ATOM 2940 C C . THR B 1 186 ? 21.036 36.834 -26.306 1.00 104.02 186 THR B C 1
ATOM 2941 O O . THR B 1 186 ? 20.220 35.987 -26.686 1.00 100.06 186 THR B O 1
ATOM 2945 N N . LYS B 1 187 ? 20.772 37.709 -25.333 1.00 106.91 187 LYS B N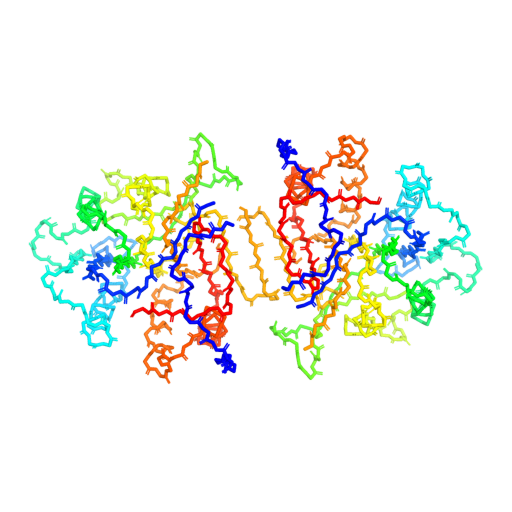 1
ATOM 2946 C CA . LYS B 1 187 ? 19.798 37.486 -24.270 1.00 96.22 187 LYS B CA 1
ATOM 2947 C C . LYS B 1 187 ? 18.350 37.740 -24.688 1.00 116.90 187 LYS B C 1
ATOM 2948 O O . LYS B 1 187 ? 18.060 38.434 -25.665 1.00 120.30 187 LYS B O 1
ATOM 2954 N N . ASP B 1 188 ? 17.443 37.157 -23.891 1.00 123.55 188 ASP B N 1
ATOM 2955 C CA . ASP B 1 188 ? 15.990 37.334 -23.875 1.00 120.82 188 ASP B CA 1
ATOM 2956 C C . ASP B 1 188 ? 15.400 36.395 -22.822 1.00 120.83 188 ASP B C 1
ATOM 2957 O O . ASP B 1 188 ? 15.878 35.267 -22.679 1.00 122.55 188 ASP B O 1
ATOM 2962 N N . LEU B 1 189 ? 14.367 36.835 -22.090 1.00 117.71 189 LEU B N 1
ATOM 2963 C CA . LEU B 1 189 ? 13.889 36.081 -20.923 1.00 119.90 189 LEU B CA 1
ATOM 2964 C C . LEU B 1 189 ? 13.650 34.610 -21.212 1.00 121.60 189 LEU B C 1
ATOM 2965 O O . LEU B 1 189 ? 14.267 33.739 -20.590 1.00 129.50 189 LEU B O 1
ATOM 2970 N N . ASP B 1 190 ? 12.797 34.314 -22.180 1.00 117.63 190 ASP B N 1
ATOM 2971 C CA . ASP B 1 190 ? 12.542 32.949 -22.583 1.00 116.48 190 ASP B CA 1
ATOM 2972 C C . ASP B 1 190 ? 12.710 32.867 -24.084 1.00 117.38 190 ASP B C 1
ATOM 2973 O O . ASP B 1 190 ? 12.661 33.872 -24.795 1.00 120.80 190 ASP B O 1
ATOM 2978 N N . GLY B 1 191 ? 12.924 31.657 -24.562 1.00 119.98 191 GLY B N 1
ATOM 2979 C CA . GLY B 1 191 ? 13.445 31.559 -25.898 1.00 118.46 191 GLY B CA 1
ATOM 2980 C C . GLY B 1 191 ? 12.433 31.409 -27.011 1.00 129.49 191 GLY B C 1
ATOM 2981 O O . GLY B 1 191 ? 11.721 30.404 -27.091 1.00 118.87 191 GLY B O 1
ATOM 2982 N N . ASP B 1 192 ? 12.400 32.399 -27.902 1.00 147.18 192 ASP B N 1
ATOM 2983 C CA . ASP B 1 192 ? 11.583 32.328 -29.106 1.00 154.70 192 ASP B CA 1
ATOM 2984 C C . ASP B 1 192 ? 12.108 33.372 -30.084 1.00 156.20 192 ASP B C 1
ATOM 2985 O O . ASP B 1 192 ? 12.369 34.513 -29.689 1.00 159.78 192 ASP B O 1
ATOM 2990 N N . GLU B 1 193 ? 12.084 33.083 -31.401 1.00 130.35 193 GLU B N 1
ATOM 2991 C CA . GLU B 1 193 ? 12.605 33.995 -32.464 1.00 120.05 193 GLU B CA 1
ATOM 2992 C C . GLU B 1 193 ? 14.068 33.915 -32.230 1.00 123.53 193 GLU B C 1
ATOM 2993 O O . GLU B 1 193 ? 14.832 33.574 -33.132 1.00 116.44 193 GLU B O 1
ATOM 2999 N N . GLU B 1 194 ? 14.514 34.405 -31.090 1.00 126.68 194 GLU B N 1
ATOM 3000 C CA . GLU B 1 194 ? 15.776 33.979 -30.564 1.00 121.54 194 GLU B CA 1
ATOM 3001 C C . GLU B 1 194 ? 15.400 32.686 -29.900 1.00 117.41 194 GLU B C 1
ATOM 3002 O O . GLU B 1 194 ? 15.337 32.616 -28.674 1.00 107.08 194 GLU B O 1
ATOM 3008 N N . ASP B 1 195 ? 15.076 31.677 -30.713 1.00 118.97 195 ASP B N 1
ATOM 3009 C CA . ASP B 1 195 ? 14.543 30.440 -30.139 1.00 114.42 195 ASP B CA 1
ATOM 3010 C C . ASP B 1 195 ? 15.365 29.920 -29.026 1.00 108.33 195 ASP B C 1
ATOM 3011 O O . ASP B 1 195 ? 16.479 29.771 -29.228 1.00 104.73 195 ASP B O 1
ATOM 3016 N N . GLY B 1 196 ? 14.834 29.706 -27.845 1.00 111.03 196 GLY B N 1
ATOM 3017 C CA . GLY B 1 196 ? 15.536 29.167 -26.687 1.00 106.44 196 GLY B CA 1
ATOM 3018 C C . GLY B 1 196 ? 16.936 29.695 -26.793 1.00 97.52 196 GLY B C 1
ATOM 3019 O O . GLY B 1 196 ? 17.840 29.040 -26.345 1.00 86.62 196 GLY B O 1
ATOM 3020 N N . MET B 1 197 ? 17.122 30.908 -27.308 1.00 102.31 197 MET B N 1
ATOM 3021 C CA . MET B 1 197 ? 18.465 31.379 -27.604 1.00 104.01 197 MET B CA 1
ATOM 3022 C C . MET B 1 197 ? 18.942 32.405 -26.674 1.00 108.30 197 MET B C 1
ATOM 3023 O O . MET B 1 197 ? 18.651 33.588 -26.807 1.00 112.25 197 MET B O 1
ATOM 3028 N N . ASP B 1 198 ? 19.649 31.943 -25.678 1.00 107.32 198 ASP B N 1
ATOM 3029 C CA . ASP B 1 198 ? 20.252 32.896 -24.827 1.00 104.04 198 ASP B CA 1
ATOM 3030 C C . ASP B 1 198 ? 21.683 32.488 -24.773 1.00 96.38 198 ASP B C 1
ATOM 3031 O O . ASP B 1 198 ? 22.492 33.101 -25.440 1.00 94.13 198 ASP B O 1
ATOM 3036 N N . ASP B 1 199 ? 21.979 31.338 -24.189 1.00 89.00 199 ASP B N 1
ATOM 3037 C CA . ASP B 1 199 ? 23.383 31.030 -23.924 1.00 88.28 199 ASP B CA 1
ATOM 3038 C C . ASP B 1 199 ? 24.127 30.591 -25.187 1.00 81.09 199 ASP B C 1
ATOM 3039 O O . ASP B 1 199 ? 23.557 29.980 -26.090 1.00 86.34 199 ASP B O 1
ATOM 3044 N N . VAL B 1 200 ? 25.420 30.931 -25.257 1.00 73.24 200 VAL B N 1
ATOM 3045 C CA . VAL B 1 200 ? 26.261 30.572 -26.396 1.00 72.32 200 VAL B CA 1
ATOM 3046 C C . VAL B 1 200 ? 27.664 30.188 -25.934 1.00 63.29 200 VAL B C 1
ATOM 3047 O O . VAL B 1 200 ? 28.109 30.533 -24.837 1.00 56.22 200 VAL B O 1
ATOM 3051 N N . ILE B 1 201 ? 28.352 29.449 -26.798 1.00 59.22 201 ILE B N 1
ATOM 3052 C CA . ILE B 1 201 ? 29.765 29.127 -26.659 1.00 55.60 201 ILE B CA 1
ATOM 3053 C C . ILE B 1 201 ? 30.497 29.627 -27.899 1.00 59.96 201 ILE B C 1
ATOM 3054 O O . ILE B 1 201 ? 29.906 29.777 -28.973 1.00 63.96 201 ILE B O 1
ATOM 3059 N N . TYR B 1 202 ? 31.788 29.906 -27.745 1.00 57.77 202 TYR B N 1
ATOM 3060 C CA . TYR B 1 202 ? 32.546 30.538 -28.819 1.00 56.22 202 TYR B CA 1
ATOM 3061 C C . TYR B 1 202 ? 33.580 29.580 -29.388 1.00 58.00 202 TYR B C 1
ATOM 3062 O O . TYR B 1 202 ? 34.581 29.290 -28.712 1.00 57.93 202 TYR B O 1
ATOM 3071 N N . PRO B 1 203 ? 33.403 29.070 -30.609 1.00 56.19 203 PRO B N 1
ATOM 3072 C CA . PRO B 1 203 ? 34.491 28.336 -31.259 1.00 57.97 203 PRO B CA 1
ATOM 3073 C C . PRO B 1 203 ? 35.706 29.231 -31.444 1.00 62.15 203 PRO B C 1
ATOM 3074 O O . PRO B 1 203 ? 35.627 30.459 -31.375 1.00 63.73 203 PRO B O 1
ATOM 3078 N N . VAL B 1 204 ? 36.858 28.596 -31.651 1.00 57.36 204 VAL B N 1
ATOM 3079 C CA . VAL B 1 204 ? 38.084 29.378 -31.741 1.00 58.83 204 VAL B CA 1
ATOM 3080 C C . VAL B 1 204 ? 38.036 30.332 -32.932 1.00 61.93 204 VAL B C 1
ATOM 3081 O O . VAL B 1 204 ? 38.665 31.397 -32.901 1.00 63.90 204 VAL B O 1
ATOM 3085 N N . ASP B 1 205 ? 37.277 29.990 -33.983 1.00 64.10 205 ASP B N 1
ATOM 3086 C CA . ASP B 1 205 ? 37.110 30.848 -35.151 1.00 65.92 205 ASP B CA 1
ATOM 3087 C C . ASP B 1 205 ? 35.890 31.744 -35.046 1.00 66.93 205 ASP B C 1
ATOM 3088 O O . ASP B 1 205 ? 35.367 32.183 -36.080 1.00 75.10 205 ASP B O 1
ATOM 3093 N N . PHE B 1 206 ? 35.419 32.019 -33.826 1.00 68.53 206 PHE B N 1
ATOM 3094 C CA . PHE B 1 206 ? 34.159 32.741 -33.660 1.00 67.40 206 PHE B CA 1
ATOM 3095 C C . PHE B 1 206 ? 34.191 34.135 -34.270 1.00 74.82 206 PHE B C 1
ATOM 3096 O O . PHE B 1 206 ? 33.136 34.663 -34.635 1.00 74.45 206 PHE B O 1
ATOM 3104 N N . GLU B 1 207 ? 35.373 34.753 -34.381 1.00 81.23 207 GLU B N 1
ATOM 3105 C CA . GLU B 1 207 ? 35.442 36.100 -34.947 1.00 85.64 207 GLU B CA 1
ATOM 3106 C C . GLU B 1 207 ? 34.944 36.142 -36.385 1.00 81.56 207 GLU B C 1
ATOM 3107 O O . GLU B 1 207 ? 34.482 37.191 -36.848 1.00 82.83 207 GLU B O 1
ATOM 3113 N N . SER B 1 208 ? 35.012 35.018 -37.104 1.00 79.12 208 SER B N 1
ATOM 3114 C CA . SER B 1 208 ? 34.638 35.011 -38.512 1.00 83.99 208 SER B CA 1
ATOM 3115 C C . SER B 1 208 ? 33.617 33.932 -38.851 1.00 87.51 208 SER B C 1
ATOM 3116 O O . SER B 1 208 ? 33.450 33.604 -40.030 1.00 95.63 208 SER B O 1
ATOM 3119 N N . VAL B 1 209 ? 32.898 33.406 -37.861 1.00 84.43 209 VAL B N 1
ATOM 3120 C CA . VAL B 1 209 ? 31.930 32.339 -38.097 1.00 78.63 209 VAL B CA 1
ATOM 3121 C C . VAL B 1 209 ? 30.760 32.541 -37.139 1.00 77.04 209 VAL B C 1
ATOM 3122 O O . VAL B 1 209 ? 29.676 31.977 -37.327 1.00 78.16 209 VAL B O 1
ATOM 3126 N N . GLY B 1 210 ? 30.954 33.377 -36.122 1.00 74.98 210 GLY B N 1
ATOM 3127 C CA . GLY B 1 210 ? 29.920 33.627 -35.147 1.00 73.82 210 GLY B CA 1
ATOM 3128 C C . GLY B 1 210 ? 29.880 32.574 -34.061 1.00 71.83 210 GLY B C 1
ATOM 3129 O O . GLY B 1 210 ? 30.493 31.508 -34.178 1.00 74.75 210 GLY B O 1
ATOM 3130 N N . PRO B 1 211 ? 29.169 32.856 -32.970 1.00 68.66 211 PRO B N 1
ATOM 3131 C CA . PRO B 1 211 ? 29.131 31.906 -31.856 1.00 67.24 211 PRO B CA 1
ATOM 3132 C C . PRO B 1 211 ? 28.350 30.659 -32.234 1.00 70.05 211 PRO B C 1
ATOM 3133 O O . PRO B 1 211 ? 27.728 30.566 -33.295 1.00 69.41 211 PRO B O 1
ATOM 3137 N N . LEU B 1 212 ? 28.384 29.688 -31.326 1.00 70.53 212 LEU B N 1
ATOM 3138 C CA . LEU B 1 212 ? 27.607 28.462 -31.451 1.00 69.86 212 LEU B CA 1
ATOM 3139 C C . LEU B 1 212 ? 26.471 28.563 -30.448 1.00 65.20 212 LEU B C 1
ATOM 3140 O O . LEU B 1 212 ? 26.696 28.515 -29.234 1.00 62.79 212 LEU B O 1
ATOM 3145 N N . ILE B 1 213 ? 25.260 28.701 -30.961 1.00 75.76 213 ILE B N 1
ATOM 3146 C CA . ILE B 1 213 ? 24.106 29.067 -30.151 1.00 77.87 213 ILE B CA 1
ATOM 3147 C C . ILE B 1 213 ? 23.533 27.822 -29.488 1.00 76.30 213 ILE B C 1
ATOM 3148 O O . ILE B 1 213 ? 23.559 26.721 -30.047 1.00 75.13 213 ILE B O 1
ATOM 3153 N N . ASP B 1 214 ? 22.995 28.005 -28.282 1.00 73.46 214 ASP B N 1
ATOM 3154 C CA . ASP B 1 214 ? 22.372 26.917 -27.536 1.00 73.05 214 ASP B CA 1
ATOM 3155 C C . ASP B 1 214 ? 21.216 26.210 -28.256 1.00 75.77 214 ASP B C 1
ATOM 3156 O O . ASP B 1 214 ? 20.917 25.067 -27.894 1.00 79.17 214 ASP B O 1
ATOM 3161 N N . ASP B 1 215 ? 20.541 26.826 -29.237 1.00 77.06 215 ASP B N 1
ATOM 3162 C CA . ASP B 1 215 ? 19.501 26.060 -29.932 1.00 79.01 215 ASP B CA 1
ATOM 3163 C C . ASP B 1 215 ? 20.113 24.983 -30.789 1.00 78.98 215 ASP B C 1
ATOM 3164 O O . ASP B 1 215 ? 19.548 23.892 -30.937 1.00 72.75 215 ASP B O 1
ATOM 3169 N N . THR B 1 216 ? 21.237 25.313 -31.421 1.00 77.10 216 THR B N 1
ATOM 3170 C CA . THR B 1 216 ? 21.876 24.377 -32.321 1.00 69.28 216 THR B CA 1
ATOM 3171 C C . THR B 1 216 ? 22.415 23.208 -31.525 1.00 67.93 216 THR B C 1
ATOM 3172 O O . THR B 1 216 ? 22.386 22.068 -31.990 1.00 72.95 216 THR B O 1
ATOM 3176 N N . MET B 1 217 ? 22.840 23.475 -30.292 1.00 66.69 217 MET B N 1
ATOM 3177 C CA . MET B 1 217 ? 23.314 22.420 -29.412 1.00 65.80 217 MET B CA 1
ATOM 3178 C C . MET B 1 217 ? 22.172 21.558 -28.887 1.00 71.42 217 MET B C 1
ATOM 3179 O O . MET B 1 217 ? 22.382 20.378 -28.596 1.00 74.70 217 MET B O 1
ATOM 3184 N N . HIS B 1 218 ? 20.963 22.115 -28.767 1.00 79.13 218 HIS B N 1
ATOM 3185 C CA . HIS B 1 218 ? 19.804 21.286 -28.443 1.00 77.16 218 HIS B CA 1
ATOM 3186 C C . HIS B 1 218 ? 19.423 20.393 -29.617 1.00 78.81 218 HIS B C 1
ATOM 3187 O O . HIS B 1 218 ? 19.287 19.174 -29.466 1.00 81.75 218 HIS B O 1
ATOM 3194 N N . ASP B 1 219 ? 19.233 20.995 -30.795 1.00 86.86 219 ASP B N 1
ATOM 3195 C CA . ASP B 1 219 ? 18.842 20.239 -31.980 1.00 89.10 219 ASP B CA 1
ATOM 3196 C C . ASP B 1 219 ? 19.824 19.115 -32.274 1.00 91.16 219 ASP B C 1
ATOM 3197 O O . ASP B 1 219 ? 19.425 18.039 -32.735 1.00 98.51 219 ASP B O 1
ATOM 3202 N N . ILE B 1 220 ? 21.110 19.342 -32.010 1.00 78.75 220 ILE B N 1
ATOM 3203 C CA . ILE B 1 220 ? 22.135 18.357 -32.349 1.00 77.39 220 ILE B CA 1
ATOM 3204 C C . ILE B 1 220 ? 22.233 17.284 -31.274 1.00 77.75 220 ILE B C 1
ATOM 3205 O O . ILE B 1 220 ? 22.014 16.096 -31.536 1.00 94.80 220 ILE B O 1
ATOM 3210 N N . MET B 1 221 ? 22.573 17.684 -30.052 1.00 66.56 221 MET B N 1
ATOM 3211 C CA . MET B 1 221 ? 23.017 16.728 -29.048 1.00 72.90 221 MET B CA 1
ATOM 3212 C C . MET B 1 221 ? 21.899 16.140 -28.203 1.00 82.42 221 MET B C 1
ATOM 3213 O O . MET B 1 221 ? 22.109 15.096 -27.579 1.00 86.75 221 MET B O 1
ATOM 3218 N N . VAL B 1 222 ? 20.725 16.753 -28.162 1.00 90.59 222 VAL B N 1
ATOM 3219 C CA . VAL B 1 222 ? 19.642 16.295 -27.304 1.00 91.94 222 VAL B CA 1
ATOM 3220 C C . VAL B 1 222 ? 18.557 15.586 -28.107 1.00 96.17 222 VAL B C 1
ATOM 3221 O O . VAL B 1 222 ? 18.178 14.458 -27.793 1.00 102.29 222 VAL B O 1
ATOM 3225 N N . LYS B 1 223 ? 18.073 16.229 -29.171 1.00 91.84 223 LYS B N 1
ATOM 3226 C CA . LYS B 1 223 ? 16.936 15.724 -29.934 1.00 100.56 223 LYS B CA 1
ATOM 3227 C C . LYS B 1 223 ? 17.204 14.327 -30.494 1.00 112.20 223 LYS B C 1
ATOM 3228 O O . LYS B 1 223 ? 16.444 13.386 -30.243 1.00 109.33 223 LYS B O 1
ATOM 3234 N N . SER B 1 224 ? 18.288 14.179 -31.257 1.00 128.65 224 SER B N 1
ATOM 3235 C CA . SER B 1 224 ? 18.679 12.927 -31.904 1.00 135.08 224 SER B CA 1
ATOM 3236 C C . SER B 1 224 ? 18.865 11.745 -30.949 1.00 133.12 224 SER B C 1
ATOM 3237 O O . SER B 1 224 ? 19.144 10.624 -31.387 1.00 138.09 224 SER B O 1
ATOM 3240 N N . LEU B 1 225 ? 18.735 11.980 -29.642 1.00 116.83 225 LEU B N 1
ATOM 3241 C CA . LEU B 1 225 ? 18.863 10.918 -28.649 1.00 116.13 225 LEU B CA 1
ATOM 3242 C C . LEU B 1 225 ? 17.553 10.147 -28.488 1.00 113.48 225 LEU B C 1
ATOM 3243 O O . LEU B 1 225 ? 16.474 10.750 -28.460 1.00 115.84 225 LEU B O 1
ATOM 3248 N N . PRO B 1 226 ? 17.621 8.823 -28.379 1.00 110.84 226 PRO B N 1
ATOM 3249 C CA . PRO B 1 226 ? 16.428 8.026 -28.099 1.00 113.47 226 PRO B CA 1
ATOM 3250 C C . PRO B 1 226 ? 16.193 7.904 -26.597 1.00 107.73 226 PRO B C 1
ATOM 3251 O O . PRO B 1 226 ? 17.022 8.300 -25.775 1.00 100.81 226 PRO B O 1
ATOM 3255 N N . GLN B 1 227 ? 15.034 7.340 -26.256 1.00 100.31 227 GLN B N 1
ATOM 3256 C CA . GLN B 1 227 ? 14.671 7.146 -24.858 1.00 97.41 227 GLN B CA 1
ATOM 3257 C C . GLN B 1 227 ? 15.649 6.214 -24.153 1.00 98.79 227 GLN B C 1
ATOM 3258 O O . GLN B 1 227 ? 15.953 5.123 -24.640 1.00 105.43 227 GLN B O 1
ATOM 3264 N N . GLY B 1 228 ? 16.153 6.655 -23.004 1.00 95.13 228 GLY B N 1
ATOM 3265 C CA . GLY B 1 228 ? 17.044 5.861 -22.195 1.00 100.95 228 GLY B CA 1
ATOM 3266 C C . GLY B 1 228 ? 18.505 6.246 -22.291 1.00 101.27 228 GLY B C 1
ATOM 3267 O O . GLY B 1 228 ? 19.275 5.902 -21.393 1.00 103.45 228 GLY B O 1
ATOM 3268 N N . ALA B 1 229 ? 18.910 6.937 -23.354 1.00 100.03 229 ALA B N 1
ATOM 3269 C CA . ALA B 1 229 ? 20.310 7.300 -23.536 1.00 97.48 229 ALA B CA 1
ATOM 3270 C C . ALA B 1 229 ? 20.691 8.469 -22.632 1.00 98.56 229 ALA B C 1
ATOM 3271 O O . ALA B 1 229 ? 19.982 9.478 -22.575 1.00 96.10 229 ALA B O 1
ATOM 3273 N N . ARG B 1 230 ? 21.821 8.339 -21.936 1.00 92.72 230 ARG B N 1
ATOM 3274 C CA . ARG B 1 230 ? 22.300 9.365 -21.015 1.00 90.66 230 ARG B CA 1
ATOM 3275 C C . ARG B 1 230 ? 23.375 10.208 -21.687 1.00 87.74 230 ARG B C 1
ATOM 3276 O O . ARG B 1 230 ? 24.395 9.677 -22.139 1.00 89.07 230 ARG B O 1
ATOM 3284 N N . LEU B 1 231 ? 23.138 11.514 -21.757 1.00 84.30 231 LEU B N 1
ATOM 3285 C CA . LEU B 1 231 ? 24.166 12.481 -22.112 1.00 76.38 231 LEU B CA 1
ATOM 3286 C C . LEU B 1 231 ? 24.496 13.274 -20.857 1.00 73.42 231 LEU B C 1
ATOM 3287 O O . LEU B 1 231 ? 23.613 13.915 -20.280 1.00 77.10 231 LEU B O 1
ATOM 3292 N N . THR B 1 232 ? 25.751 13.218 -20.431 1.00 73.09 232 THR B N 1
ATOM 3293 C CA . THR B 1 232 ? 26.218 13.917 -19.237 1.00 64.69 232 THR B CA 1
ATOM 3294 C C . THR B 1 232 ? 27.138 15.042 -19.695 1.00 67.02 232 THR B C 1
ATOM 3295 O O . THR B 1 232 ? 28.286 14.798 -20.075 1.00 69.35 232 THR B O 1
ATOM 3299 N N . ALA B 1 233 ? 26.623 16.267 -19.689 1.00 65.98 233 ALA B N 1
ATOM 3300 C CA . ALA B 1 233 ? 27.398 17.429 -20.099 1.00 62.81 233 ALA B CA 1
ATOM 3301 C C . ALA B 1 233 ? 27.979 18.143 -18.885 1.00 61.02 233 ALA B C 1
ATOM 3302 O O . ALA B 1 233 ? 27.432 18.086 -17.781 1.00 62.28 233 ALA B O 1
ATOM 3304 N N . LEU B 1 234 ? 29.097 18.826 -19.108 1.00 56.80 234 LEU B N 1
ATOM 3305 C CA . LEU B 1 234 ? 29.792 19.545 -18.047 1.00 57.46 234 LEU B CA 1
ATOM 3306 C C . LEU B 1 234 ? 30.388 20.802 -18.658 1.00 57.27 234 LEU B C 1
ATOM 3307 O O . LEU B 1 234 ? 31.273 20.716 -19.516 1.00 54.24 234 LEU B O 1
ATOM 3312 N N . PHE B 1 235 ? 29.918 21.959 -18.207 1.00 60.26 235 PHE B N 1
ATOM 3313 C CA . PHE B 1 235 ? 30.345 23.242 -18.745 1.00 56.20 235 PHE B CA 1
ATOM 3314 C C . PHE B 1 235 ? 31.178 23.971 -17.707 1.00 54.38 235 PHE B C 1
ATOM 3315 O O . PHE B 1 235 ? 30.710 24.228 -16.594 1.00 61.19 235 PHE B O 1
ATOM 3323 N N . ASP B 1 236 ? 32.414 24.280 -18.069 1.00 60.86 236 ASP B N 1
ATOM 3324 C CA . ASP B 1 236 ? 33.274 25.141 -17.275 1.00 63.54 236 ASP B CA 1
ATOM 3325 C C . ASP B 1 236 ? 33.144 26.601 -17.651 1.00 63.40 236 ASP B C 1
ATOM 3326 O O . ASP B 1 236 ? 33.776 27.447 -17.018 1.00 65.27 236 ASP B O 1
ATOM 3331 N N . SER B 1 237 ? 32.320 26.912 -18.638 1.00 62.35 237 SER B N 1
ATOM 3332 C CA . SER B 1 237 ? 32.187 28.271 -19.109 1.00 63.11 237 SER B CA 1
ATOM 3333 C C . SER B 1 237 ? 31.214 29.047 -18.230 1.00 65.72 237 SER B C 1
ATOM 3334 O O . SER B 1 237 ? 30.448 28.484 -17.444 1.00 73.06 237 SER B O 1
ATOM 3337 N N . CYS B 1 238 ? 31.261 30.362 -18.367 1.00 71.03 238 CYS B N 1
ATOM 3338 C CA . CYS B 1 238 ? 30.378 31.251 -17.636 1.00 80.00 238 CYS B CA 1
ATOM 3339 C C . CYS B 1 238 ? 29.198 31.617 -18.529 1.00 76.90 238 CYS B C 1
ATOM 3340 O O . CYS B 1 238 ? 29.290 31.550 -19.755 1.00 80.23 238 CYS B O 1
ATOM 3343 N N . HIS B 1 239 ? 28.076 31.970 -17.905 1.00 87.62 239 HIS B N 1
ATOM 3344 C CA . HIS B 1 239 ? 26.882 32.393 -18.637 1.00 93.02 239 HIS B CA 1
ATOM 3345 C C . HIS B 1 239 ? 26.314 31.272 -19.504 1.00 89.33 239 HIS B C 1
ATOM 3346 O O . HIS B 1 239 ? 25.787 31.517 -20.593 1.00 87.67 239 HIS B O 1
ATOM 3353 N N . SER B 1 240 ? 26.408 30.036 -19.028 1.00 88.04 240 SER B N 1
ATOM 3354 C CA . SER B 1 240 ? 25.983 28.867 -19.788 1.00 80.45 240 SER B CA 1
ATOM 3355 C C . SER B 1 240 ? 25.009 28.022 -18.978 1.00 77.23 240 SER B C 1
ATOM 3356 O O . SER B 1 240 ? 25.064 26.790 -18.988 1.00 72.93 240 SER B O 1
ATOM 3359 N N . GLY B 1 241 ? 24.097 28.687 -18.267 1.00 78.97 241 GLY B N 1
ATOM 3360 C CA . GLY B 1 241 ? 23.188 27.976 -17.382 1.00 80.35 241 GLY B CA 1
ATOM 3361 C C . GLY B 1 241 ? 22.109 27.179 -18.086 1.00 77.00 241 GLY B C 1
ATOM 3362 O O . GLY B 1 241 ? 21.731 26.099 -17.629 1.00 86.45 241 GLY B O 1
ATOM 3363 N N . THR B 1 242 ? 21.594 27.693 -19.193 1.00 74.00 242 THR B N 1
ATOM 3364 C CA . THR B 1 242 ? 20.608 26.986 -20.005 1.00 73.52 242 THR B CA 1
ATOM 3365 C C . THR B 1 242 ? 21.170 26.713 -21.388 1.00 71.54 242 THR B C 1
ATOM 3366 O O . THR B 1 242 ? 20.481 26.828 -22.402 1.00 75.44 242 THR B O 1
ATOM 3370 N N . VAL B 1 243 ? 22.453 26.360 -21.428 1.00 75.11 243 VAL B N 1
ATOM 3371 C CA . VAL B 1 243 ? 23.176 26.299 -22.690 1.00 73.84 243 VAL B CA 1
ATOM 3372 C C . VAL B 1 243 ? 22.809 25.064 -23.509 1.00 68.22 243 VAL B C 1
ATOM 3373 O O . VAL B 1 243 ? 23.119 25.009 -24.704 1.00 65.05 243 VAL B O 1
ATOM 3377 N N . LEU B 1 244 ? 22.158 24.070 -22.910 1.00 68.48 244 LEU B N 1
ATOM 3378 C CA . LEU B 1 244 ? 21.572 22.967 -23.661 1.00 74.34 244 LEU B CA 1
ATOM 3379 C C . LEU B 1 244 ? 20.061 23.084 -23.777 1.00 78.43 244 LEU B C 1
ATOM 3380 O O . LEU B 1 244 ? 19.398 22.116 -24.172 1.00 75.31 244 LEU B O 1
ATOM 3385 N N . ASP B 1 245 ? 19.510 24.241 -23.414 1.00 76.52 245 ASP B N 1
ATOM 3386 C CA . ASP B 1 245 ? 18.084 24.516 -23.530 1.00 74.79 245 ASP B CA 1
ATOM 3387 C C . ASP B 1 245 ? 17.277 23.471 -22.755 1.00 80.24 245 ASP B C 1
ATOM 3388 O O . ASP B 1 245 ? 16.261 22.956 -23.232 1.00 75.48 245 ASP B O 1
ATOM 3393 N N . LEU B 1 246 ? 17.751 23.136 -21.539 1.00 77.14 246 LEU B N 1
ATOM 3394 C CA . LEU B 1 246 ? 17.131 22.034 -20.810 1.00 78.17 246 LEU B CA 1
ATOM 3395 C C . LEU B 1 246 ? 15.933 22.525 -20.005 1.00 88.45 246 LEU B C 1
ATOM 3396 O O . LEU B 1 246 ? 16.030 23.554 -19.324 1.00 95.39 246 LEU B O 1
ATOM 3401 N N . PRO B 1 247 ? 14.796 21.825 -20.082 1.00 88.58 247 PRO B N 1
ATOM 3402 C CA . PRO B 1 247 ? 13.577 22.311 -19.413 1.00 84.49 247 PRO B CA 1
ATOM 3403 C C . PRO B 1 247 ? 13.669 22.382 -17.897 1.00 90.11 247 PRO B C 1
ATOM 3404 O O . PRO B 1 247 ? 12.998 23.225 -17.299 1.00 96.89 247 PRO B O 1
ATOM 3408 N N . TYR B 1 248 ? 14.376 21.470 -17.240 1.00 86.71 248 TYR B N 1
ATOM 3409 C CA . TYR B 1 248 ? 14.446 21.487 -15.785 1.00 88.76 248 TYR B CA 1
ATOM 3410 C C . TYR B 1 248 ? 15.828 21.944 -15.329 1.00 90.39 248 TYR B C 1
ATOM 3411 O O . TYR B 1 248 ? 16.828 21.719 -16.017 1.00 87.77 248 TYR B O 1
ATOM 3420 N N . THR B 1 249 ? 15.879 22.581 -14.154 1.00 89.20 249 THR B N 1
ATOM 3421 C CA . THR B 1 249 ? 17.138 23.039 -13.574 1.00 86.54 249 THR B CA 1
ATOM 3422 C C . THR B 1 249 ? 17.079 22.877 -12.065 1.00 85.49 249 THR B C 1
ATOM 3423 O O . THR B 1 249 ? 16.102 23.294 -11.438 1.00 94.23 249 THR B O 1
ATOM 3427 N N . TYR B 1 250 ? 18.139 22.323 -11.480 1.00 80.04 250 TYR B N 1
ATOM 3428 C CA . TYR B 1 250 ? 18.175 22.021 -10.055 1.00 82.46 250 TYR B CA 1
ATOM 3429 C C . TYR B 1 250 ? 19.360 22.729 -9.409 1.00 88.27 250 TYR B C 1
ATOM 3430 O O . TYR B 1 250 ? 20.496 22.579 -9.865 1.00 96.71 250 TYR B O 1
ATOM 3439 N N . SER B 1 251 ? 19.095 23.506 -8.357 1.00 99.75 251 SER B N 1
ATOM 3440 C CA . SER B 1 251 ? 20.151 24.217 -7.636 1.00 101.16 251 SER B CA 1
ATOM 3441 C C . SER B 1 251 ? 20.017 24.028 -6.126 1.00 110.01 251 SER B C 1
ATOM 3442 O O . SER B 1 251 ? 19.153 23.270 -5.672 1.00 108.43 251 SER B O 1
ATOM 3445 N N . THR B 1 252 ? 20.854 24.709 -5.331 1.00 118.49 252 THR B N 1
ATOM 3446 C CA . THR B 1 252 ? 20.862 24.537 -3.871 1.00 118.92 252 THR B CA 1
ATOM 3447 C C . THR B 1 252 ? 21.074 25.885 -3.177 1.00 116.13 252 THR B C 1
ATOM 3448 O O . THR B 1 252 ? 22.067 26.118 -2.495 1.00 117.34 252 THR B O 1
ATOM 3452 N N . LYS B 1 253 ? 20.126 26.797 -3.344 1.00 119.40 253 LYS B N 1
ATOM 3453 C CA . LYS B 1 253 ? 20.219 28.103 -2.695 1.00 122.65 253 LYS B CA 1
ATOM 3454 C C . LYS B 1 253 ? 19.012 28.396 -1.807 1.00 127.25 253 LYS B C 1
ATOM 3455 O O . LYS B 1 253 ? 17.903 27.926 -2.060 1.00 126.43 253 LYS B O 1
ATOM 3461 N N . LYS B 1 310 ? 7.242 19.376 -26.652 1.00 137.48 310 LYS B N 1
ATOM 3462 C CA . LYS B 1 310 ? 8.665 19.380 -26.971 1.00 133.95 310 LYS B CA 1
ATOM 3463 C C . LYS B 1 310 ? 9.527 18.848 -25.808 1.00 136.19 310 LYS B C 1
ATOM 3464 O O . LYS B 1 310 ? 10.197 19.609 -25.102 1.00 132.71 310 LYS B O 1
ATOM 3470 N N . PHE B 1 311 ? 9.457 17.536 -25.587 1.00 126.54 311 PHE B N 1
ATOM 3471 C CA . PHE B 1 311 ? 10.238 16.860 -24.560 1.00 118.60 311 PHE B CA 1
ATOM 3472 C C . PHE B 1 311 ? 11.170 15.867 -25.257 1.00 111.80 311 PHE B C 1
ATOM 3473 O O . PHE B 1 311 ? 11.118 15.694 -26.478 1.00 112.14 311 PHE B O 1
ATOM 3481 N N . SER B 1 312 ? 12.031 15.200 -24.486 1.00 107.87 312 SER B N 1
ATOM 3482 C CA . SER B 1 312 ? 12.768 14.063 -25.039 1.00 100.02 312 SER B CA 1
ATOM 3483 C C . SER B 1 312 ? 12.909 13.048 -23.913 1.00 100.42 312 SER B C 1
ATOM 3484 O O . SER B 1 312 ? 13.292 13.419 -22.785 1.00 99.33 312 SER B O 1
ATOM 3487 N N . PRO B 1 313 ? 12.606 11.791 -24.178 1.00 98.99 313 PRO B N 1
ATOM 3488 C CA . PRO B 1 313 ? 12.683 10.760 -23.137 1.00 101.56 313 PRO B CA 1
ATOM 3489 C C . PRO B 1 313 ? 14.092 10.314 -22.762 1.00 100.95 313 PRO B C 1
ATOM 3490 O O . PRO B 1 313 ? 14.253 9.301 -22.073 1.00 105.45 313 PRO B O 1
ATOM 3494 N N . ALA B 1 314 ? 15.114 11.039 -23.203 1.00 93.94 314 ALA B N 1
ATOM 3495 C CA . ALA B 1 314 ? 16.484 10.647 -22.915 1.00 91.03 314 ALA B CA 1
ATOM 3496 C C . ALA B 1 314 ? 16.915 11.126 -21.530 1.00 96.37 314 ALA B C 1
ATOM 3497 O O . ALA B 1 314 ? 16.304 12.014 -20.934 1.00 102.14 314 ALA B O 1
ATOM 3499 N N . ASP B 1 315 ? 18.003 10.534 -21.033 1.00 94.65 315 ASP B N 1
ATOM 3500 C CA . ASP B 1 315 ? 18.531 10.835 -19.698 1.00 90.30 315 ASP B CA 1
ATOM 3501 C C . ASP B 1 315 ? 19.650 11.874 -19.800 1.00 92.60 315 ASP B C 1
ATOM 3502 O O . ASP B 1 315 ? 20.817 11.623 -19.497 1.00 89.18 315 ASP B O 1
ATOM 3507 N N . VAL B 1 316 ? 19.259 13.072 -20.228 1.00 93.78 316 VAL B N 1
ATOM 3508 C CA . VAL B 1 316 ? 20.197 14.165 -20.473 1.00 82.63 316 VAL B CA 1
ATOM 3509 C C . VAL B 1 316 ? 20.309 15.019 -19.215 1.00 78.07 316 VAL B C 1
ATOM 3510 O O . VAL B 1 316 ? 19.307 15.550 -18.724 1.00 82.82 316 VAL B O 1
ATOM 3514 N N . ILE B 1 317 ? 21.528 15.144 -18.684 1.00 73.68 317 ILE B N 1
ATOM 3515 C CA . ILE B 1 317 ? 21.814 16.002 -17.540 1.00 75.65 317 ILE B CA 1
ATOM 3516 C C . ILE B 1 317 ? 23.065 16.830 -17.827 1.00 70.28 317 ILE B C 1
ATOM 3517 O O . ILE B 1 317 ? 23.862 16.512 -18.714 1.00 64.22 317 ILE B O 1
ATOM 3522 N N . MET B 1 318 ? 23.218 17.920 -17.067 1.00 67.31 318 MET B N 1
ATOM 3523 C CA . MET B 1 318 ? 24.229 18.924 -17.375 1.00 65.07 318 MET B CA 1
ATOM 3524 C C . MET B 1 318 ? 24.601 19.719 -16.129 1.00 61.64 318 MET B C 1
ATOM 3525 O O . MET B 1 318 ? 23.729 20.108 -15.357 1.00 69.40 318 MET B O 1
ATOM 3530 N N . LEU B 1 319 ? 25.899 19.958 -15.946 1.00 62.48 319 LEU B N 1
ATOM 3531 C CA . LEU B 1 319 ? 26.419 20.756 -14.841 1.00 64.89 319 LEU B CA 1
ATOM 3532 C C . LEU B 1 319 ? 26.992 22.076 -15.349 1.00 71.33 319 LEU B C 1
ATOM 3533 O O . LEU B 1 319 ? 27.658 22.117 -16.391 1.00 60.74 319 LEU B O 1
ATOM 3538 N N . SER B 1 320 ? 26.733 23.154 -14.607 1.00 76.37 320 SER B N 1
ATOM 3539 C CA . SER B 1 320 ? 27.251 24.470 -14.963 1.00 75.46 320 SER B CA 1
ATOM 3540 C C . SER B 1 320 ? 27.243 25.352 -13.724 1.00 79.92 320 SER B C 1
ATOM 3541 O O . SER B 1 320 ? 26.851 24.925 -12.637 1.00 81.87 320 SER B O 1
ATOM 3544 N N . GLY B 1 321 ? 27.617 26.619 -13.917 1.00 97.61 321 GLY B N 1
ATOM 3545 C CA . GLY B 1 321 ? 27.872 27.502 -12.789 1.00 106.80 321 GLY B CA 1
ATOM 3546 C C . GLY B 1 321 ? 27.111 28.815 -12.689 1.00 120.56 321 GLY B C 1
ATOM 3547 O O . GLY B 1 321 ? 27.067 29.608 -13.640 1.00 124.28 321 GLY B O 1
ATOM 3548 N N . SER B 1 322 ? 26.527 29.048 -11.505 1.00 120.05 322 SER B N 1
ATOM 3549 C CA . SER B 1 322 ? 25.833 30.269 -11.089 1.00 120.97 322 SER B CA 1
ATOM 3550 C C . SER B 1 322 ? 24.494 30.445 -11.800 1.00 129.59 322 SER B C 1
ATOM 3551 O O . SER B 1 322 ? 23.433 30.292 -11.184 1.00 126.52 322 SER B O 1
ATOM 3554 N N . LYS B 1 323 ? 24.524 30.734 -13.095 1.00 140.59 323 LYS B N 1
ATOM 3555 C CA . LYS B 1 323 ? 23.281 30.913 -13.827 1.00 134.04 323 LYS B CA 1
ATOM 3556 C C . LYS B 1 323 ? 22.949 29.629 -14.562 1.00 127.61 323 LYS B C 1
ATOM 3557 O O . LYS B 1 323 ? 23.709 28.661 -14.505 1.00 123.31 323 LYS B O 1
ATOM 3563 N N . GLN B 1 336 ? 34.714 36.162 -13.198 1.00 113.94 336 GLN B N 1
ATOM 3564 C CA . GLN B 1 336 ? 34.688 35.038 -14.123 1.00 112.99 336 GLN B CA 1
ATOM 3565 C C . GLN B 1 336 ? 35.855 34.080 -13.891 1.00 109.54 336 GLN B C 1
ATOM 3566 O O . GLN B 1 336 ? 36.955 34.274 -14.412 1.00 103.52 336 GLN B O 1
ATOM 3572 N N . ASN B 1 337 ? 35.612 33.060 -13.063 1.00 105.67 337 ASN B N 1
ATOM 3573 C CA . ASN B 1 337 ? 36.550 31.961 -12.866 1.00 94.76 337 ASN B CA 1
ATOM 3574 C C . ASN B 1 337 ? 36.036 30.747 -13.633 1.00 86.57 337 ASN B C 1
ATOM 3575 O O . ASN B 1 337 ? 34.986 30.183 -13.307 1.00 75.88 337 ASN B O 1
ATOM 3580 N N . ILE B 1 338 ? 36.783 30.367 -14.660 1.00 85.11 338 ILE B N 1
ATOM 3581 C CA . ILE B 1 338 ? 36.410 29.314 -15.573 1.00 72.72 338 ILE B CA 1
ATOM 3582 C C . ILE B 1 338 ? 37.125 28.044 -15.132 1.00 69.10 338 ILE B C 1
ATOM 3583 O O . ILE B 1 338 ? 38.090 28.080 -14.365 1.00 75.50 338 ILE B O 1
ATOM 3588 N N . GLY B 1 339 ? 36.653 26.901 -15.625 1.00 66.00 339 GLY B N 1
ATOM 3589 C CA . GLY B 1 339 ? 37.236 25.625 -15.262 1.00 67.67 339 GLY B CA 1
ATOM 3590 C C . GLY B 1 339 ? 37.019 25.191 -13.834 1.00 72.10 339 GLY B C 1
ATOM 3591 O O . GLY B 1 339 ? 37.576 24.169 -13.421 1.00 71.95 339 GLY B O 1
ATOM 3592 N N . ALA B 1 340 ? 36.226 25.935 -13.062 1.00 74.07 340 ALA B N 1
ATOM 3593 C CA . ALA B 1 340 ? 35.992 25.557 -11.674 1.00 76.89 340 ALA B CA 1
ATOM 3594 C C . ALA B 1 340 ? 35.085 24.337 -11.577 1.00 77.22 340 ALA B C 1
ATOM 3595 O O . ALA B 1 340 ? 35.295 23.469 -10.722 1.00 81.95 340 ALA B O 1
ATOM 3597 N N . MET B 1 341 ? 34.073 24.254 -12.441 1.00 75.89 341 MET B N 1
ATOM 3598 C CA . MET B 1 341 ? 33.050 23.228 -12.276 1.00 74.42 341 MET B CA 1
ATOM 3599 C C . MET B 1 341 ? 33.589 21.833 -12.600 1.00 68.69 341 MET B C 1
ATOM 3600 O O . MET B 1 341 ? 33.202 20.856 -11.951 1.00 71.98 341 MET B O 1
ATOM 3605 N N . SER B 1 342 ? 34.488 21.711 -13.585 1.00 68.85 342 SER B N 1
ATOM 3606 C CA . SER B 1 342 ? 35.084 20.404 -13.860 1.00 67.55 342 SER B CA 1
ATOM 3607 C C . SER B 1 342 ? 35.980 19.971 -12.714 1.00 77.99 342 SER B C 1
ATOM 3608 O O . SER B 1 342 ? 35.976 18.799 -12.319 1.00 84.75 342 SER B O 1
ATOM 3611 N N . HIS B 1 343 ? 36.775 20.901 -12.186 1.00 74.07 343 HIS B N 1
ATOM 3612 C CA . HIS B 1 343 ? 37.782 20.525 -11.205 1.00 78.10 343 HIS B CA 1
ATOM 3613 C C . HIS B 1 343 ? 37.128 20.061 -9.915 1.00 84.94 343 HIS B C 1
ATOM 3614 O O . HIS B 1 343 ? 37.566 19.076 -9.310 1.00 95.84 343 HIS B O 1
ATOM 3621 N N . ALA B 1 344 ? 36.082 20.765 -9.474 1.00 87.41 344 ALA B N 1
ATOM 3622 C CA . ALA B 1 344 ? 35.334 20.313 -8.309 1.00 90.06 344 ALA B CA 1
ATOM 3623 C C . ALA B 1 344 ? 34.672 18.970 -8.556 1.00 90.99 344 ALA B C 1
ATOM 3624 O O . ALA B 1 344 ? 34.531 18.173 -7.626 1.00 99.65 344 ALA B O 1
ATOM 3626 N N . PHE B 1 345 ? 34.322 18.667 -9.805 1.00 83.34 345 PHE B N 1
ATOM 3627 C CA . PHE B 1 345 ? 33.552 17.457 -10.066 1.00 89.24 345 PHE B CA 1
ATOM 3628 C C . PHE B 1 345 ? 34.432 16.222 -9.919 1.00 98.47 345 PHE B C 1
ATOM 3629 O O . PHE B 1 345 ? 34.093 15.295 -9.173 1.00 101.88 345 PHE B O 1
ATOM 3637 N N . ILE B 1 346 ? 35.572 16.197 -10.618 1.00 98.04 346 ILE B N 1
ATOM 3638 C CA . ILE B 1 346 ? 36.554 15.128 -10.416 1.00 99.66 346 ILE B CA 1
ATOM 3639 C C . ILE B 1 346 ? 36.848 14.935 -8.933 1.00 102.00 346 ILE B C 1
ATOM 3640 O O . ILE B 1 346 ? 36.766 13.821 -8.405 1.00 106.97 346 ILE B O 1
ATOM 3645 N N . SER B 1 347 ? 37.176 16.024 -8.235 1.00 105.07 347 SER B N 1
ATOM 3646 C CA . SER B 1 347 ? 37.508 15.919 -6.817 1.00 110.43 347 SER B CA 1
ATOM 3647 C C . SER B 1 347 ? 36.293 15.575 -5.961 1.00 113.72 347 SER B C 1
ATOM 3648 O O . SER B 1 347 ? 36.440 14.896 -4.940 1.00 122.75 347 SER B O 1
ATOM 3651 N N . VAL B 1 348 ? 35.095 16.034 -6.337 1.00 107.00 348 VAL B N 1
ATOM 3652 C CA . VAL B 1 348 ? 33.900 15.551 -5.645 1.00 107.37 348 VAL B CA 1
ATOM 3653 C C . VAL B 1 348 ? 33.672 14.080 -5.965 1.00 110.14 348 VAL B C 1
ATOM 3654 O O . VAL B 1 348 ? 33.192 13.319 -5.117 1.00 116.09 348 VAL B O 1
ATOM 3658 N N . MET B 1 349 ? 34.048 13.643 -7.166 1.00 108.57 349 MET B N 1
ATOM 3659 C CA . MET B 1 349 ? 33.830 12.262 -7.561 1.00 107.88 349 MET B CA 1
ATOM 3660 C C . MET B 1 349 ? 35.018 11.356 -7.277 1.00 113.39 349 MET B C 1
ATOM 3661 O O . MET B 1 349 ? 34.835 10.137 -7.190 1.00 114.00 349 MET B O 1
ATOM 3666 N N . THR B 1 350 ? 36.224 11.903 -7.123 1.00 118.04 350 THR B N 1
ATOM 3667 C CA . THR B 1 350 ? 37.338 11.054 -6.714 1.00 116.51 350 THR B CA 1
ATOM 3668 C C . THR B 1 350 ? 37.243 10.736 -5.229 1.00 122.65 350 THR B C 1
ATOM 3669 O O . THR B 1 350 ? 37.324 9.570 -4.828 1.00 123.57 350 THR B O 1
ATOM 3673 N N . ARG B 1 351 ? 37.053 11.757 -4.399 1.00 130.96 351 ARG B N 1
ATOM 3674 C CA . ARG B 1 351 ? 36.802 11.565 -2.976 1.00 139.93 351 ARG B CA 1
ATOM 3675 C C . ARG B 1 351 ? 35.292 11.465 -2.786 1.00 137.67 351 ARG B C 1
ATOM 3676 O O . ARG B 1 351 ? 34.572 12.446 -2.986 1.00 137.89 351 ARG B O 1
ATOM 3684 N N . GLN B 1 352 ? 34.824 10.274 -2.404 1.00 132.75 352 GLN B N 1
ATOM 3685 C CA . GLN B 1 352 ? 33.433 9.842 -2.243 1.00 132.07 352 GLN B CA 1
ATOM 3686 C C . GLN B 1 352 ? 32.854 9.555 -3.624 1.00 125.77 352 GLN B C 1
ATOM 3687 O O . GLN B 1 352 ? 32.092 10.366 -4.171 1.00 119.35 352 GLN B O 1
ATOM 3693 N N . PRO B 1 353 ? 33.206 8.407 -4.216 1.00 126.31 353 PRO B N 1
ATOM 3694 C CA . PRO B 1 353 ? 32.732 8.090 -5.573 1.00 120.03 353 PRO B CA 1
ATOM 3695 C C . PRO B 1 353 ? 31.252 7.768 -5.661 1.00 119.81 353 PRO B C 1
ATOM 3696 O O . PRO B 1 353 ? 30.683 7.886 -6.750 1.00 119.40 353 PRO B O 1
ATOM 3700 N N . GLN B 1 354 ? 30.613 7.337 -4.580 1.00 126.40 354 GLN B N 1
ATOM 3701 C CA . GLN B 1 354 ? 29.192 7.022 -4.612 1.00 128.43 354 GLN B CA 1
ATOM 3702 C C . GLN B 1 354 ? 28.402 8.125 -3.928 1.00 123.39 354 GLN B C 1
ATOM 3703 O O . GLN B 1 354 ? 28.533 8.344 -2.717 1.00 121.46 354 GLN B O 1
ATOM 3709 N N . GLN B 1 355 ? 27.586 8.813 -4.719 1.00 120.97 355 GLN B N 1
ATOM 3710 C CA . GLN B 1 355 ? 26.837 9.979 -4.287 1.00 114.74 355 GLN B CA 1
ATOM 3711 C C . GLN B 1 355 ? 25.480 9.920 -4.978 1.00 107.67 355 GLN B C 1
ATOM 3712 O O . GLN B 1 355 ? 25.306 9.199 -5.963 1.00 112.40 355 GLN B O 1
ATOM 3718 N N . SER B 1 356 ? 24.508 10.656 -4.447 1.00 110.45 356 SER B N 1
ATOM 3719 C CA . SER B 1 356 ? 23.222 10.789 -5.123 1.00 110.04 356 SER B CA 1
ATOM 3720 C C . SER B 1 356 ? 23.166 12.111 -5.873 1.00 107.15 356 SER B C 1
ATOM 3721 O O . SER B 1 356 ? 23.958 13.023 -5.622 1.00 105.08 356 SER B O 1
ATOM 3724 N N . TYR B 1 357 ? 22.229 12.191 -6.826 1.00 101.48 357 TYR B N 1
ATOM 3725 C CA . TYR B 1 357 ? 21.924 13.442 -7.515 1.00 99.66 357 TYR B CA 1
ATOM 3726 C C . TYR B 1 357 ? 21.925 14.618 -6.540 1.00 97.11 357 TYR B C 1
ATOM 3727 O O . TYR B 1 357 ? 22.525 15.661 -6.814 1.00 94.00 357 TYR B O 1
ATOM 3736 N N . LEU B 1 358 ? 21.295 14.439 -5.377 1.00 103.73 358 LEU B N 1
ATOM 3737 C CA . LEU B 1 358 ? 21.275 15.483 -4.356 1.00 99.84 358 LEU B CA 1
ATOM 3738 C C . LEU B 1 358 ? 22.654 15.688 -3.740 1.00 99.94 358 LEU B C 1
ATOM 3739 O O . LEU B 1 358 ? 23.197 16.799 -3.750 1.00 96.56 358 LEU B O 1
ATOM 3744 N N . SER B 1 359 ? 23.226 14.614 -3.187 1.00 104.01 359 SER B N 1
ATOM 3745 C CA . SER B 1 359 ? 24.518 14.691 -2.510 1.00 103.60 359 SER B CA 1
ATOM 3746 C C . SER B 1 359 ? 25.585 15.311 -3.400 1.00 103.61 359 SER B C 1
ATOM 3747 O O . SER B 1 359 ? 26.479 16.015 -2.913 1.00 102.09 359 SER B O 1
ATOM 3750 N N . LEU B 1 360 ? 25.528 15.030 -4.703 1.00 103.47 360 LEU B N 1
ATOM 3751 C CA . LEU B 1 360 ? 26.466 15.635 -5.642 1.00 99.65 360 LEU B CA 1
ATOM 3752 C C . LEU B 1 360 ? 26.457 17.157 -5.523 1.00 94.95 360 LEU B C 1
ATOM 3753 O O . LEU B 1 360 ? 27.512 17.792 -5.427 1.00 93.53 360 LEU B O 1
ATOM 3758 N N . LEU B 1 361 ? 25.264 17.760 -5.499 1.00 91.72 361 LEU B N 1
ATOM 3759 C CA . LEU B 1 361 ? 25.171 19.216 -5.587 1.00 89.57 361 LEU B CA 1
ATOM 3760 C C . LEU B 1 361 ? 25.658 19.933 -4.330 1.00 96.21 361 LEU B C 1
ATOM 3761 O O . LEU B 1 361 ? 26.311 20.977 -4.438 1.00 97.33 361 LEU B O 1
ATOM 3766 N N . GLN B 1 362 ? 25.345 19.434 -3.127 1.00 95.06 362 GLN B N 1
ATOM 3767 C CA . GLN B 1 362 ? 25.892 20.131 -1.963 1.00 99.69 362 GLN B CA 1
ATOM 3768 C C . GLN B 1 362 ? 27.407 20.000 -1.916 1.00 100.76 362 GLN B C 1
ATOM 3769 O O . GLN B 1 362 ? 28.102 20.957 -1.556 1.00 102.90 362 GLN B O 1
ATOM 3775 N N . ASN B 1 363 ? 27.943 18.833 -2.288 1.00 99.11 363 ASN B N 1
ATOM 3776 C CA . ASN B 1 363 ? 29.392 18.669 -2.262 1.00 100.15 363 ASN B CA 1
ATOM 3777 C C . ASN B 1 363 ? 30.053 19.601 -3.271 1.00 99.06 363 ASN B C 1
ATOM 3778 O O . ASN B 1 363 ? 31.066 20.240 -2.966 1.00 98.29 363 ASN B O 1
ATOM 3783 N N . LEU B 1 364 ? 29.456 19.731 -4.460 1.00 100.15 364 LEU B N 1
ATOM 3784 C CA . LEU B 1 364 ? 29.939 20.706 -5.432 1.00 97.11 364 LEU B CA 1
ATOM 3785 C C . LEU B 1 364 ? 29.787 22.126 -4.910 1.00 100.12 364 LEU B C 1
ATOM 3786 O O . LEU B 1 364 ? 30.632 22.985 -5.187 1.00 102.26 364 LEU B O 1
ATOM 3791 N N . ARG B 1 365 ? 28.711 22.400 -4.163 1.00 101.68 365 ARG B N 1
ATOM 3792 C CA . ARG B 1 365 ? 28.524 23.752 -3.649 1.00 102.43 365 ARG B CA 1
ATOM 3793 C C . ARG B 1 365 ? 29.557 24.044 -2.569 1.00 104.57 365 ARG B C 1
ATOM 3794 O O . ARG B 1 365 ? 30.094 25.154 -2.493 1.00 108.79 365 ARG B O 1
ATOM 3802 N N . ASN B 1 366 ? 29.850 23.049 -1.719 1.00 106.10 366 ASN B N 1
ATOM 3803 C CA . ASN B 1 366 ? 30.920 23.203 -0.736 1.00 105.17 366 ASN B CA 1
ATOM 3804 C C . ASN B 1 366 ? 32.276 23.307 -1.414 1.00 106.01 366 ASN B C 1
ATOM 3805 O O . ASN B 1 366 ? 33.125 24.097 -0.993 1.00 110.65 366 ASN B O 1
ATOM 3810 N N . GLU B 1 367 ? 32.493 22.529 -2.477 1.00 106.48 367 GLU B N 1
ATOM 3811 C CA . GLU B 1 367 ? 33.785 22.550 -3.151 1.00 110.79 367 GLU B CA 1
ATOM 3812 C C . GLU B 1 367 ? 34.030 23.881 -3.850 1.00 111.57 367 GLU B C 1
ATOM 3813 O O . GLU B 1 367 ? 35.184 24.303 -3.989 1.00 109.32 367 GLU B O 1
ATOM 3819 N N . LEU B 1 368 ? 32.969 24.539 -4.317 1.00 113.87 368 LEU B N 1
ATOM 3820 C CA . LEU B 1 368 ? 33.090 25.813 -5.015 1.00 113.93 368 LEU B CA 1
ATOM 3821 C C . LEU B 1 368 ? 33.001 27.018 -4.082 1.00 121.85 368 LEU B C 1
ATOM 3822 O O . LEU B 1 368 ? 33.849 27.910 -4.151 1.00 131.52 368 LEU B O 1
ATOM 3827 N N . ALA B 1 369 ? 31.989 27.062 -3.210 1.00 135.42 369 ALA B N 1
ATOM 3828 C CA . ALA B 1 369 ? 31.681 28.252 -2.415 1.00 139.85 369 ALA B CA 1
ATOM 3829 C C . ALA B 1 369 ? 32.862 28.771 -1.603 1.00 139.46 369 ALA B C 1
ATOM 3830 O O . ALA B 1 369 ? 32.810 29.889 -1.079 1.00 136.78 369 ALA B O 1
ATOM 3832 N N . GLY B 1 370 ? 33.921 27.975 -1.482 1.00 130.40 370 GLY B N 1
ATOM 3833 C CA . GLY B 1 370 ? 35.099 28.412 -0.762 1.00 133.69 370 GLY B CA 1
ATOM 3834 C C . GLY B 1 370 ? 35.956 29.359 -1.576 1.00 133.73 370 GLY B C 1
ATOM 3835 O O . GLY B 1 370 ? 36.285 30.459 -1.123 1.00 131.33 370 GLY B O 1
ATOM 3836 N N . LYS B 1 371 ? 36.325 28.938 -2.786 1.00 135.95 371 LYS B N 1
ATOM 3837 C CA . LYS B 1 371 ? 37.259 29.677 -3.619 1.00 136.58 371 LYS B CA 1
ATOM 3838 C C . LYS B 1 371 ? 36.619 30.320 -4.839 1.00 134.71 371 LYS B C 1
ATOM 3839 O O . LYS B 1 371 ? 37.212 31.240 -5.414 1.00 135.40 371 LYS B O 1
ATOM 3845 N N . TYR B 1 372 ? 35.441 29.857 -5.254 1.00 136.48 372 TYR B N 1
ATOM 3846 C CA . TYR B 1 372 ? 34.829 30.308 -6.494 1.00 133.25 372 TYR B CA 1
ATOM 3847 C C . TYR B 1 372 ? 33.425 30.783 -6.148 1.00 139.98 372 TYR B C 1
ATOM 3848 O O . TYR B 1 372 ? 32.687 30.068 -5.460 1.00 140.02 372 TYR B O 1
ATOM 3857 N N . SER B 1 373 ? 33.038 31.962 -6.626 1.00 138.29 373 SER B N 1
ATOM 3858 C CA . SER B 1 373 ? 31.713 32.498 -6.313 1.00 134.04 373 SER B CA 1
ATOM 3859 C C . SER B 1 373 ? 30.743 32.091 -7.418 1.00 132.42 373 SER B C 1
ATOM 3860 O O . SER B 1 373 ? 30.626 32.776 -8.436 1.00 138.63 373 SER B O 1
ATOM 3863 N N . GLN B 1 374 ? 30.022 30.988 -7.202 1.00 128.11 374 GLN B N 1
ATOM 3864 C CA . GLN B 1 374 ? 29.020 30.468 -8.131 1.00 118.69 374 GLN B CA 1
ATOM 3865 C C . GLN B 1 374 ? 28.471 29.163 -7.567 1.00 114.02 374 GLN B C 1
ATOM 3866 O O . GLN B 1 374 ? 29.114 28.505 -6.744 1.00 106.91 374 GLN B O 1
ATOM 3872 N N . LYS B 1 375 ? 27.260 28.798 -8.028 1.00 111.17 375 LYS B N 1
ATOM 3873 C CA . LYS B 1 375 ? 26.493 27.652 -7.565 1.00 105.47 375 LYS B CA 1
ATOM 3874 C C . LYS B 1 375 ? 26.419 26.574 -8.647 1.00 98.23 375 LYS B C 1
ATOM 3875 O O . LYS B 1 375 ? 26.380 26.884 -9.842 1.00 104.61 375 LYS B O 1
ATOM 3881 N N . PRO B 1 376 ? 26.414 25.300 -8.262 1.00 92.22 376 PRO B N 1
ATOM 3882 C CA . PRO B 1 376 ? 26.178 24.236 -9.244 1.00 89.39 376 PRO B CA 1
ATOM 3883 C C . PRO B 1 376 ? 24.745 24.277 -9.755 1.00 93.16 376 PRO B C 1
ATOM 3884 O O . PRO B 1 376 ? 23.807 24.547 -9.003 1.00 100.88 376 PRO B O 1
ATOM 3888 N N . GLN B 1 377 ? 24.585 24.025 -11.050 1.00 88.76 377 GLN B N 1
ATOM 3889 C CA . GLN B 1 377 ? 23.273 23.936 -11.689 1.00 87.10 377 GLN B CA 1
ATOM 3890 C C . GLN B 1 377 ? 23.212 22.644 -12.491 1.00 84.09 377 GLN B C 1
ATOM 3891 O O . GLN B 1 377 ? 23.872 22.524 -13.530 1.00 77.01 377 GLN B O 1
ATOM 3897 N N . LEU B 1 378 ? 22.426 21.681 -12.013 1.00 78.48 378 LEU B N 1
ATOM 3898 C CA . LEU B 1 378 ? 22.191 20.439 -12.741 1.00 78.32 378 LEU B CA 1
ATOM 3899 C C . LEU B 1 378 ? 20.876 20.580 -13.501 1.00 78.67 378 LEU B C 1
ATOM 3900 O O . LEU B 1 378 ? 19.796 20.440 -12.926 1.00 90.18 378 LEU B O 1
ATOM 3905 N N . SER B 1 379 ? 20.967 20.863 -14.794 1.00 76.64 379 SER B N 1
ATOM 3906 C CA . SER B 1 379 ? 19.789 20.913 -15.642 1.00 76.67 379 SER B CA 1
ATOM 3907 C C . SER B 1 379 ? 19.496 19.526 -16.218 1.00 81.20 379 SER B C 1
ATOM 3908 O O . SER B 1 379 ? 20.333 18.621 -16.187 1.00 77.50 379 SER B O 1
ATOM 3911 N N . ALA B 1 380 ? 18.288 19.364 -16.759 1.00 84.62 380 ALA B N 1
ATOM 3912 C CA . ALA B 1 380 ? 17.839 18.054 -17.217 1.00 81.73 380 ALA B CA 1
ATOM 3913 C C . ALA B 1 380 ? 16.717 18.214 -18.234 1.00 80.08 380 ALA B C 1
ATOM 3914 O O . ALA B 1 380 ? 16.072 19.261 -18.321 1.00 82.60 380 ALA B O 1
ATOM 3916 N N . SER B 1 381 ? 16.500 17.151 -19.007 1.00 81.22 381 SER B N 1
ATOM 3917 C CA . SER B 1 381 ? 15.425 17.082 -19.987 1.00 86.23 381 SER B CA 1
ATOM 3918 C C . SER B 1 381 ? 14.190 16.368 -19.458 1.00 93.29 381 SER B C 1
ATOM 3919 O O . SER B 1 381 ? 13.239 16.158 -20.218 1.00 94.49 381 SER B O 1
ATOM 3922 N N . HIS B 1 382 ? 14.177 15.996 -18.182 1.00 92.98 382 HIS B N 1
ATOM 3923 C CA . HIS B 1 382 ? 13.052 15.278 -17.601 1.00 96.65 382 HIS B CA 1
ATOM 3924 C C . HIS B 1 382 ? 13.116 15.423 -16.088 1.00 97.60 382 HIS B C 1
ATOM 3925 O O . HIS B 1 382 ? 14.189 15.690 -15.533 1.00 98.42 382 HIS B O 1
ATOM 3932 N N . PRO B 1 383 ? 11.987 15.265 -15.397 1.00 97.39 383 PRO B N 1
ATOM 3933 C CA . PRO B 1 383 ? 12.003 15.324 -13.931 1.00 94.20 383 PRO B CA 1
ATOM 3934 C C . PRO B 1 383 ? 12.882 14.238 -13.331 1.00 95.38 383 PRO B C 1
ATOM 3935 O O . PRO B 1 383 ? 12.903 13.098 -13.800 1.00 104.85 383 PRO B O 1
ATOM 3939 N N . ILE B 1 384 ? 13.628 14.611 -12.295 1.00 94.51 384 ILE B N 1
ATOM 3940 C CA . ILE B 1 384 ? 14.543 13.709 -11.604 1.00 98.48 384 ILE B CA 1
ATOM 3941 C C . ILE B 1 384 ? 14.211 13.741 -10.121 1.00 110.43 384 ILE B C 1
ATOM 3942 O O . ILE B 1 384 ? 14.433 14.763 -9.460 1.00 116.44 384 ILE B O 1
ATOM 3947 N N . ASP B 1 385 ? 13.717 12.633 -9.581 1.00 128.61 385 ASP B N 1
ATOM 3948 C CA . ASP B 1 385 ? 13.675 12.500 -8.128 1.00 136.96 385 ASP B CA 1
ATOM 3949 C C . ASP B 1 385 ? 15.113 12.443 -7.633 1.00 134.26 385 ASP B C 1
ATOM 3950 O O . ASP B 1 385 ? 15.761 11.397 -7.693 1.00 133.69 385 ASP B O 1
ATOM 3955 N N . VAL B 1 386 ? 15.620 13.576 -7.141 1.00 123.87 386 VAL B N 1
ATOM 3956 C CA . VAL B 1 386 ? 17.044 13.749 -6.888 1.00 116.59 386 VAL B CA 1
ATOM 3957 C C . VAL B 1 386 ? 17.584 12.801 -5.825 1.00 117.52 386 VAL B C 1
ATOM 3958 O O . VAL B 1 386 ? 18.799 12.761 -5.597 1.00 111.09 386 VAL B O 1
ATOM 3962 N N . ASN B 1 387 ? 16.716 12.039 -5.162 1.00 121.40 387 ASN B N 1
ATOM 3963 C CA . ASN B 1 387 ? 17.177 11.085 -4.167 1.00 117.95 387 ASN B CA 1
ATOM 3964 C C . ASN B 1 387 ? 17.739 9.811 -4.779 1.00 116.86 387 ASN B C 1
ATOM 3965 O O . ASN B 1 387 ? 18.338 9.016 -4.051 1.00 122.88 387 ASN B O 1
ATOM 3970 N N . LEU B 1 388 ? 17.569 9.605 -6.083 1.00 114.13 388 LEU B N 1
ATOM 3971 C CA . LEU B 1 388 ?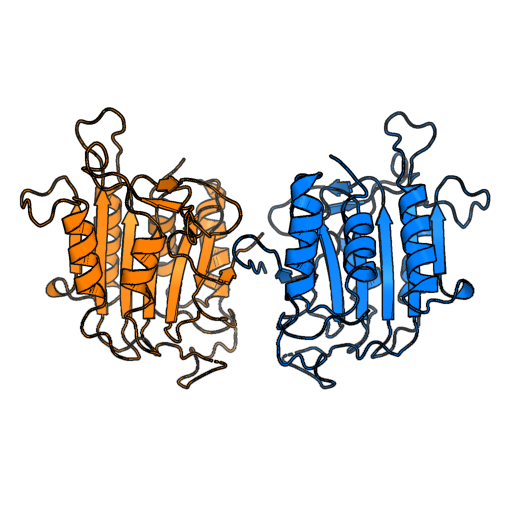 18.083 8.418 -6.743 1.00 114.87 388 LEU B CA 1
ATOM 3972 C C . LEU B 1 388 ? 19.610 8.481 -6.811 1.00 119.15 388 LEU B C 1
ATOM 3973 O O . LEU B 1 388 ? 20.230 9.513 -6.537 1.00 117.73 388 LEU B O 1
ATOM 3978 N N . GLN B 1 389 ? 20.222 7.365 -7.197 1.00 123.02 389 GLN B N 1
ATOM 3979 C CA . GLN B 1 389 ? 21.676 7.292 -7.292 1.00 125.15 389 GLN B CA 1
ATOM 3980 C C . GLN B 1 389 ? 22.172 7.844 -8.619 1.00 123.26 389 GLN B C 1
ATOM 3981 O O . GLN B 1 389 ? 21.743 7.396 -9.686 1.00 125.83 389 GLN B O 1
ATOM 3987 N N . PHE B 1 390 ? 23.065 8.824 -8.552 1.00 112.87 390 PHE B N 1
ATOM 3988 C CA . PHE B 1 390 ? 23.748 9.327 -9.734 1.00 106.59 390 PHE B CA 1
ATOM 3989 C C . PHE B 1 390 ? 24.975 8.468 -10.032 1.00 103.63 390 PHE B C 1
ATOM 3990 O O . PHE B 1 390 ? 25.903 8.398 -9.220 1.00 106.27 390 PHE B O 1
ATOM 3998 N N . ILE B 1 391 ? 24.956 7.780 -11.173 1.00 109.33 391 ILE B N 1
ATOM 3999 C CA . ILE B 1 391 ? 26.065 6.950 -11.637 1.00 110.87 391 ILE B CA 1
ATOM 4000 C C . ILE B 1 391 ? 26.731 7.651 -12.816 1.00 108.78 391 ILE B C 1
ATOM 4001 O O . ILE B 1 391 ? 26.068 8.360 -13.583 1.00 105.91 391 ILE B O 1
ATOM 4006 N N . MET B 1 392 ? 28.042 7.474 -12.946 1.00 99.13 392 MET B N 1
ATOM 4007 C CA . MET B 1 392 ? 28.750 7.903 -14.144 1.00 102.59 392 MET B CA 1
ATOM 4008 C C . MET B 1 392 ? 29.129 6.717 -15.029 1.00 101.93 392 MET B C 1
ATOM 4009 O O . MET B 1 392 ? 29.348 5.613 -14.533 1.00 102.59 392 MET B O 1
#

Sequence (510 aa):
RPPSGMVRPPSSIQQQFQYSQMTGRRKALLIGINYIGSKNALRGCINDAHNIFNYLTTYCGYRPEDIVMLTDDQREMVKIPLKENIIRAMQWLVKDAQPNDALFFHYSGHGGQTKDLDGDEEDGMDDVIYPVDFESVGPLIDDTMHDIMVKSLPQGARLTALFDSCHSGTVLDLPYTYSTKGVIKEPKFSPADVIMLSGSKQNIGAMSHAFISVMTRQPQQSYLSLLQNLRNELAGKYSQKPQLSASHPIDVNLQFIMRPPSGMVRPPSSIQQQFQYSQMTGRRKALLIGINYIGSKNALRGCINDAHNIFNYLTTYCGYRPEDIVMLTDDQREMVKIPLKENIIRAMQWLVKDAQPNDALFFHYSGHGGQTKDLDGDEEDGMDDVIYPVDFESVGPLIDDTMHDIMVKSLPQGARLTALFDSCHSGTVLDLPYTYSTKKFSPADVIMLSGSKQNIGAMSHAFISVMTRQPQQSYLSLLQNLRNELAGKYSQKPQLSASHPIDVNLQFIM

Organism: Candida glabrata (strain ATCC 2001 / BCRC 20586 / JCM 3761 / NBRC 0622 / NRRL Y-65 / CBS 138) (NCBI:txid284593)

Nearest PDB structures (foldseek):
  7qp1-assembly1_A  TM=1.004E+00  e=1.866E-59  Nakaseomyces glabratus
  7qp1-assembly2_B  TM=1.003E+00  e=2.679E-55  Nakaseomyces glabratus
  7qp0-assembly2_B  TM=9.508E-01  e=1.227E-46  Nakaseomyces glabratus
  7qp0-assembly1_A  TM=9.517E-01  e=2.333E-45  Nakaseomyces glabratus
  4f6p-assembly1_A  TM=9.482E-01  e=2.537E-40  Saccharomyces cerevisiae S288C

Radius of gyration: 24.88 Å; Cα contacts (8 Å, |Δi|>4): 1284; chains: 2; bounding box: 64×58×59 Å

Secondary structure (DSSP, 8-state):
---SS-PPPPSSEE--EE---S-S---EEEEE---TTSTT--SSHHHHHHHHHHHHHHHS---GGGEEEEETTSS-GGGS--HHHHHHHHHHHHTT--TT-EEEEEEES-EEE---SS-BTBTS--EEE--TTGGGT--EEHHHHHIIIIIT--TT-EEEEEE-SSS-TTTT--SEEE-SSSSEE------SEEEEEEE-----SHHHHHHHHHHHH----BHHHHHHHHHHHHHTTS---EEEEESS---TTSB---/---SS-PPSPSSEE--EE---S-S---EEEEE---TTSTT--SSHHHHHHHHHHHHHHHS---GGGEEEEETTSS-TTSS--HHHHHHHHHHHHTT--TT-EEEEEEES-EEE---SS-BSBTT--EEE--TTGGGT--EEHHHHHIIIIITPPTT-EEEEEE-SSS-TTTT--SEEE-------SEEEEEEE-----SHHHHHHHHHHHSS--EEHHHHHHHHHHHHHTTS---EEEEESS---TTSEE--

InterPro domains:
  IPR011600 Peptidase C14, caspase domain [PF00656] (97-382)
  IPR029030 Caspase-like domain superfamily [SSF52129] (91-207)
  IPR050452 Metacaspase [PTHR48104] (95-391)

Solvent-accessible surface area: 22455 Å² total; per-residue (Å²): 179,61,40,130,66,44,114,132,6,50,88,61,100,44,165,129,10,28,7,1,56,8,111,25,123,54,22,0,0,0,0,0,0,23,4,112,65,38,208,54,53,52,226,26,4,11,86,20,0,79,53,0,60,75,8,0,41,98,134,12,52,5,167,75,136,42,16,37,21,4,1,20,74,52,229,102,137,102,59,16,0,30,47,123,14,0,40,168,7,0,97,72,0,3,138,91,15,108,62,35,5,0,4,2,0,0,0,0,0,38,11,9,49,59,151,29,83,78,39,108,150,64,72,19,34,25,5,0,0,48,0,40,30,38,127,95,77,25,44,1,42,0,21,42,0,27,82,23,0,0,108,73,7,43,51,0,0,0,0,7,2,3,1,6,5,14,56,0,0,32,0,0,38,11,47,48,6,9,9,14,54,25,56,17,40,9,65,167,152,15,42,0,0,0,2,0,8,0,4,47,101,162,99,42,8,3,2,2,111,2,4,32,26,8,13,49,207,91,92,120,0,0,2,60,2,3,7,46,28,0,14,89,79,1,41,69,191,70,121,30,51,0,18,4,1,0,5,4,59,2,105,18,88,28,16,4,40,22,172,61,38,130,65,45,110,130,4,43,89,59,94,45,163,124,11,33,6,0,46,9,112,25,121,56,15,0,0,0,0,0,0,21,3,109,63,39,205,60,50,49,228,24,2,12,86,21,0,80,52,0,60,77,10,0,40,102,130,13,53,5,170,73,136,44,15,37,20,5,1,22,77,50,225,102,127,100,64,23,0,28,46,123,15,0,40,165,7,0,79,61,0,8,120,111,18,119,56,37,6,0,3,2,0,0,0,0,0,43,12,9,55,62,137,38,92,69,39,88,154,60,79,20,35,25,5,2,0,49,0,39,29,41,136,96,75,24,47,0,48,0,22,47,0,23,80,26,0,0,113,70,9,42,46,0,0,0,0,6,0,3,1,6,5,17,62,1,1,31,0,0,35,6,42,36,2,8,0,13,99,160,153,14,42,0,0,0,2,0,6,0,5,50,76,165,83,47,8,3,1,2,102,2,4,33,34,6,11,48,199,106,90,119,0,0,2,63,0,2,6,54,33,0,15,95,78,0,47,69,179,60,119,28,45,0,7,3,1,0,3,3,48,7,109,25,87,31,13,6,37,21